Protein AF-0000000078800520 (afdb_homodimer)

InterPro domains:
  IPR001789 Signal transduction response regulator, receiver domain [PF00072] (11-116)
  IPR001789 Signal transduction response regulator, receiver domain [PS50110] (10-130)
  IPR001789 Signal transduction response regulator, receiver domain [SM00448] (9-129)
  IPR011006 CheY-like superfamily [SSF52172] (7-115)
  IPR039420 Transcriptional regulatory protein WalR-like [PTHR43214] (6-187)
  IPR045976 Domain of unknown function DUF5932 [PF19355] (135-245)
  IPR058245 NreC/VraR/RcsB-like, phosphoacceptor receiver domain [cd17535] (11-129)

Solvent-accessible surface area (backbone atoms only — not comparable to full-atom values): 26696 Å² total; per-residue (Å²): 131,82,63,76,72,69,73,68,44,37,30,31,40,38,42,50,49,64,69,60,37,52,54,49,52,49,45,38,66,72,60,27,74,46,50,41,77,78,46,75,16,54,42,73,66,52,38,56,56,48,48,71,77,50,78,52,49,28,35,41,34,28,36,69,32,87,91,31,74,53,55,29,35,50,52,41,31,50,41,40,72,76,37,69,83,49,39,36,36,37,47,27,76,67,82,85,41,62,65,58,53,47,48,31,48,73,27,56,39,28,23,46,34,46,68,55,101,48,74,90,46,47,66,60,54,47,40,45,74,72,65,43,61,75,43,58,40,62,70,55,43,53,54,41,50,52,48,29,47,50,53,51,52,52,52,50,48,14,55,46,38,33,59,77,57,67,56,48,74,66,54,48,51,51,45,53,37,39,35,70,33,48,48,64,68,58,53,36,67,38,89,91,42,90,44,52,56,68,53,48,53,50,50,50,52,51,47,41,60,65,74,33,52,84,90,57,42,73,79,62,40,72,33,21,51,38,42,48,34,44,62,43,33,60,42,53,72,90,69,77,73,76,79,85,130,133,81,64,74,71,70,70,67,42,38,29,32,41,38,40,51,48,64,69,59,40,52,52,50,52,49,44,38,66,73,60,27,74,45,49,41,76,80,45,75,17,55,44,72,67,52,38,57,56,48,48,71,76,49,78,50,53,29,37,41,34,27,36,71,32,85,89,31,73,55,55,28,35,50,52,42,31,50,41,40,73,77,38,68,82,48,40,34,36,35,48,24,77,67,83,85,43,63,67,57,52,46,48,31,49,73,26,54,39,29,23,46,35,44,69,52,99,54,76,91,44,48,68,59,54,46,40,46,74,73,65,44,60,75,44,61,41,60,71,54,44,52,55,42,49,50,48,29,47,50,54,50,51,52,52,51,48,14,55,47,38,36,60,76,56,67,58,49,73,66,52,48,51,51,46,52,38,38,35,70,34,49,49,63,68,58,53,36,67,39,88,89,44,92,42,53,58,68,53,49,52,52,48,52,53,50,48,42,60,64,77,35,53,86,89,58,44,71,80,62,38,72,32,21,51,36,41,48,34,43,62,41,34,58,43,52,73,92,68,76,72,77,79,85,130

Radius of gyration: 28.18 Å; Cα contacts (8 Å, |Δi|>4): 739; chains: 2; bounding box: 62×80×55 Å

Nearest PDB structures (foldseek):
  6zii-assembly1_B  TM=8.628E-01  e=3.022E-08  Salmonella enterica subsp. enterica serovar Typhimurium
  6eo2-assembly1_A  TM=6.085E-01  e=8.397E-10  Salmonella enterica subsp. enterica serovar Typhimurium
  5vxn-assembly2_C  TM=5.920E-01  e=1.911E-09  Escherichia coli K-12
  6zix-assembly1_B  TM=6.084E-01  e=3.605E-08  Salmonella enterica subsp. enterica serovar Typhimurium
  5wq0-assembly5_E  TM=8.213E-01  e=2.334E-06  Paenisporosarcina sp. TG-14

Structure (mmCIF, N/CA/C/O backbone):
data_AF-0000000078800520-model_v1
#
loop_
_entity.id
_entity.type
_entity.pdbx_description
1 polymer 'Response regulatory domain-containing protein'
#
loop_
_atom_site.group_PDB
_atom_site.id
_atom_site.type_symbol
_atom_site.label_atom_id
_atom_site.label_alt_id
_atom_site.label_comp_id
_atom_site.label_asym_id
_atom_site.label_entity_id
_atom_site.label_seq_id
_atom_site.pdbx_PDB_ins_code
_atom_site.Cartn_x
_atom_site.Cartn_y
_atom_site.Cartn_z
_atom_site.occupancy
_atom_site.B_iso_or_equiv
_atom_site.auth_seq_id
_atom_site.auth_comp_id
_atom_site.auth_asym_id
_atom_site.auth_atom_id
_atom_site.pdbx_PDB_model_num
ATOM 1 N N . MET A 1 1 ? 5.25 39.781 12.305 1 24.16 1 MET A N 1
ATOM 2 C CA . MET A 1 1 ? 4.207 39.281 13.188 1 24.16 1 MET A CA 1
ATOM 3 C C . MET A 1 1 ? 3.037 38.719 12.383 1 24.16 1 MET A C 1
ATOM 5 O O . MET A 1 1 ? 1.942 39.281 12.398 1 24.16 1 MET A O 1
ATOM 9 N N . HIS A 1 2 ? 3.223 38.312 11.133 1 30.64 2 HIS A N 1
ATOM 10 C CA . HIS A 1 2 ? 2.209 37.938 10.156 1 30.64 2 HIS A CA 1
ATOM 11 C C . HIS A 1 2 ? 1.295 36.844 10.719 1 30.64 2 HIS A C 1
ATOM 13 O O . HIS A 1 2 ? 1.733 35.719 10.953 1 30.64 2 HIS A O 1
ATOM 19 N N . ILE A 1 3 ? 0.507 37.156 11.641 1 34.97 3 ILE A N 1
ATOM 20 C CA . ILE A 1 3 ? -0.648 36.406 12.094 1 34.97 3 ILE A CA 1
ATOM 21 C C . ILE A 1 3 ? -1.216 35.594 10.93 1 34.97 3 ILE A C 1
ATOM 23 O O . ILE A 1 3 ? -1.44 36.125 9.844 1 34.97 3 ILE A O 1
ATOM 27 N N . MET A 1 4 ? -0.824 34.406 10.688 1 41.31 4 MET A N 1
ATOM 28 C CA . MET A 1 4 ? -1.535 33.625 9.695 1 41.31 4 MET A CA 1
ATOM 29 C C . MET A 1 4 ? -3.006 34.031 9.633 1 41.31 4 MET A C 1
ATOM 31 O O . MET A 1 4 ? -3.73 33.906 10.617 1 41.31 4 MET A O 1
ATOM 35 N N . GLU A 1 5 ? -3.309 35.219 9.188 1 44.38 5 GLU A N 1
ATOM 36 C CA . GLU A 1 5 ? -4.676 35.656 8.938 1 44.38 5 GLU A CA 1
ATOM 37 C C . GLU A 1 5 ? -5.598 34.469 8.641 1 44.38 5 GLU A C 1
ATOM 39 O O . GLU A 1 5 ? -5.348 33.688 7.703 1 44.38 5 GLU A O 1
ATOM 44 N N . ASN A 1 6 ? -5.93 33.719 9.68 1 57.44 6 ASN A N 1
ATOM 45 C CA . ASN A 1 6 ? -6.898 32.625 9.68 1 57.44 6 ASN A CA 1
ATOM 46 C C . ASN A 1 6 ? -8.031 32.906 8.688 1 57.44 6 ASN A C 1
ATOM 48 O O . ASN A 1 6 ? -8.906 33.719 8.945 1 57.44 6 ASN A O 1
ATOM 52 N N . ASN A 1 7 ? -7.738 32.719 7.418 1 79.06 7 ASN A N 1
ATOM 53 C CA . ASN A 1 7 ? -8.773 32.938 6.414 1 79.06 7 ASN A CA 1
ATOM 54 C C . ASN A 1 7 ? -10.023 32.094 6.707 1 79.06 7 ASN A C 1
ATOM 56 O O . ASN A 1 7 ? -9.938 30.891 6.891 1 79.06 7 ASN A O 1
ATOM 60 N N . ARG A 1 8 ? -11.133 32.875 7.098 1 93.5 8 ARG A N 1
ATOM 61 C CA . ARG A 1 8 ? -12.43 32.25 7.352 1 93.5 8 ARG A CA 1
ATOM 62 C C . ARG A 1 8 ? -12.914 31.484 6.121 1 93.5 8 ARG A C 1
ATOM 64 O O . ARG A 1 8 ? -12.68 31.906 4.988 1 93.5 8 ARG A O 1
ATOM 71 N N . PHE A 1 9 ? -13.453 30.344 6.297 1 97.12 9 PHE A N 1
ATOM 72 C CA . PHE A 1 9 ? -13.977 29.547 5.191 1 97.12 9 PHE A CA 1
ATOM 73 C C . PHE A 1 9 ? -15.305 28.891 5.57 1 97.12 9 PHE A C 1
ATOM 75 O O . PHE A 1 9 ? -15.617 28.766 6.754 1 97.12 9 PHE A O 1
ATOM 82 N N . LYS A 1 10 ? -16.109 28.641 4.582 1 98.31 10 LYS A N 1
ATOM 83 C CA . LYS A 1 10 ? -17.453 28.094 4.754 1 98.31 10 LYS A CA 1
ATOM 84 C C . LYS A 1 10 ? -17.484 26.578 4.555 1 98.31 10 LYS A C 1
ATOM 86 O O . LYS A 1 10 ? -16.812 26.062 3.66 1 98.31 10 LYS A O 1
ATOM 91 N N . VAL A 1 11 ? -18.297 25.891 5.41 1 98.69 11 VAL A N 1
ATOM 92 C CA . VAL A 1 11 ? -18.344 24.422 5.379 1 98.69 11 VAL A CA 1
ATOM 93 C C . VAL A 1 11 ? -19.797 23.953 5.387 1 98.69 11 VAL A C 1
ATOM 95 O O . VAL A 1 11 ? -20.625 24.5 6.102 1 98.69 11 VAL A O 1
ATOM 98 N N . ILE A 1 12 ? -20.078 22.969 4.59 1 98.81 12 ILE A N 1
ATOM 99 C CA . ILE A 1 12 ? -21.312 22.188 4.73 1 98.81 12 ILE A CA 1
ATOM 100 C C . ILE A 1 12 ? -20.984 20.781 5.238 1 98.81 12 ILE A C 1
ATOM 102 O O . ILE A 1 12 ? -20.016 20.156 4.777 1 98.81 12 ILE A O 1
ATOM 106 N N . ILE A 1 13 ? -21.75 20.312 6.223 1 98.75 13 ILE A N 1
ATOM 107 C CA . ILE A 1 13 ? -21.578 18.984 6.797 1 98.75 13 ILE A CA 1
ATOM 108 C C . ILE A 1 13 ? -22.688 18.062 6.324 1 98.75 13 ILE A C 1
ATOM 110 O O . ILE A 1 13 ? -23.875 18.391 6.438 1 98.75 13 ILE A O 1
ATOM 114 N N . VAL A 1 14 ? -22.328 16.906 5.777 1 98.69 14 VAL A N 1
ATOM 115 C CA . VAL A 1 14 ? -23.281 15.898 5.348 1 98.69 14 VAL A CA 1
ATOM 116 C C . VAL A 1 14 ? -23.109 14.641 6.203 1 98.69 14 VAL A C 1
ATOM 118 O O . VAL A 1 14 ? -22.109 13.945 6.109 1 98.69 14 VAL A O 1
ATOM 121 N N . GLU A 1 15 ? -24.094 14.359 7.043 1 97.81 15 GLU A N 1
ATOM 122 C CA . GLU A 1 15 ? -24.094 13.305 8.055 1 97.81 15 GLU A CA 1
ATOM 123 C C . GLU A 1 15 ? -25.516 12.898 8.438 1 97.81 15 GLU A C 1
ATOM 125 O O . GLU A 1 15 ? -26.312 13.727 8.867 1 97.81 15 GLU A O 1
ATOM 130 N N . ASP A 1 16 ? -25.812 11.594 8.305 1 97.44 16 ASP A N 1
ATOM 131 C CA . ASP A 1 16 ? -27.219 11.219 8.453 1 97.44 16 ASP A CA 1
ATOM 132 C C . ASP A 1 16 ? -27.5 10.711 9.867 1 97.44 16 ASP A C 1
ATOM 134 O O . ASP A 1 16 ? -28.656 10.43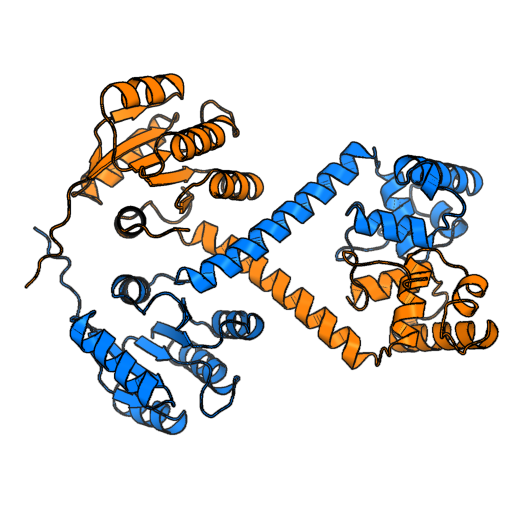8 10.211 1 97.44 16 ASP A O 1
ATOM 138 N N . VAL A 1 17 ? -26.516 10.5 10.656 1 95.81 17 VAL A N 1
ATOM 139 C CA . VAL A 1 17 ? -26.703 10.109 12.047 1 95.81 17 VAL A CA 1
ATOM 140 C C . VAL A 1 17 ? -26.703 11.352 12.938 1 95.81 17 VAL A C 1
ATOM 142 O O . VAL A 1 17 ? -25.672 12.008 13.086 1 95.81 17 VAL A O 1
ATOM 145 N N . LYS A 1 18 ? -27.75 11.602 13.57 1 95.56 18 LYS A N 1
ATOM 146 C CA . LYS A 1 18 ? -27.984 12.844 14.305 1 95.56 18 LYS A CA 1
ATOM 147 C C . LYS A 1 18 ? -26.906 13.062 15.367 1 95.56 18 LYS A C 1
ATOM 149 O O . LYS A 1 18 ? -26.391 14.164 15.516 1 95.56 18 LYS A O 1
ATOM 154 N N . LEU A 1 19 ? -26.672 12.047 16.047 1 95.75 19 LEU A N 1
ATOM 155 C CA . LEU A 1 19 ? -25.688 12.164 17.125 1 95.75 19 LEU A CA 1
ATOM 156 C C . LEU A 1 19 ? -24.312 12.492 16.547 1 95.75 19 LEU A C 1
ATOM 158 O O . LEU A 1 19 ? -23.578 13.32 17.109 1 95.75 19 LEU A O 1
ATOM 162 N N . GLU A 1 20 ? -23.906 11.883 15.523 1 95.06 20 GLU A N 1
ATOM 163 C CA . GLU A 1 20 ? -22.625 12.164 14.883 1 95.06 20 GLU A CA 1
ATOM 164 C C . GLU A 1 20 ? -22.609 13.57 14.297 1 95.06 20 GLU A C 1
ATOM 166 O O . GLU A 1 20 ? -21.578 14.258 14.359 1 95.06 20 GLU A O 1
ATOM 171 N N . LEU A 1 21 ? -23.719 13.984 13.727 1 97.31 21 LEU A N 1
ATOM 172 C CA . LEU A 1 21 ? -23.828 15.328 13.172 1 97.31 21 LEU A CA 1
ATOM 173 C C . LEU A 1 21 ? -23.625 16.375 14.258 1 97.31 21 LEU A C 1
ATOM 175 O O . LEU A 1 21 ? -22.828 17.312 14.086 1 97.31 21 LEU A O 1
ATOM 179 N N . LYS A 1 22 ? -24.297 16.203 15.344 1 96.06 22 LYS A N 1
ATOM 180 C CA . LYS A 1 22 ? -24.172 17.125 16.453 1 96.06 22 LYS A CA 1
ATOM 181 C C . LYS A 1 22 ? -22.734 17.172 16.984 1 96.06 22 LYS A C 1
ATOM 183 O O . LYS A 1 22 ? -22.203 18.25 17.25 1 96.06 22 LYS A O 1
ATOM 188 N N . GLY A 1 23 ? -22.172 15.992 17.141 1 95.69 23 GLY A N 1
ATOM 189 C CA . GLY A 1 23 ? -20.781 15.93 17.562 1 95.69 23 GLY A CA 1
ATOM 190 C C . GLY A 1 23 ? -19.844 16.656 16.625 1 95.69 23 GLY A C 1
ATOM 191 O O . GLY A 1 23 ? -18.922 17.344 17.062 1 95.69 23 GLY A O 1
ATOM 192 N N . THR A 1 24 ? -20.094 16.547 15.344 1 96.81 24 THR A N 1
ATOM 193 C CA . THR A 1 24 ? -19.25 17.188 14.336 1 96.81 24 THR A CA 1
ATOM 194 C C . THR A 1 24 ? -19.422 18.703 14.367 1 96.81 24 THR A C 1
ATOM 196 O O . THR A 1 24 ? -18.438 19.438 14.289 1 96.81 24 THR A O 1
ATOM 199 N N . GLU A 1 25 ? -20.641 19.125 14.508 1 97.19 25 GLU A N 1
ATOM 200 C CA . GLU A 1 25 ? -20.891 20.547 14.656 1 97.19 25 GLU A CA 1
ATOM 201 C C . GLU A 1 25 ? -20.141 21.125 15.859 1 97.19 25 GLU A C 1
ATOM 203 O O . GLU A 1 25 ? -19.594 22.219 15.789 1 97.19 25 GLU A O 1
ATOM 208 N N . GLU A 1 26 ? -20.141 20.375 16.906 1 95.56 26 GLU A N 1
ATOM 209 C CA . GLU A 1 26 ? -19.453 20.812 18.125 1 95.56 26 GLU A CA 1
ATOM 210 C C . GLU A 1 26 ? -17.953 20.922 17.906 1 95.56 26 GLU A C 1
ATOM 212 O O . GLU A 1 26 ? -17.312 21.844 18.438 1 95.56 26 GLU A O 1
ATOM 217 N N . ILE A 1 27 ? -17.391 20 17.172 1 95.12 27 ILE A N 1
ATOM 218 C CA . ILE A 1 27 ? -15.969 20.062 16.859 1 95.12 27 ILE A CA 1
ATOM 219 C C . ILE A 1 27 ? -15.656 21.359 16.109 1 95.12 27 ILE A C 1
ATOM 221 O O . ILE A 1 27 ? -14.711 22.062 16.453 1 95.12 27 ILE A O 1
ATOM 225 N N . PHE A 1 28 ? -16.453 21.719 15.141 1 96.62 28 PHE A N 1
ATOM 226 C CA . PHE A 1 28 ? -16.219 22.938 14.359 1 96.62 28 PHE A CA 1
ATOM 227 C C . PHE A 1 28 ? -16.406 24.172 15.227 1 96.62 28 PHE A C 1
ATOM 229 O O . PHE A 1 28 ? -15.641 25.141 15.117 1 96.62 28 PHE A O 1
ATOM 236 N N . ARG A 1 29 ? -17.359 24.141 16.078 1 95.12 29 ARG A N 1
ATOM 237 C CA . ARG A 1 29 ? -17.656 25.297 16.922 1 95.12 29 ARG A CA 1
ATOM 238 C C . ARG A 1 29 ? -16.531 25.562 17.906 1 95.12 29 ARG A C 1
ATOM 240 O O . ARG A 1 29 ? -16.125 26.719 18.094 1 95.12 29 ARG A O 1
ATOM 247 N N . HIS A 1 30 ? -15.906 24.531 18.359 1 93.56 30 HIS A N 1
ATOM 248 C CA . HIS A 1 30 ? -14.984 24.719 19.484 1 93.56 30 HIS A CA 1
ATOM 249 C C . HIS A 1 30 ? -13.531 24.609 19.016 1 93.56 30 HIS A C 1
ATOM 251 O O . HIS A 1 30 ? -12.648 25.234 19.594 1 93.56 30 HIS A O 1
ATOM 257 N N . GLU A 1 31 ? -13.273 23.828 17.969 1 91.19 31 GLU A N 1
ATOM 258 C CA . GLU A 1 31 ? -11.891 23.484 17.672 1 91.19 31 GLU A CA 1
ATOM 259 C C . GLU A 1 31 ? -11.438 24.141 16.359 1 91.19 31 GLU A C 1
ATOM 261 O O . GLU A 1 31 ? -10.234 24.203 16.078 1 91.19 31 GLU A O 1
ATOM 266 N N . ILE A 1 32 ? -12.359 24.625 15.586 1 93.5 32 ILE A N 1
ATOM 267 C CA . ILE A 1 32 ? -12.008 25.188 14.281 1 93.5 32 ILE A CA 1
ATOM 268 C C . ILE A 1 32 ? -12.703 26.531 14.086 1 93.5 32 ILE A C 1
ATOM 270 O O . ILE A 1 32 ? -13.555 26.672 13.203 1 93.5 32 ILE A O 1
ATOM 274 N N . PRO A 1 33 ? -12.297 27.5 14.758 1 91.56 33 PRO A N 1
ATOM 275 C CA . PRO A 1 33 ? -13.047 28.75 14.867 1 91.56 33 PRO A CA 1
ATOM 276 C C . PRO A 1 33 ? -13.102 29.531 13.547 1 91.56 33 PRO A C 1
ATOM 278 O O . PRO A 1 33 ? -13.984 30.359 13.352 1 91.56 33 PRO A O 1
ATOM 281 N N . ASN A 1 34 ? -12.156 29.266 12.688 1 94.69 34 ASN A N 1
ATOM 282 C CA . ASN A 1 34 ? -12.164 30 11.43 1 94.69 34 ASN A CA 1
ATOM 283 C C . ASN A 1 34 ? -13.094 29.359 10.406 1 94.69 34 ASN A C 1
ATOM 285 O O . ASN A 1 34 ? -13.242 29.875 9.289 1 94.69 34 ASN A O 1
ATOM 289 N N . ALA A 1 35 ? -13.719 28.312 10.773 1 96.75 35 ALA A N 1
ATOM 290 C CA . ALA A 1 35 ? -14.68 27.656 9.891 1 96.75 35 ALA A CA 1
ATOM 291 C C . ALA A 1 35 ? -16.109 28.062 10.234 1 96.75 35 ALA A C 1
ATOM 293 O O . ALA A 1 35 ? -16.484 28.094 11.406 1 96.75 35 ALA A O 1
ATOM 294 N N . GLU A 1 36 ? -16.859 28.422 9.289 1 97.69 36 GLU A N 1
ATOM 295 C CA . GLU A 1 36 ? -18.281 28.688 9.438 1 97.69 36 GLU A CA 1
ATOM 296 C C . GLU A 1 36 ? -19.125 27.594 8.82 1 97.69 36 GLU A C 1
ATOM 298 O O . GLU A 1 36 ? -19.141 27.406 7.598 1 97.69 36 GLU A O 1
ATOM 303 N N . VAL A 1 37 ? -19.875 26.922 9.625 1 98.38 37 VAL A N 1
ATOM 304 C CA . VAL A 1 37 ? -20.812 25.922 9.125 1 98.38 37 VAL A CA 1
ATOM 305 C C . VAL A 1 37 ? -22.078 26.625 8.609 1 98.38 37 VAL A C 1
ATOM 307 O O . VAL A 1 37 ? -22.891 27.109 9.398 1 98.38 37 VAL A O 1
ATOM 310 N N . ILE A 1 38 ? -22.219 26.578 7.324 1 98.25 38 ILE A N 1
ATOM 311 C CA . ILE A 1 38 ? -23.297 27.359 6.738 1 98.25 38 ILE A CA 1
ATOM 312 C C . ILE A 1 38 ? -24.516 26.469 6.508 1 98.25 38 ILE A C 1
ATOM 314 O O . ILE A 1 38 ? -25.578 26.953 6.102 1 98.25 38 ILE A O 1
ATOM 318 N N . GLY A 1 39 ? -24.344 25.156 6.699 1 98.31 39 GLY A N 1
ATOM 319 C CA . GLY A 1 39 ? -25.453 24.219 6.566 1 98.31 39 GLY A CA 1
ATOM 320 C C . GLY A 1 39 ? -25.062 22.797 6.895 1 98.31 39 GLY A C 1
ATOM 321 O O . GLY A 1 39 ? -23.875 22.438 6.855 1 98.31 39 GLY A O 1
ATOM 322 N N . THR A 1 40 ? -26.109 22.047 7.246 1 98.62 40 THR A N 1
ATOM 323 C CA . THR A 1 40 ? -25.984 20.609 7.465 1 98.62 40 THR A CA 1
ATOM 324 C C . THR A 1 40 ? -27.047 19.828 6.688 1 98.62 40 THR A C 1
ATOM 326 O O . THR A 1 40 ? -28.141 20.344 6.449 1 98.62 40 THR A O 1
ATOM 329 N N . ALA A 1 41 ? -26.672 18.688 6.207 1 98.5 41 ALA A N 1
ATOM 330 C CA . ALA A 1 41 ? -27.594 17.828 5.473 1 98.5 41 ALA A CA 1
ATOM 331 C C . ALA A 1 41 ? -27.531 16.391 5.992 1 98.5 41 ALA A C 1
ATOM 333 O O . ALA A 1 41 ? -26.453 15.859 6.254 1 98.5 41 ALA A O 1
ATOM 334 N N . MET A 1 42 ? -28.703 15.789 6.105 1 97.81 42 MET A N 1
ATOM 335 C CA . MET A 1 42 ? -28.781 14.414 6.594 1 97.81 42 MET A CA 1
ATOM 336 C C . MET A 1 42 ? -29.109 13.445 5.453 1 97.81 42 MET A C 1
ATOM 338 O O . MET A 1 42 ? -29.125 12.234 5.652 1 97.81 42 MET A O 1
ATOM 342 N N . THR A 1 43 ? -29.375 14.062 4.305 1 96.88 43 THR A N 1
ATOM 343 C CA . THR A 1 43 ? -29.625 13.266 3.109 1 96.88 43 THR A CA 1
ATOM 344 C C . THR A 1 43 ? -28.969 13.898 1.887 1 96.88 43 THR A C 1
ATOM 346 O O . THR A 1 43 ? -28.641 15.086 1.899 1 96.88 43 THR A O 1
ATOM 349 N N . GLU A 1 44 ? -28.781 13.039 0.9 1 97.5 44 GLU A N 1
ATOM 350 C CA . GLU A 1 44 ? -28.234 13.523 -0.364 1 97.5 44 GLU A CA 1
ATOM 351 C C . GLU A 1 44 ? -29.078 14.664 -0.922 1 97.5 44 GLU A C 1
ATOM 353 O O . GLU A 1 44 ? -28.531 15.688 -1.355 1 97.5 44 GLU A O 1
ATOM 358 N N . ASN A 1 45 ? -30.375 14.469 -0.915 1 97.25 45 ASN A N 1
ATOM 359 C CA . ASN A 1 45 ? -31.281 15.484 -1.443 1 97.25 45 ASN A CA 1
ATOM 360 C C . ASN A 1 45 ? -31.141 16.797 -0.685 1 97.25 45 ASN A C 1
ATOM 362 O O . ASN A 1 45 ? -31.062 17.875 -1.295 1 97.25 45 ASN A O 1
ATOM 366 N N . GLU A 1 46 ? -31.172 16.734 0.596 1 98 46 GLU A N 1
ATOM 367 C CA . GLU A 1 46 ? -30.984 17.922 1.421 1 98 46 GLU A CA 1
ATOM 368 C C . GLU A 1 46 ? -29.672 18.625 1.071 1 98 46 GLU A C 1
ATOM 370 O O . GLU A 1 46 ? -29.625 19.859 1.005 1 98 46 GLU A O 1
ATOM 375 N N . PHE A 1 47 ? -28.641 17.859 0.853 1 98.5 47 PHE A N 1
ATOM 376 C CA . PHE A 1 47 ? -27.328 18.422 0.537 1 98.5 47 PHE A CA 1
ATOM 377 C C . PHE A 1 47 ? -27.375 19.203 -0.765 1 98.5 47 PHE A C 1
ATOM 379 O O . PHE A 1 47 ? -26.922 20.359 -0.818 1 98.5 47 PHE A O 1
ATOM 386 N N . TRP A 1 48 ? -27.938 18.609 -1.793 1 98.25 48 TRP A N 1
ATOM 387 C CA . TRP A 1 48 ? -27.953 19.281 -3.094 1 98.25 48 TRP A CA 1
ATOM 388 C C . TRP A 1 48 ? -28.812 20.531 -3.057 1 98.25 48 TRP A C 1
ATOM 390 O O . TRP A 1 48 ? -28.5 21.531 -3.719 1 98.25 48 TRP A O 1
ATOM 400 N N . GLU A 1 49 ? -29.875 20.5 -2.324 1 98.19 49 GLU A N 1
ATOM 401 C CA . GLU A 1 49 ? -30.688 21.703 -2.162 1 98.19 49 GLU A CA 1
ATOM 402 C C . GLU A 1 49 ? -29.922 22.812 -1.453 1 98.19 49 GLU A C 1
ATOM 404 O O . GLU A 1 49 ? -30.016 23.984 -1.827 1 98.19 49 GLU A O 1
ATOM 409 N N . LEU A 1 50 ? -29.203 22.438 -0.443 1 97.88 50 LEU A N 1
ATOM 410 C CA . LEU A 1 50 ? -28.375 23.391 0.288 1 97.88 50 LEU A CA 1
ATOM 411 C C . LEU A 1 50 ? -27.328 24.016 -0.628 1 97.88 50 LEU A C 1
ATOM 413 O O . LEU A 1 50 ? -27.047 25.219 -0.526 1 97.88 50 LEU A O 1
ATOM 417 N N . LEU A 1 51 ? -26.703 23.219 -1.479 1 97.81 51 LEU A N 1
ATOM 418 C CA . LEU A 1 51 ? -25.625 23.656 -2.367 1 97.81 51 LEU A CA 1
ATOM 419 C C . LEU A 1 51 ? -26.141 24.719 -3.348 1 97.81 51 LEU A C 1
ATOM 421 O O . LEU A 1 51 ? -25.391 25.60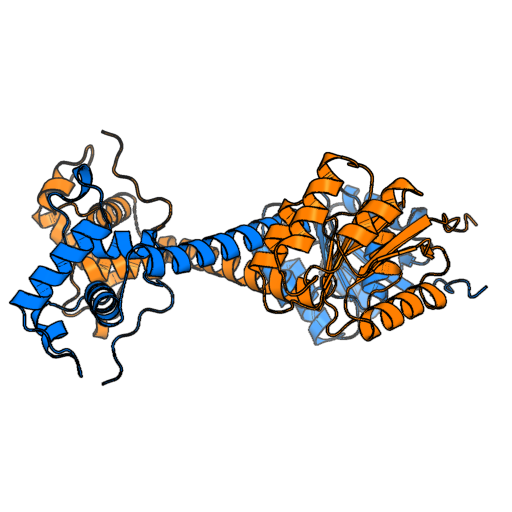9 -3.752 1 97.81 51 LEU A O 1
ATOM 425 N N . LYS A 1 52 ? -27.422 24.625 -3.662 1 96.88 52 LYS A N 1
ATOM 426 C CA . LYS A 1 52 ? -28.031 25.594 -4.57 1 96.88 52 LYS A CA 1
ATOM 427 C C . LYS A 1 52 ? -28.125 26.969 -3.924 1 96.88 52 LYS A C 1
ATOM 429 O O . LYS A 1 52 ? -28.109 27.984 -4.613 1 96.88 52 LYS A O 1
ATOM 434 N N . VAL A 1 53 ? -28.297 27 -2.688 1 96.75 53 VAL A N 1
ATOM 435 C CA . VAL A 1 53 ? -28.5 28.234 -1.942 1 96.75 53 VAL A CA 1
ATOM 436 C C . VAL A 1 53 ? -27.156 28.938 -1.752 1 96.75 53 VAL A C 1
ATOM 438 O O . VAL A 1 53 ? -27.031 30.141 -1.986 1 96.75 53 VAL A O 1
ATOM 441 N N . GLN A 1 54 ? -26.156 28.172 -1.33 1 96.56 54 GLN A N 1
ATOM 442 C CA . GLN A 1 54 ? -24.844 28.734 -1.074 1 96.56 54 GLN A CA 1
ATOM 443 C C . GLN A 1 54 ? -23.75 27.672 -1.261 1 96.56 54 GLN A C 1
ATOM 445 O O . GLN A 1 54 ? -23.891 26.547 -0.797 1 96.56 54 GLN A O 1
ATOM 450 N N . LEU A 1 55 ? -22.688 28.188 -1.912 1 98.06 55 LEU A N 1
ATOM 451 C CA . LEU A 1 55 ? -21.562 27.281 -2.129 1 98.06 55 LEU A CA 1
ATOM 452 C C . LEU A 1 55 ? -20.578 27.344 -0.965 1 98.06 55 LEU A C 1
ATOM 454 O O . LEU A 1 55 ? -20.172 28.438 -0.556 1 98.06 55 LEU A O 1
ATOM 458 N N . PRO A 1 56 ? -20.203 26.234 -0.428 1 98.5 56 PRO A N 1
ATOM 459 C CA . PRO A 1 56 ? -19.141 26.203 0.578 1 98.5 56 PRO A CA 1
ATOM 460 C C . PRO A 1 56 ? -17.75 26.172 -0.041 1 98.5 56 PRO A C 1
ATOM 462 O O . PRO A 1 56 ? -17.609 26.031 -1.261 1 98.5 56 PRO A O 1
ATOM 465 N N . ASP A 1 57 ? -16.797 26.391 0.82 1 98.31 57 ASP A N 1
ATOM 466 C CA . ASP A 1 57 ? -15.406 26.156 0.432 1 98.31 57 ASP A CA 1
ATOM 467 C C . ASP A 1 57 ? -15.031 24.688 0.585 1 98.31 57 ASP A C 1
ATOM 469 O O . ASP A 1 57 ? -14.156 24.188 -0.124 1 98.31 57 ASP A O 1
ATOM 473 N N . MET A 1 58 ? -15.711 24.031 1.512 1 98.56 58 MET A N 1
ATOM 474 C CA . MET A 1 58 ? -15.438 22.625 1.8 1 98.56 58 MET A CA 1
ATOM 475 C C . MET A 1 58 ? -16.719 21.891 2.174 1 98.56 58 MET A C 1
ATOM 477 O O . MET A 1 58 ? -17.594 22.438 2.846 1 98.56 58 MET A O 1
ATOM 481 N N . VAL A 1 59 ? -16.766 20.703 1.781 1 98.81 59 VAL A N 1
ATOM 482 C CA . VAL A 1 59 ? -17.812 19.781 2.215 1 98.81 59 VAL A CA 1
ATOM 483 C C . VAL A 1 59 ? -17.203 18.672 3.08 1 98.81 59 VAL A C 1
ATOM 485 O O . VAL A 1 59 ? -16.203 18.062 2.695 1 98.81 59 VAL A O 1
ATOM 488 N N . LEU A 1 60 ? -17.672 18.562 4.234 1 98.81 60 LEU A N 1
ATOM 489 C CA . LEU A 1 60 ? -17.375 17.406 5.066 1 98.81 60 LEU A CA 1
ATOM 490 C C . LEU A 1 60 ? -18.406 16.312 4.875 1 98.81 60 LEU A C 1
ATOM 492 O O . LEU A 1 60 ? -19.578 16.484 5.238 1 98.81 60 LEU A O 1
ATOM 496 N N . LEU A 1 61 ? -17.984 15.234 4.352 1 98.62 61 LEU A N 1
ATOM 497 C CA . LEU A 1 61 ? -18.922 14.266 3.793 1 98.62 61 LEU A CA 1
ATOM 498 C C . LEU A 1 61 ? -18.734 12.898 4.441 1 98.62 61 LEU A C 1
ATOM 500 O O . LEU A 1 61 ? -17.625 12.367 4.465 1 98.62 61 LEU A O 1
ATOM 504 N N . ASP A 1 62 ? -19.734 12.375 4.98 1 97.44 62 ASP A N 1
ATOM 505 C CA . ASP A 1 62 ? -19.734 10.977 5.418 1 97.44 62 ASP A CA 1
ATOM 506 C C . ASP A 1 62 ? -19.953 10.031 4.238 1 97.44 62 ASP A C 1
ATOM 508 O O . ASP A 1 62 ? -20.734 10.344 3.324 1 97.44 62 ASP A O 1
ATOM 512 N N . LEU A 1 63 ? -19.375 8.883 4.27 1 96.38 63 LEU A N 1
ATOM 513 C CA . LEU A 1 63 ? -19.531 7.906 3.191 1 96.38 63 LEU A CA 1
ATOM 514 C C . LEU A 1 63 ? -20.719 6.984 3.459 1 96.38 63 LEU A C 1
ATOM 516 O O . LEU A 1 63 ? -21.312 6.445 2.523 1 96.38 63 LEU A O 1
ATOM 520 N N . GLY A 1 64 ? -20.922 6.742 4.734 1 93.06 64 GLY A N 1
ATOM 521 C CA . GLY A 1 64 ? -22.094 5.953 5.094 1 93.06 64 GLY A CA 1
ATOM 522 C C . GLY A 1 64 ? -23.359 6.785 5.203 1 93.06 64 GLY A C 1
ATOM 523 O O . GLY A 1 64 ? -23.734 7.215 6.297 1 93.06 64 GLY A O 1
ATOM 524 N N . LEU A 1 65 ? -23.984 7.043 4.148 1 93.5 65 LEU A N 1
ATOM 525 C CA . LEU A 1 65 ? -25.188 7.875 4.125 1 93.5 65 LEU A CA 1
ATOM 526 C C . LEU A 1 65 ? -26.406 7.051 3.736 1 93.5 65 LEU A C 1
ATOM 528 O O . LEU A 1 65 ? -26.375 6.293 2.766 1 93.5 65 LEU A O 1
ATOM 532 N N . GLY A 1 66 ? -27.453 7.207 4.496 1 91.25 66 GLY A N 1
ATOM 533 C CA . GLY A 1 66 ? -28.703 6.547 4.172 1 91.25 66 GLY A CA 1
ATOM 534 C C . GLY A 1 66 ? -28.578 5.039 4.066 1 91.25 66 GLY A C 1
ATOM 535 O O . GLY A 1 66 ? -29.25 4.41 3.242 1 91.25 66 GLY A O 1
ATOM 536 N N . GLY A 1 67 ? -27.656 4.469 4.754 1 88.38 67 GLY A N 1
ATOM 537 C CA . GLY A 1 67 ? -27.453 3.029 4.734 1 88.38 67 GLY A CA 1
ATOM 538 C C . GLY A 1 67 ? -26.734 2.543 3.488 1 88.38 67 GLY A C 1
ATOM 539 O O . GLY A 1 67 ? -26.625 1.337 3.26 1 88.38 67 GLY A O 1
ATOM 540 N N . SER A 1 68 ? -26.25 3.463 2.664 1 90.38 68 SER A N 1
ATOM 541 C CA . SER A 1 68 ? -25.578 3.123 1.42 1 90.38 68 SER A CA 1
ATOM 542 C C . SER A 1 68 ? -24.109 3.543 1.462 1 90.38 68 SER A C 1
ATOM 544 O O . SER A 1 68 ? -23.766 4.582 2.033 1 90.38 68 SER A O 1
ATOM 546 N N . THR A 1 69 ? -23.219 2.711 0.791 1 86.56 69 THR A N 1
ATOM 547 C CA . THR A 1 69 ? -21.812 3.078 0.676 1 86.56 69 THR A CA 1
ATOM 548 C C . THR A 1 69 ? -21.531 3.688 -0.693 1 86.56 69 THR A C 1
ATOM 550 O O . THR A 1 69 ? -20.391 4.031 -0.997 1 86.56 69 THR A O 1
ATOM 553 N N . THR A 1 70 ? -22.516 3.822 -1.412 1 92.62 70 THR A N 1
ATOM 554 C CA . THR A 1 70 ? -22.297 4.348 -2.756 1 92.62 70 THR A CA 1
ATOM 555 C C . THR A 1 70 ? -22.672 5.824 -2.824 1 92.62 70 THR A C 1
ATOM 557 O O . THR A 1 70 ? -22.062 6.594 -3.566 1 92.62 70 THR A O 1
ATOM 560 N N . ILE A 1 71 ? -23.656 6.223 -2.068 1 95.81 71 ILE A N 1
ATOM 561 C CA . ILE A 1 71 ? -24.188 7.57 -2.127 1 95.81 71 ILE A CA 1
ATOM 562 C C . ILE A 1 71 ? -23.094 8.586 -1.843 1 95.81 71 ILE A C 1
ATOM 564 O O . ILE A 1 71 ? -22.922 9.555 -2.59 1 95.81 71 ILE A O 1
ATOM 568 N N . GLY A 1 72 ? -22.344 8.438 -0.797 1 97.19 72 GLY A N 1
ATOM 569 C CA . GLY A 1 72 ? -21.25 9.344 -0.458 1 97.19 72 GLY A CA 1
ATOM 570 C C . GLY A 1 72 ? -20.219 9.477 -1.561 1 97.19 72 GLY A C 1
ATOM 571 O O . GLY A 1 72 ? -19.766 10.578 -1.86 1 97.19 72 GLY A O 1
ATOM 572 N N . VAL A 1 73 ? -19.828 8.398 -2.135 1 98.06 73 VAL A N 1
ATOM 573 C CA . VAL A 1 73 ? -18.844 8.383 -3.209 1 98.06 73 VAL A CA 1
ATOM 574 C C . VAL A 1 73 ? -19.391 9.117 -4.426 1 98.06 73 VAL A C 1
ATOM 576 O O . VAL A 1 73 ? -18.672 9.891 -5.066 1 98.06 73 VAL A O 1
ATOM 579 N N . GLU A 1 74 ? -20.641 8.906 -4.723 1 97.81 74 GLU A N 1
ATOM 580 C CA . GLU A 1 74 ? -21.281 9.57 -5.852 1 97.81 74 GLU A CA 1
ATOM 581 C C . GLU A 1 74 ? -21.359 11.078 -5.641 1 97.81 74 GLU A C 1
ATOM 583 O O . GLU A 1 74 ? -21.141 11.852 -6.578 1 97.81 74 GLU A O 1
ATOM 588 N N . ILE A 1 75 ? -21.719 11.492 -4.449 1 98.31 75 ILE A N 1
ATOM 589 C CA . ILE A 1 75 ? -21.703 12.914 -4.125 1 98.31 75 ILE A CA 1
ATOM 590 C C . ILE A 1 75 ? -20.312 13.492 -4.375 1 98.31 75 ILE A C 1
ATOM 592 O O . ILE A 1 75 ? -20.172 14.531 -5.027 1 98.31 75 ILE A O 1
ATOM 596 N N . CYS A 1 76 ? -19.328 12.828 -3.875 1 98.44 76 CYS A N 1
ATOM 597 C CA . CYS A 1 76 ? -17.953 13.273 -4.039 1 98.44 76 CYS A CA 1
ATOM 598 C C . CYS A 1 76 ? -17.594 13.414 -5.516 1 98.44 76 CYS A C 1
ATOM 600 O O . CYS A 1 76 ? -17.047 14.438 -5.934 1 98.44 76 CYS A O 1
ATOM 602 N N . SER A 1 77 ? -17.922 12.398 -6.266 1 98.44 77 SER A N 1
ATOM 603 C CA . SER A 1 77 ? -17.641 12.398 -7.695 1 98.44 77 SER A CA 1
ATOM 604 C C . SER A 1 77 ? -18.328 13.562 -8.398 1 98.44 77 SER A C 1
ATOM 606 O O . SER A 1 77 ? -17.719 14.242 -9.227 1 98.44 77 SER A O 1
ATOM 608 N N . SER A 1 78 ? -19.562 13.75 -8.094 1 98.44 78 SER A N 1
ATOM 609 C CA . SER A 1 78 ? -20.328 14.844 -8.688 1 98.44 78 SER A CA 1
ATOM 610 C C . SER A 1 78 ? -19.734 16.203 -8.328 1 98.44 78 SER A C 1
ATOM 612 O O . SER A 1 78 ? -19.625 17.078 -9.188 1 98.44 78 SER A O 1
ATOM 614 N N . LEU A 1 79 ? -19.344 16.359 -7.133 1 98.56 79 LEU A N 1
ATOM 615 C CA . LEU A 1 79 ? -18.75 17.609 -6.695 1 98.56 79 LEU A CA 1
ATOM 616 C C . LEU A 1 79 ? -17.438 17.875 -7.449 1 98.56 79 LEU A C 1
ATOM 618 O O . LEU A 1 79 ? -17.188 19 -7.879 1 98.56 79 LEU A O 1
ATOM 622 N N . ARG A 1 80 ? -16.625 16.859 -7.566 1 98.19 80 ARG A N 1
ATOM 623 C CA . ARG A 1 80 ? -15.359 17.016 -8.266 1 98.19 80 ARG A CA 1
ATOM 624 C C . ARG A 1 80 ? -15.578 17.438 -9.719 1 98.19 80 ARG A C 1
ATOM 626 O O . ARG A 1 80 ? -14.852 18.281 -10.234 1 98.19 80 ARG A O 1
ATOM 633 N N . LYS A 1 81 ? -16.562 16.891 -10.305 1 97.75 81 LYS A N 1
ATOM 634 C CA . LYS A 1 81 ? -16.859 17.156 -11.703 1 97.75 81 LYS A CA 1
ATOM 635 C C . LYS A 1 81 ? -17.422 18.562 -11.891 1 97.75 81 LYS A C 1
ATOM 637 O O . LYS A 1 81 ? -17 19.281 -12.797 1 97.75 81 LYS A O 1
ATOM 642 N N . ASN A 1 82 ? -18.266 19 -11.039 1 97.81 82 ASN A N 1
ATOM 643 C CA . ASN A 1 82 ? -19.047 20.219 -11.258 1 97.81 82 ASN A CA 1
ATOM 644 C C . ASN A 1 82 ? -18.453 21.406 -10.492 1 97.81 82 ASN A C 1
ATOM 646 O O . ASN A 1 82 ? -18.719 22.562 -10.836 1 97.81 82 ASN A O 1
ATOM 650 N N . TYR A 1 83 ? -17.734 21.125 -9.445 1 97.81 83 TYR A N 1
ATOM 651 C CA . TYR A 1 83 ? -17.109 22.141 -8.602 1 97.81 83 TYR A CA 1
ATOM 652 C C . TYR A 1 83 ? -15.672 21.781 -8.266 1 97.81 83 TYR A C 1
ATOM 654 O O . TYR A 1 83 ? -15.336 21.562 -7.102 1 97.81 83 TYR A O 1
ATOM 662 N N . PRO A 1 84 ? -14.805 21.812 -9.289 1 96.62 84 PRO A N 1
ATOM 663 C CA . PRO A 1 84 ? -13.453 21.266 -9.148 1 96.62 84 PRO A CA 1
ATOM 664 C C . PRO A 1 84 ? -12.641 21.984 -8.062 1 96.62 84 PRO A C 1
ATOM 666 O O . PRO A 1 84 ? -11.688 21.406 -7.523 1 96.62 84 PRO A O 1
ATOM 669 N N . ASP A 1 85 ? -13.023 23.188 -7.672 1 96.12 85 ASP A N 1
ATOM 670 C CA . ASP A 1 85 ? -12.242 23.938 -6.691 1 96.12 85 ASP A CA 1
ATOM 671 C C . ASP A 1 85 ? -12.742 23.672 -5.273 1 96.12 85 ASP A C 1
ATOM 673 O O . ASP A 1 85 ? -12.07 24.016 -4.297 1 96.12 85 ASP A O 1
ATOM 677 N N . MET A 1 86 ? -13.906 23.141 -5.117 1 97.75 86 MET A N 1
ATOM 678 C CA . MET A 1 86 ? -14.477 22.828 -3.811 1 97.75 86 MET A CA 1
ATOM 679 C C . MET A 1 86 ? -13.734 21.688 -3.139 1 97.75 86 MET A C 1
ATOM 681 O O . MET A 1 86 ? -13.445 20.672 -3.773 1 97.75 86 MET A O 1
ATOM 685 N N . LYS A 1 87 ? -13.383 21.875 -1.904 1 98.62 87 LYS A N 1
ATOM 686 C CA . LYS A 1 87 ? -12.703 20.812 -1.163 1 98.62 87 LYS A CA 1
ATOM 687 C C . LYS A 1 87 ? -13.695 19.797 -0.612 1 98.62 87 LYS A C 1
ATOM 689 O O . LYS A 1 87 ? -14.781 20.172 -0.151 1 98.62 87 LYS A O 1
ATOM 694 N N . VAL A 1 88 ? -13.352 18.594 -0.737 1 98.81 88 VAL A N 1
ATOM 695 C CA . VAL A 1 88 ? -14.172 17.531 -0.168 1 98.81 88 VAL A CA 1
ATOM 696 C C . VAL A 1 88 ? -13.344 16.703 0.806 1 98.81 88 VAL A C 1
ATOM 698 O O . VAL A 1 88 ? -12.367 16.062 0.409 1 98.81 88 VAL A O 1
ATOM 701 N N . LEU A 1 89 ? -13.664 16.719 2.029 1 98.75 89 LEU A N 1
ATOM 702 C CA . LEU A 1 89 ? -13.047 15.898 3.074 1 98.75 89 LEU A CA 1
ATOM 703 C C . LEU A 1 89 ? -14.023 14.844 3.582 1 98.75 89 LEU A C 1
ATOM 705 O O . LEU A 1 89 ? -15.117 15.172 4.043 1 98.75 89 LEU A O 1
ATOM 709 N N . ILE A 1 90 ? -13.594 13.609 3.436 1 98.62 90 ILE A N 1
ATOM 710 C CA . ILE A 1 90 ? -14.414 12.5 3.906 1 98.62 90 ILE A CA 1
ATOM 711 C C . ILE A 1 90 ? -14.25 12.336 5.414 1 98.62 90 ILE A C 1
ATOM 713 O O . ILE A 1 90 ? -13.133 12.406 5.93 1 98.62 90 ILE A O 1
ATOM 717 N N . PHE A 1 91 ? -15.281 12.273 6.16 1 97.94 91 PHE A N 1
ATOM 718 C CA . PHE A 1 91 ? -15.312 11.969 7.586 1 97.94 91 PHE A CA 1
ATOM 719 C C . PHE A 1 91 ? -16.25 10.797 7.867 1 97.94 91 PHE A C 1
ATOM 721 O O . PHE A 1 91 ? -17.469 10.953 7.852 1 97.94 91 PHE A O 1
ATOM 728 N N . THR A 1 92 ? -15.719 9.578 8.109 1 96.81 92 THR A N 1
ATOM 729 C CA . THR A 1 92 ? -16.562 8.391 8.008 1 96.81 92 THR A CA 1
ATOM 730 C C . THR A 1 92 ? -16.219 7.391 9.109 1 96.81 92 THR A C 1
ATOM 732 O O . THR A 1 92 ? -15.094 7.367 9.609 1 96.81 92 THR A O 1
ATOM 735 N N . GLY A 1 93 ? -17.141 6.613 9.453 1 94.56 93 GLY A N 1
ATOM 736 C CA . GLY A 1 93 ? -16.969 5.527 10.398 1 94.56 93 GLY A CA 1
ATOM 737 C C . GLY A 1 93 ? -16.672 4.195 9.742 1 94.56 93 GLY A C 1
ATOM 738 O O . GLY A 1 93 ? -16.609 3.164 10.414 1 94.56 93 GLY A O 1
ATOM 739 N N . GLU A 1 94 ? -16.453 4.121 8.484 1 93 94 GLU A N 1
ATOM 740 C CA . GLU A 1 94 ? -16.203 2.9 7.723 1 93 94 GLU A CA 1
ATOM 741 C C . GLU A 1 94 ? -14.742 2.451 7.855 1 93 94 GLU A C 1
ATOM 743 O O . GLU A 1 94 ? -14 2.441 6.875 1 93 94 GLU A O 1
ATOM 748 N N . VAL A 1 95 ? -14.367 1.938 8.969 1 91.38 95 VAL A N 1
ATOM 749 C CA . VAL A 1 95 ? -12.977 1.72 9.336 1 91.38 95 VAL A CA 1
ATOM 750 C C . VAL A 1 95 ? -12.461 0.443 8.672 1 91.38 95 VAL A C 1
ATOM 752 O O . VAL A 1 95 ? -11.258 0.285 8.469 1 91.38 95 VAL A O 1
ATOM 755 N N . LEU A 1 96 ? -13.312 -0.465 8.281 1 89.25 96 LEU A N 1
ATOM 756 C CA . LEU A 1 96 ? -12.875 -1.762 7.773 1 89.25 96 LEU A CA 1
ATOM 757 C C . LEU A 1 96 ? -13.125 -1.871 6.27 1 89.25 96 LEU A C 1
ATOM 759 O O . LEU A 1 96 ? -12.906 -2.93 5.676 1 89.25 96 LEU A O 1
ATOM 763 N N . ASN A 1 97 ? -13.562 -0.792 5.66 1 93.56 97 ASN A N 1
ATOM 764 C CA . ASN A 1 97 ? -13.93 -0.843 4.246 1 93.56 97 ASN A CA 1
ATOM 765 C C . ASN A 1 97 ? -12.906 -0.121 3.377 1 93.56 97 ASN A C 1
ATOM 767 O O . ASN A 1 97 ? -13.164 0.982 2.893 1 93.56 97 ASN A O 1
ATOM 771 N N . GLU A 1 98 ? -11.797 -0.742 3.107 1 95.44 98 GLU A N 1
ATOM 772 C CA . GLU A 1 98 ? -10.68 -0.149 2.373 1 95.44 98 GLU A CA 1
ATOM 773 C C . GLU A 1 98 ? -11.062 0.138 0.925 1 95.44 98 GLU A C 1
ATOM 775 O O . GLU A 1 98 ? -10.609 1.125 0.342 1 95.44 98 GLU A O 1
ATOM 780 N N . LYS A 1 99 ? -11.875 -0.777 0.313 1 94 99 LYS A N 1
ATOM 781 C CA . LYS A 1 99 ? -12.367 -0.526 -1.039 1 94 99 LYS A CA 1
ATOM 782 C C . LYS A 1 99 ? -13.109 0.808 -1.117 1 94 99 LYS A C 1
ATOM 784 O O . LYS A 1 99 ? -12.961 1.545 -2.094 1 94 99 LYS A O 1
ATOM 789 N N . LEU A 1 100 ? -13.891 1.047 -0.105 1 96.38 100 LEU A N 1
ATOM 790 C CA . LEU A 1 100 ? -14.641 2.295 -0.05 1 96.38 100 LEU A CA 1
ATOM 791 C C . LEU A 1 100 ? -13.695 3.494 0.025 1 96.38 100 LEU A C 1
ATOM 793 O O . LEU A 1 100 ? -13.961 4.535 -0.583 1 96.38 100 LEU A O 1
ATOM 797 N N . TRP A 1 101 ? -12.578 3.426 0.776 1 97.81 101 TRP A N 1
ATOM 798 C CA . TRP A 1 101 ? -11.578 4.484 0.83 1 97.81 101 TRP A CA 1
ATOM 799 C C . TRP A 1 101 ? -11.008 4.762 -0.556 1 97.81 101 TRP A C 1
ATOM 801 O O . TRP A 1 101 ? -10.906 5.918 -0.975 1 97.81 101 TRP A O 1
ATOM 811 N N . VAL A 1 102 ? -10.656 3.715 -1.242 1 97.69 102 VAL A N 1
ATOM 812 C CA . VAL A 1 102 ? -10.094 3.832 -2.582 1 97.69 102 VAL A CA 1
ATOM 813 C C . VAL A 1 102 ? -11.094 4.512 -3.512 1 97.69 102 VAL A C 1
ATOM 815 O O . VAL A 1 102 ? -10.734 5.395 -4.289 1 97.69 102 VAL A O 1
ATOM 818 N N . ASP A 1 103 ? -12.367 4.008 -3.43 1 97.56 103 ASP A N 1
ATOM 819 C CA . ASP A 1 103 ? -13.414 4.598 -4.262 1 97.56 103 ASP A CA 1
ATOM 820 C C . ASP A 1 103 ? -13.539 6.098 -4 1 97.56 103 ASP A C 1
ATOM 822 O O . ASP A 1 103 ? -13.703 6.883 -4.938 1 97.56 103 ASP A O 1
ATOM 826 N N . ALA A 1 104 ? -13.5 6.531 -2.771 1 98.31 104 ALA A N 1
ATOM 827 C CA . ALA A 1 104 ? -13.609 7.941 -2.406 1 98.31 104 ALA A CA 1
ATOM 828 C C . ALA A 1 104 ? -12.43 8.742 -2.967 1 98.31 104 ALA A C 1
ATOM 830 O O . ALA A 1 104 ? -12.617 9.844 -3.486 1 98.31 104 ALA A O 1
ATOM 831 N N . LEU A 1 105 ? -11.227 8.227 -2.818 1 98.31 105 LEU A N 1
ATOM 832 C CA . LEU A 1 105 ? -10.039 8.883 -3.35 1 98.31 105 LEU A CA 1
ATOM 833 C C . LEU A 1 105 ? -10.125 9.016 -4.867 1 98.31 105 LEU A C 1
ATOM 835 O O . LEU A 1 105 ? -9.812 10.078 -5.422 1 98.31 105 LEU A O 1
ATOM 839 N N . ASN A 1 106 ? -10.57 7.941 -5.527 1 97.69 106 ASN A N 1
ATOM 840 C CA . ASN A 1 106 ? -10.734 7.965 -6.977 1 97.69 106 ASN A CA 1
ATOM 841 C C . ASN A 1 106 ? -11.805 8.961 -7.406 1 97.69 106 ASN A C 1
ATOM 843 O O . ASN A 1 106 ? -11.734 9.523 -8.5 1 97.69 106 ASN A O 1
ATOM 847 N N . ALA A 1 107 ? -12.797 9.133 -6.551 1 98 107 ALA A N 1
ATOM 848 C CA . ALA A 1 107 ? -13.875 10.078 -6.832 1 98 107 ALA A CA 1
ATOM 849 C C . ALA A 1 107 ? -13.398 11.516 -6.676 1 98 107 ALA A C 1
ATOM 851 O O . ALA A 1 107 ? -14.102 12.453 -7.055 1 98 107 ALA A O 1
ATOM 852 N N . GLY A 1 108 ? -12.211 11.711 -6.031 1 97.75 108 GLY A N 1
ATOM 853 C CA . GLY A 1 108 ? -11.609 13.039 -6.008 1 97.75 108 GLY A CA 1
ATOM 854 C C . GLY A 1 108 ? -11.57 13.648 -4.621 1 97.75 108 GLY A C 1
ATOM 855 O O . GLY A 1 108 ? -11.367 14.852 -4.473 1 97.75 108 GLY A O 1
ATOM 856 N N . ALA A 1 109 ? -11.828 12.852 -3.59 1 98.56 109 ALA A N 1
ATOM 857 C CA . ALA A 1 109 ? -11.727 13.359 -2.225 1 98.56 109 ALA A CA 1
ATOM 858 C C . ALA A 1 109 ? -10.336 13.914 -1.95 1 98.56 109 ALA A C 1
ATOM 860 O O . ALA A 1 109 ? -9.336 13.344 -2.391 1 98.56 109 ALA A O 1
ATOM 861 N N . ASP A 1 110 ? -10.258 14.961 -1.182 1 98.12 110 ASP A N 1
ATOM 862 C CA . ASP A 1 110 ? -8.984 15.57 -0.82 1 98.12 110 ASP A CA 1
ATOM 863 C C . ASP A 1 110 ? -8.336 14.844 0.359 1 98.12 110 ASP A C 1
ATOM 865 O O . ASP A 1 110 ? -7.129 14.953 0.576 1 98.12 110 ASP A O 1
ATOM 869 N N . GLY A 1 111 ? -9.109 14.18 1.125 1 98 111 GLY A N 1
ATOM 870 C CA . GLY A 1 111 ? -8.656 13.422 2.281 1 98 111 GLY A CA 1
ATOM 871 C C . GLY A 1 111 ? -9.742 12.539 2.881 1 98 111 GLY A C 1
ATOM 872 O O . GLY A 1 111 ? -10.906 12.633 2.488 1 98 111 GLY A O 1
ATOM 873 N N . ILE A 1 112 ? -9.344 11.719 3.74 1 98.19 112 ILE A N 1
ATOM 874 C CA . ILE A 1 112 ? -10.234 10.844 4.488 1 98.19 112 ILE A CA 1
ATOM 875 C C . ILE A 1 112 ? -9.82 10.812 5.957 1 98.19 112 ILE A C 1
ATOM 877 O O . ILE A 1 112 ? -8.664 10.531 6.281 1 98.19 112 ILE A O 1
ATOM 881 N N . ILE A 1 113 ? -10.75 11.125 6.797 1 97.56 113 ILE A N 1
ATOM 882 C CA . ILE A 1 113 ? -10.594 11.039 8.242 1 97.56 113 ILE A CA 1
ATOM 883 C C . ILE A 1 113 ? -11.531 9.977 8.805 1 97.56 113 ILE A C 1
ATOM 885 O O . ILE A 1 113 ? -12.734 10.008 8.555 1 97.56 113 ILE A O 1
ATOM 889 N N . LEU A 1 114 ? -11.016 9.031 9.539 1 96.94 114 LEU A N 1
ATOM 890 C CA . LEU A 1 114 ? -11.852 8.023 10.18 1 96.94 114 LEU A CA 1
ATOM 891 C C . LEU A 1 114 ? -12.375 8.523 11.516 1 96.94 114 LEU A C 1
ATOM 893 O O . LEU A 1 114 ? -11.648 9.18 12.273 1 96.94 114 LEU A O 1
ATOM 897 N N . LYS A 1 115 ? -13.617 8.305 11.805 1 95 115 LYS A N 1
ATOM 898 C CA . LYS A 1 115 ? -14.25 8.711 13.055 1 95 115 LYS A CA 1
ATOM 899 C C . LYS A 1 115 ? -13.758 7.863 14.227 1 95 115 LYS A C 1
ATOM 901 O O . LYS A 1 115 ? -14.133 8.102 15.375 1 95 115 LYS A O 1
ATOM 906 N N . THR A 1 116 ? -12.797 7.066 14.062 1 88.56 116 THR A N 1
ATOM 907 C CA . THR A 1 116 ? -12.281 6.23 15.141 1 88.56 116 THR A CA 1
ATOM 908 C C . THR A 1 116 ? -10.914 6.734 15.602 1 88.56 116 THR A C 1
ATOM 910 O O . THR A 1 116 ? -10.125 7.227 14.797 1 88.56 116 THR A O 1
ATOM 913 N N . GLY A 1 117 ? -10.633 6.594 16.984 1 78 117 GLY A N 1
ATOM 914 C CA . GLY A 1 117 ? -9.312 6.883 17.516 1 78 117 GLY A CA 1
ATOM 915 C C . GLY A 1 117 ? -9.07 8.359 17.75 1 78 117 GLY A C 1
ATOM 916 O O . GLY A 1 117 ? -8.891 8.797 18.891 1 78 117 GLY A O 1
ATOM 917 N N . GLU A 1 118 ? -8.898 9.125 16.609 1 74.88 118 GLU A N 1
ATOM 918 C CA . GLU A 1 118 ? -8.641 10.555 16.688 1 74.88 118 GLU A CA 1
ATOM 919 C C . GLU A 1 118 ? -9.789 11.359 16.094 1 74.88 118 GLU A C 1
ATOM 921 O O . GLU A 1 118 ? -10.414 10.938 15.125 1 74.88 118 GLU A O 1
ATOM 926 N N . LEU A 1 119 ? -10.133 12.383 16.766 1 80.25 119 LEU A N 1
ATOM 927 C CA . LEU A 1 119 ? -11.164 13.289 16.266 1 80.25 119 LEU A CA 1
ATOM 928 C C . LEU A 1 119 ? -10.648 14.102 15.078 1 80.25 119 LEU A C 1
ATOM 930 O O . LEU A 1 119 ? -9.438 14.211 14.875 1 80.25 119 LEU A O 1
ATOM 934 N N . LEU A 1 120 ? -11.531 14.547 14.266 1 92.69 120 LEU A N 1
ATOM 935 C CA . LEU A 1 120 ? -11.219 15.586 13.281 1 92.69 120 LEU A CA 1
ATOM 936 C C . LEU A 1 120 ? -10.547 16.781 13.953 1 92.69 120 LEU A C 1
ATOM 938 O O . LEU A 1 120 ? -11.008 17.25 14.992 1 92.69 120 LEU A O 1
ATOM 942 N N . THR A 1 121 ? -9.414 17.234 13.422 1 91.25 121 THR A N 1
ATOM 943 C CA . THR A 1 121 ? -8.672 18.312 14.055 1 91.25 121 THR A CA 1
ATOM 944 C C . THR A 1 121 ? -8.617 19.547 13.141 1 91.25 121 THR A C 1
ATOM 946 O O . THR A 1 121 ? -8.844 19.438 11.93 1 91.25 121 THR A O 1
ATOM 949 N N . ALA A 1 122 ? -8.328 20.656 13.773 1 91.19 122 ALA A N 1
ATOM 950 C CA . ALA A 1 122 ? -8.125 21.891 13.023 1 91.19 122 ALA A CA 1
ATOM 951 C C . ALA A 1 122 ? -6.996 21.734 12.008 1 91.19 122 ALA A C 1
ATOM 953 O O . ALA A 1 122 ? -7.062 22.281 10.906 1 91.19 122 ALA A O 1
ATOM 954 N N . THR A 1 123 ? -6.004 20.922 12.391 1 87.69 123 THR A N 1
ATOM 955 C CA . THR A 1 123 ? -4.848 20.703 11.523 1 87.69 123 THR A CA 1
ATOM 956 C C . THR A 1 123 ? -5.254 19.938 10.266 1 87.69 123 THR A C 1
ATOM 958 O O . THR A 1 123 ? -4.816 20.281 9.164 1 87.69 123 THR A O 1
ATOM 961 N N . ASP A 1 124 ? -6.137 18.969 10.414 1 92.12 124 ASP A N 1
ATOM 962 C CA . ASP A 1 124 ? -6.633 18.219 9.266 1 92.12 124 ASP A CA 1
ATOM 963 C C . ASP A 1 124 ? -7.395 19.125 8.305 1 92.12 124 ASP A C 1
ATOM 965 O O . ASP A 1 124 ? -7.137 19.125 7.094 1 92.12 124 ASP A O 1
ATOM 969 N N . VAL A 1 125 ? -8.281 19.891 8.844 1 94.81 125 VAL A N 1
ATOM 970 C CA . VAL A 1 125 ? -9.148 20.75 8.047 1 94.81 125 VAL A CA 1
ATOM 971 C C . VAL A 1 125 ? -8.32 21.844 7.363 1 94.81 125 VAL A C 1
ATOM 973 O O . VAL A 1 125 ? -8.5 22.109 6.172 1 94.81 125 VAL A O 1
ATOM 976 N N . GLN A 1 126 ? -7.402 22.391 8.055 1 91.62 126 GLN A N 1
ATOM 977 C CA . GLN A 1 126 ? -6.566 23.438 7.48 1 91.62 126 GLN A CA 1
ATOM 978 C C . GLN A 1 126 ? -5.695 22.906 6.352 1 91.62 126 GLN A C 1
ATOM 980 O O . GLN A 1 126 ? -5.449 23.594 5.363 1 91.62 126 GLN A O 1
ATOM 985 N N . ALA A 1 127 ? -5.184 21.734 6.57 1 91.56 127 ALA A N 1
ATOM 986 C CA . ALA A 1 127 ? -4.387 21.125 5.508 1 91.56 127 ALA A CA 1
ATOM 987 C C . ALA A 1 127 ? -5.176 21.047 4.207 1 91.56 127 ALA A C 1
ATOM 989 O O . ALA A 1 127 ? -4.668 21.406 3.141 1 91.56 127 ALA A O 1
ATOM 990 N N . VAL A 1 128 ? -6.418 20.625 4.293 1 95.5 128 VAL A N 1
ATOM 991 C CA . VAL A 1 128 ? -7.281 20.531 3.121 1 95.5 128 VAL A CA 1
ATOM 992 C C . VAL A 1 128 ? -7.52 21.922 2.541 1 95.5 128 VAL A C 1
ATOM 994 O O . VAL A 1 128 ? -7.422 22.125 1.328 1 95.5 128 VAL A O 1
ATOM 997 N N . MET A 1 129 ? -7.762 22.875 3.365 1 95 129 MET A N 1
ATOM 998 C CA . MET A 1 129 ? -8.055 24.234 2.924 1 95 129 MET A CA 1
ATOM 999 C C . MET A 1 129 ? -6.832 24.859 2.258 1 95 129 MET A C 1
ATOM 1001 O O . MET A 1 129 ? -6.969 25.672 1.339 1 95 129 MET A O 1
ATOM 1005 N N . ASP A 1 130 ? -5.676 24.391 2.723 1 90.5 130 ASP A N 1
ATOM 1006 C CA . ASP A 1 130 ? -4.434 24.906 2.146 1 90.5 130 ASP A CA 1
ATOM 1007 C C . ASP A 1 130 ? -4.137 24.234 0.807 1 90.5 130 ASP A C 1
ATOM 1009 O O . ASP A 1 130 ? -3.133 24.547 0.163 1 90.5 130 ASP A O 1
ATOM 1013 N N . GLY A 1 131 ? -5.016 23.297 0.456 1 92.44 131 GLY A N 1
ATOM 1014 C CA . GLY A 1 131 ? -4.883 22.688 -0.854 1 92.44 131 GLY A CA 1
ATOM 1015 C C . GLY A 1 131 ? -4.152 21.359 -0.817 1 92.44 131 GLY A C 1
ATOM 1016 O O . GLY A 1 131 ? -3.871 20.766 -1.862 1 92.44 131 GLY A O 1
ATOM 1017 N N . LYS A 1 132 ? -3.816 20.891 0.391 1 91.12 132 LYS A N 1
ATOM 1018 C CA . LYS A 1 132 ? -3.15 19.594 0.487 1 91.12 132 LYS A CA 1
ATOM 1019 C C . LYS A 1 132 ? -4.082 18.469 0.061 1 91.12 132 LYS A C 1
ATOM 1021 O O . LYS A 1 132 ? -5.281 18.5 0.34 1 91.12 132 LYS A O 1
ATOM 1026 N N . LYS A 1 133 ? -3.482 17.516 -0.612 1 94.31 133 LYS A N 1
ATOM 1027 C CA . LYS A 1 133 ? -4.199 16.312 -1.004 1 94.31 133 LYS A CA 1
ATOM 1028 C C . LYS A 1 133 ? -3.791 15.125 -0.132 1 94.31 133 LYS A C 1
ATOM 1030 O O . LYS A 1 133 ? -2.766 15.172 0.549 1 94.31 133 LYS A O 1
ATOM 1035 N N . LEU A 1 134 ? -4.652 14.148 -0.101 1 97.19 134 LEU A N 1
ATOM 1036 C CA . LEU A 1 134 ? -4.379 12.93 0.65 1 97.19 134 LEU A CA 1
ATOM 1037 C C . LEU A 1 134 ? -4.164 13.242 2.129 1 97.19 134 LEU A C 1
ATOM 1039 O O . LEU A 1 134 ? -3.164 12.828 2.717 1 97.19 134 LEU A O 1
ATOM 1043 N N . VAL A 1 135 ? -5.082 13.938 2.67 1 96 135 VAL A N 1
ATOM 1044 C CA . VAL A 1 135 ? -5.074 14.25 4.094 1 96 135 VAL A CA 1
ATOM 1045 C C . VAL A 1 135 ? -5.727 13.109 4.879 1 96 135 VAL A C 1
ATOM 1047 O O . VAL A 1 135 ? -6.902 12.805 4.676 1 96 135 VAL A O 1
ATOM 1050 N N . PHE A 1 136 ? -4.926 12.477 5.727 1 96.75 136 PHE A N 1
ATOM 1051 C CA . PHE A 1 136 ? -5.383 11.32 6.492 1 96.75 136 PHE A CA 1
ATOM 1052 C C . PHE A 1 136 ? -5.078 11.5 7.973 1 96.75 136 PHE A C 1
ATOM 1054 O O . PHE A 1 136 ? -4.09 12.133 8.336 1 96.75 136 PHE A O 1
ATOM 1061 N N . ASN A 1 137 ? -5.977 11.031 8.758 1 94.75 137 ASN A N 1
ATOM 1062 C CA . ASN A 1 137 ? -5.57 10.898 10.156 1 94.75 137 ASN A CA 1
ATOM 1063 C C . ASN A 1 137 ? -4.832 9.586 10.406 1 94.75 137 ASN A C 1
ATOM 1065 O O . ASN A 1 137 ? -4.68 8.773 9.492 1 94.75 137 ASN A O 1
ATOM 1069 N N . TYR A 1 138 ? -4.375 9.383 11.633 1 93.56 138 TYR A N 1
ATOM 1070 C CA . TYR A 1 138 ? -3.447 8.297 11.938 1 93.56 138 TYR A CA 1
ATOM 1071 C C . TYR A 1 138 ? -4.105 6.941 11.727 1 93.56 138 TYR A C 1
ATOM 1073 O O . TYR A 1 138 ? -3.521 6.047 11.109 1 93.56 138 TYR A O 1
ATOM 1081 N N . PRO A 1 139 ? -5.34 6.676 12.133 1 94.56 139 PRO A N 1
ATOM 1082 C CA . PRO A 1 139 ? -5.926 5.34 12 1 94.56 139 PRO A CA 1
ATOM 1083 C C . PRO A 1 139 ? -5.961 4.844 10.562 1 94.56 139 PRO A C 1
ATOM 1085 O O . PRO A 1 139 ? -5.699 3.666 10.297 1 94.56 139 PRO A O 1
ATOM 1088 N N . ILE A 1 140 ? -6.281 5.691 9.633 1 96 140 ILE A N 1
ATOM 1089 C CA . ILE A 1 140 ? -6.328 5.262 8.242 1 96 140 ILE A CA 1
ATOM 1090 C C . ILE A 1 140 ? -4.906 5.164 7.688 1 96 140 ILE A C 1
ATOM 1092 O O . ILE A 1 140 ? -4.586 4.23 6.949 1 96 140 ILE A O 1
ATOM 1096 N N . LEU A 1 141 ? -4.07 6.16 8.016 1 95.81 141 LEU A N 1
ATOM 1097 C CA . LEU A 1 141 ? -2.693 6.16 7.535 1 95.81 141 LEU A CA 1
ATOM 1098 C C . LEU A 1 141 ? -1.962 4.898 7.98 1 95.81 141 LEU A C 1
ATOM 1100 O O . LEU A 1 141 ? -1.159 4.344 7.227 1 95.81 141 LEU A O 1
ATOM 1104 N N . GLU A 1 142 ? -2.197 4.508 9.172 1 95.38 142 GLU A N 1
ATOM 1105 C CA . GLU A 1 142 ? -1.565 3.301 9.695 1 95.38 142 GLU A CA 1
ATOM 1106 C C . GLU A 1 142 ? -1.89 2.088 8.828 1 95.38 142 GLU A C 1
ATOM 1108 O O . GLU A 1 142 ? -1.013 1.268 8.547 1 95.38 142 GLU A O 1
ATOM 1113 N N . LYS A 1 143 ? -3.119 1.97 8.43 1 94.75 143 LYS A N 1
ATOM 1114 C CA . LYS A 1 143 ? -3.543 0.852 7.59 1 94.75 143 LYS A CA 1
ATOM 1115 C C . LYS A 1 143 ? -2.936 0.951 6.195 1 94.75 143 LYS A C 1
ATOM 1117 O O . LYS A 1 143 ? -2.471 -0.048 5.641 1 94.75 143 LYS A O 1
ATOM 1122 N N . ILE A 1 144 ? -2.936 2.15 5.641 1 96.5 144 ILE A N 1
ATOM 1123 C CA . ILE A 1 144 ? -2.379 2.391 4.312 1 96.5 144 ILE A CA 1
ATOM 1124 C C . ILE A 1 144 ? -0.888 2.057 4.312 1 96.5 144 ILE A C 1
ATOM 1126 O O . ILE A 1 144 ? -0.406 1.343 3.43 1 96.5 144 ILE A O 1
ATOM 1130 N N . VAL A 1 145 ? -0.179 2.529 5.312 1 96.69 145 VAL A N 1
ATOM 1131 C CA . VAL A 1 145 ? 1.263 2.332 5.41 1 96.69 145 VAL A CA 1
ATOM 1132 C C . VAL A 1 145 ? 1.567 0.858 5.66 1 96.69 145 VAL A C 1
ATOM 1134 O O . VAL A 1 145 ? 2.561 0.328 5.156 1 96.69 145 VAL A O 1
ATOM 1137 N N . ALA A 1 146 ? 0.709 0.163 6.469 1 94.69 146 ALA A N 1
ATOM 1138 C CA . ALA A 1 146 ? 0.898 -1.264 6.711 1 94.69 146 ALA A CA 1
ATOM 1139 C C . ALA A 1 146 ? 0.865 -2.055 5.406 1 94.69 146 ALA A C 1
ATOM 1141 O O . ALA A 1 146 ? 1.713 -2.92 5.176 1 94.69 146 ALA A O 1
ATOM 1142 N N . ARG A 1 147 ? -0.093 -1.753 4.566 1 90.88 147 ARG A N 1
ATOM 1143 C CA . ARG A 1 147 ? -0.184 -2.422 3.273 1 90.88 147 ARG A CA 1
ATOM 1144 C C . ARG A 1 147 ? 1.018 -2.084 2.396 1 90.88 147 ARG A C 1
ATOM 1146 O O . ARG A 1 147 ? 1.52 -2.939 1.667 1 90.88 147 ARG A O 1
ATOM 1153 N N . PHE A 1 148 ? 1.396 -0.87 2.439 1 93.56 148 PHE A N 1
ATOM 1154 C CA . PHE A 1 148 ? 2.576 -0.421 1.709 1 93.56 148 PHE A CA 1
ATOM 1155 C C . PHE A 1 148 ? 3.805 -1.226 2.117 1 93.56 148 PHE A C 1
ATOM 1157 O O . PHE A 1 148 ? 4.512 -1.765 1.263 1 93.56 148 PHE A O 1
ATOM 1164 N N . LYS A 1 149 ? 4.082 -1.295 3.416 1 93.31 149 LYS A N 1
ATOM 1165 C CA . LYS A 1 149 ? 5.223 -2.049 3.928 1 93.31 149 LYS A CA 1
ATOM 1166 C C . LYS A 1 149 ? 5.18 -3.5 3.455 1 93.31 149 LYS A C 1
ATOM 1168 O O . LYS A 1 149 ? 6.203 -4.062 3.062 1 93.31 149 LYS A O 1
ATOM 1173 N N . GLN A 1 150 ? 3.982 -4.07 3.498 1 87.81 150 GLN A N 1
ATOM 1174 C CA . GLN A 1 150 ? 3.814 -5.457 3.07 1 87.81 150 GLN A CA 1
ATOM 1175 C C . GLN A 1 150 ? 4.168 -5.621 1.595 1 87.81 150 GLN A C 1
ATOM 1177 O O . GLN A 1 150 ? 4.84 -6.582 1.217 1 87.81 150 GLN A O 1
ATOM 1182 N N . SER A 1 151 ? 3.697 -4.703 0.788 1 85.19 151 SER A N 1
ATOM 1183 C CA . SER A 1 151 ? 3.957 -4.77 -0.646 1 85.19 151 SER A CA 1
ATOM 1184 C C . SER A 1 151 ? 5.445 -4.633 -0.946 1 85.19 151 SER A C 1
ATOM 1186 O O . SER A 1 151 ? 5.977 -5.336 -1.809 1 85.19 151 SER A O 1
ATOM 1188 N N . VAL A 1 152 ? 6.145 -3.756 -0.268 1 88.62 152 VAL A N 1
ATOM 1189 C CA . VAL A 1 152 ? 7.578 -3.553 -0.451 1 88.62 152 VAL A CA 1
ATOM 1190 C C . VAL A 1 152 ? 8.344 -4.797 -0 1 88.62 152 VAL A C 1
ATOM 1192 O O . VAL A 1 152 ? 9.266 -5.246 -0.68 1 88.62 152 VAL A O 1
ATOM 1195 N N . ALA A 1 153 ? 7.984 -5.312 1.127 1 86 153 ALA A N 1
ATOM 1196 C CA . ALA A 1 153 ? 8.617 -6.523 1.642 1 86 153 ALA A CA 1
ATOM 1197 C C . ALA A 1 153 ? 8.477 -7.68 0.655 1 86 153 ALA A C 1
ATOM 1199 O O . ALA A 1 153 ? 9.414 -8.453 0.456 1 86 153 ALA A O 1
ATOM 1200 N N . GLN A 1 154 ? 7.297 -7.84 0.093 1 77.19 154 GLN A N 1
ATOM 1201 C CA . GLN A 1 154 ? 7.051 -8.891 -0.887 1 77.19 154 GLN A CA 1
ATOM 1202 C C . GLN A 1 154 ? 7.953 -8.734 -2.105 1 77.19 154 GLN A C 1
ATOM 1204 O O . GLN A 1 154 ? 8.5 -9.719 -2.611 1 77.19 154 GLN A O 1
ATOM 1209 N N . GLU A 1 155 ? 8.086 -7.562 -2.547 1 80.12 155 GLU A N 1
ATOM 1210 C CA . GLU A 1 155 ? 8.953 -7.285 -3.689 1 80.12 155 GLU A CA 1
ATOM 1211 C C . GLU A 1 155 ? 10.406 -7.609 -3.367 1 80.12 155 GLU A C 1
ATOM 1213 O O . GLU A 1 155 ? 11.125 -8.156 -4.203 1 80.12 155 GLU A O 1
ATOM 1218 N N . GLN A 1 156 ? 10.875 -7.234 -2.178 1 82.81 156 GLN A N 1
ATOM 1219 C CA . GLN A 1 156 ? 12.234 -7.531 -1.744 1 82.81 156 GLN A CA 1
ATOM 1220 C C . GLN A 1 156 ? 12.469 -9.039 -1.672 1 82.81 156 GLN A C 1
ATOM 1222 O O . GLN A 1 156 ? 13.523 -9.531 -2.096 1 82.81 156 GLN A O 1
ATOM 1227 N N . ARG A 1 157 ? 11.562 -9.766 -1.128 1 78.69 157 ARG A N 1
ATOM 1228 C CA . ARG A 1 157 ? 11.664 -11.219 -1.05 1 78.69 157 ARG A CA 1
ATOM 1229 C C . ARG A 1 157 ? 11.797 -11.836 -2.438 1 78.69 157 ARG A C 1
ATOM 1231 O O . ARG A 1 157 ? 12.578 -12.773 -2.635 1 78.69 157 ARG A O 1
ATOM 1238 N N . ARG A 1 158 ? 11.062 -11.312 -3.342 1 74.56 158 ARG A N 1
ATOM 1239 C CA . ARG A 1 158 ? 11.133 -11.781 -4.723 1 74.56 158 ARG A CA 1
ATOM 1240 C C . ARG A 1 158 ? 12.531 -11.57 -5.301 1 74.56 158 ARG A C 1
ATOM 1242 O O . ARG A 1 158 ? 13.109 -12.484 -5.883 1 74.56 158 ARG A O 1
ATOM 1249 N N . GLN A 1 159 ? 13.062 -10.414 -5.164 1 77.75 159 GLN A N 1
ATOM 1250 C CA . GLN A 1 159 ? 14.383 -10.094 -5.68 1 77.75 159 GLN A CA 1
ATOM 1251 C C . GLN A 1 159 ? 15.453 -10.969 -5.027 1 77.75 159 GLN A C 1
ATOM 1253 O O . GLN A 1 159 ? 16.344 -11.484 -5.711 1 77.75 159 GLN A O 1
ATOM 1258 N N . GLU A 1 160 ? 15.305 -11.117 -3.762 1 80.69 160 GLU A N 1
ATOM 1259 C CA . GLU A 1 160 ? 16.25 -11.953 -3.027 1 80.69 160 GLU A CA 1
ATOM 1260 C C . GLU A 1 160 ? 16.172 -13.406 -3.488 1 80.69 160 GLU A C 1
ATOM 1262 O O . GLU A 1 160 ? 17.188 -14.078 -3.611 1 80.69 160 GLU A O 1
ATOM 1267 N N . ALA A 1 161 ? 14.914 -13.844 -3.646 1 76 161 ALA A N 1
ATOM 1268 C CA . ALA A 1 161 ? 14.719 -15.219 -4.102 1 76 161 ALA A CA 1
ATOM 1269 C C . ALA A 1 161 ? 15.383 -15.445 -5.453 1 76 161 ALA A C 1
ATOM 1271 O O . ALA A 1 161 ? 16.047 -16.453 -5.66 1 76 161 ALA A O 1
ATOM 1272 N N . VAL A 1 162 ? 15.305 -14.547 -6.332 1 78.25 162 VAL A N 1
ATOM 1273 C CA . VAL A 1 162 ? 15.883 -14.656 -7.668 1 78.25 162 VAL A CA 1
ATOM 1274 C C . VAL A 1 162 ? 17.406 -14.727 -7.574 1 78.25 162 VAL A C 1
ATOM 1276 O O . VAL A 1 162 ? 18.031 -15.547 -8.242 1 78.25 162 VAL A O 1
ATOM 1279 N N . ILE A 1 163 ? 18 -14.008 -6.641 1 75.44 163 ILE A N 1
ATOM 1280 C CA . ILE A 1 163 ? 19.438 -13.945 -6.469 1 75.44 163 ILE A CA 1
ATOM 1281 C C . ILE A 1 163 ? 19.922 -15.164 -5.684 1 75.44 163 ILE A C 1
ATOM 1283 O O . ILE A 1 163 ? 20.828 -15.875 -6.117 1 75.44 163 ILE A O 1
ATOM 1287 N N . ASN A 1 164 ? 19.281 -15.453 -4.59 1 82.44 164 ASN A N 1
ATOM 1288 C CA . ASN A 1 164 ? 19.703 -16.5 -3.668 1 82.44 164 ASN A CA 1
ATOM 1289 C C . ASN A 1 164 ? 19.625 -17.891 -4.316 1 82.44 164 ASN A C 1
ATOM 1291 O O . ASN A 1 164 ? 20.438 -18.766 -4.031 1 82.44 164 ASN A O 1
ATOM 1295 N N . TYR A 1 165 ? 18.656 -18.031 -5.223 1 86.88 165 TYR A N 1
ATOM 1296 C CA . TYR A 1 165 ? 18.469 -19.359 -5.805 1 86.88 165 TYR A CA 1
ATOM 1297 C C . TYR A 1 165 ? 19.141 -19.438 -7.176 1 86.88 165 TYR A C 1
ATOM 1299 O O . TYR A 1 165 ? 18.922 -20.406 -7.914 1 86.88 165 TYR A O 1
ATOM 1307 N N . ASP A 1 166 ? 19.938 -18.375 -7.504 1 89.69 166 ASP A N 1
ATOM 1308 C CA . ASP A 1 166 ? 20.719 -18.375 -8.742 1 89.69 166 ASP A CA 1
ATOM 1309 C C . ASP A 1 166 ? 19.844 -18.734 -9.938 1 89.69 166 ASP A C 1
ATOM 1311 O O . ASP A 1 166 ? 20.156 -19.656 -10.688 1 89.69 166 ASP A O 1
ATOM 1315 N N . ILE A 1 167 ? 18.781 -18.047 -10.086 1 91.19 167 ILE A N 1
ATOM 1316 C CA . ILE A 1 167 ? 17.875 -18.234 -11.219 1 91.19 167 ILE A CA 1
ATOM 1317 C C . ILE A 1 167 ? 18.375 -17.406 -12.406 1 91.19 167 ILE A C 1
ATOM 1319 O O . ILE A 1 167 ? 18.359 -16.172 -12.367 1 91.19 167 ILE A O 1
ATOM 1323 N N . ASP A 1 168 ? 18.875 -18 -13.422 1 90.69 168 ASP A N 1
ATOM 1324 C CA . ASP A 1 168 ? 19.328 -17.266 -14.609 1 90.69 168 ASP A CA 1
ATOM 1325 C C . ASP A 1 168 ? 18.188 -17.094 -15.609 1 90.69 168 ASP A C 1
ATOM 1327 O O . ASP A 1 168 ? 17.031 -17.453 -15.32 1 90.69 168 ASP A O 1
ATOM 1331 N N . GLU A 1 169 ? 18.547 -16.562 -16.734 1 91.19 169 GLU A N 1
ATOM 1332 C CA . GLU A 1 169 ? 17.531 -16.219 -17.719 1 91.19 169 GLU A CA 1
ATOM 1333 C C . GLU A 1 169 ? 16.828 -17.469 -18.25 1 91.19 169 GLU A C 1
ATOM 1335 O O . GLU A 1 169 ? 15.625 -17.469 -18.5 1 91.19 169 GLU A O 1
ATOM 1340 N N . TYR A 1 170 ? 17.531 -18.562 -18.438 1 94.06 170 TYR A N 1
ATOM 1341 C CA . TYR A 1 170 ? 16.953 -19.797 -18.969 1 94.06 170 TYR A CA 1
ATOM 1342 C C . TYR A 1 170 ? 16.094 -20.484 -17.922 1 94.06 170 TYR A C 1
ATOM 1344 O O . TYR A 1 170 ? 15.055 -21.062 -18.25 1 94.06 170 TYR A O 1
ATOM 1352 N N . ASP A 1 171 ? 16.516 -20.438 -16.641 1 94.94 171 ASP A N 1
ATOM 1353 C CA . ASP A 1 171 ? 15.688 -20.953 -15.562 1 94.94 171 ASP A CA 1
ATOM 1354 C C . ASP A 1 171 ? 14.336 -20.234 -15.508 1 94.94 171 ASP A C 1
ATOM 1356 O O . ASP A 1 171 ? 13.289 -20.875 -15.391 1 94.94 171 ASP A O 1
ATOM 1360 N N . GLU A 1 172 ? 14.438 -18.922 -15.555 1 93.88 172 GLU A N 1
ATOM 1361 C CA . GLU A 1 172 ? 13.219 -18.125 -15.523 1 93.88 172 GLU A CA 1
ATOM 1362 C C . GLU A 1 172 ? 12.305 -18.469 -16.703 1 93.88 172 GLU A C 1
ATOM 1364 O O . GLU A 1 172 ? 11.094 -18.609 -16.531 1 93.88 172 GLU A O 1
ATOM 1369 N N . ARG A 1 173 ? 12.867 -18.516 -17.844 1 94.69 173 ARG A N 1
ATOM 1370 C CA . ARG A 1 173 ? 12.094 -18.844 -19.047 1 94.69 173 ARG A CA 1
ATOM 1371 C C . ARG A 1 173 ? 11.43 -20.203 -18.906 1 94.69 173 ARG A C 1
ATOM 1373 O O . ARG A 1 173 ? 10.266 -20.375 -19.266 1 94.69 173 ARG A O 1
ATOM 1380 N N . LEU A 1 174 ? 12.203 -21.203 -18.453 1 97.06 174 LEU A N 1
ATOM 1381 C CA . LEU A 1 174 ? 11.664 -22.531 -18.219 1 97.06 174 LEU A CA 1
ATOM 1382 C C . LEU A 1 174 ? 10.469 -22.484 -17.281 1 97.06 174 LEU A C 1
ATOM 1384 O O . LEU A 1 174 ? 9.383 -22.969 -17.609 1 97.06 174 LEU A O 1
ATOM 1388 N N . LEU A 1 175 ? 10.641 -21.844 -16.094 1 96.69 175 LEU A N 1
ATOM 1389 C CA . LEU A 1 175 ? 9.586 -21.766 -15.078 1 96.69 175 LEU A CA 1
ATOM 1390 C C . LEU A 1 175 ? 8.367 -21.031 -15.633 1 96.69 175 LEU A C 1
ATOM 1392 O O . LEU A 1 175 ? 7.234 -21.484 -15.453 1 96.69 175 LEU A O 1
ATOM 1396 N N . ARG A 1 176 ? 8.617 -19.922 -16.281 1 96.69 176 ARG A N 1
ATOM 1397 C CA . ARG A 1 176 ? 7.547 -19.094 -16.828 1 96.69 176 ARG A CA 1
ATOM 1398 C C . ARG A 1 176 ? 6.727 -19.875 -17.859 1 96.69 176 ARG A C 1
ATOM 1400 O O . ARG A 1 176 ? 5.496 -19.844 -17.828 1 96.69 176 ARG A O 1
ATOM 1407 N N . HIS A 1 177 ? 7.367 -20.547 -18.719 1 96.81 177 HIS A N 1
ATOM 1408 C CA . HIS A 1 177 ? 6.652 -21.25 -19.766 1 96.81 177 HIS A CA 1
ATOM 1409 C C . HIS A 1 177 ? 5.996 -22.516 -19.234 1 96.81 177 HIS A C 1
ATOM 1411 O O . HIS A 1 177 ? 4.949 -22.938 -19.734 1 96.81 177 HIS A O 1
ATOM 1417 N N . LEU A 1 178 ? 6.578 -23.203 -18.219 1 96.81 178 LEU A N 1
ATOM 1418 C CA . LEU A 1 178 ? 5.832 -24.234 -17.516 1 96.81 178 LEU A CA 1
ATOM 1419 C C . LEU A 1 178 ? 4.527 -23.688 -16.953 1 96.81 178 LEU A C 1
ATOM 1421 O O . LEU A 1 178 ? 3.473 -24.312 -17.094 1 96.81 178 LEU A O 1
ATOM 1425 N N . ALA A 1 179 ? 4.629 -22.531 -16.281 1 96.81 179 ALA A N 1
ATOM 1426 C CA . ALA A 1 179 ? 3.459 -21.875 -15.711 1 96.81 179 ALA A CA 1
ATOM 1427 C C . ALA A 1 179 ? 2.404 -21.609 -16.781 1 96.81 179 ALA A C 1
ATOM 1429 O O . ALA A 1 179 ? 1.203 -21.672 -16.516 1 96.81 179 ALA A O 1
ATOM 1430 N N . LEU A 1 180 ? 2.861 -21.281 -17.953 1 96 180 LEU A N 1
ATOM 1431 C CA . LEU A 1 180 ? 1.979 -20.953 -19.062 1 96 180 LEU A CA 1
ATOM 1432 C C . LEU A 1 180 ? 1.461 -22.219 -19.734 1 96 180 LEU A C 1
ATOM 1434 O O . LEU A 1 180 ? 0.711 -22.141 -20.719 1 96 180 LEU A O 1
ATOM 1438 N N . GLY A 1 181 ? 1.884 -23.406 -19.266 1 95.44 181 GLY A N 1
ATOM 1439 C CA . GLY A 1 181 ? 1.317 -24.656 -19.719 1 95.44 181 GLY A CA 1
ATOM 1440 C C . GLY A 1 181 ? 2.119 -25.312 -20.828 1 95.44 181 GLY A C 1
ATOM 1441 O O . GLY A 1 181 ? 1.663 -26.281 -21.453 1 95.44 181 GLY A O 1
ATOM 1442 N N . TYR A 1 182 ? 3.287 -24.812 -21.141 1 95.69 182 TYR A N 1
ATOM 1443 C CA . TYR A 1 182 ? 4.113 -25.391 -22.188 1 95.69 182 TYR A CA 1
ATOM 1444 C C . TYR A 1 182 ? 4.637 -26.766 -21.766 1 95.69 182 TYR A C 1
ATOM 1446 O O . TYR A 1 182 ? 5.008 -26.969 -20.609 1 95.69 182 TYR A O 1
ATOM 1454 N N . THR A 1 183 ? 4.656 -27.672 -22.766 1 94.75 183 THR A N 1
ATOM 1455 C CA . THR A 1 183 ? 5.34 -28.953 -22.562 1 94.75 183 THR A CA 1
ATOM 1456 C C . THR A 1 183 ? 6.852 -28.781 -22.719 1 94.75 183 THR A C 1
ATOM 1458 O O . THR A 1 183 ? 7.32 -27.766 -23.219 1 94.75 183 THR A O 1
ATOM 1461 N N . LYS A 1 184 ? 7.578 -29.766 -22.234 1 95.44 184 LYS A N 1
ATOM 1462 C CA . LYS A 1 184 ? 9.031 -29.703 -22.359 1 95.44 184 LYS A CA 1
ATOM 1463 C C . LYS A 1 184 ? 9.453 -29.594 -23.812 1 95.44 184 LYS A C 1
ATOM 1465 O O . LYS A 1 184 ? 10.391 -28.859 -24.141 1 95.44 184 LYS A O 1
ATOM 1470 N N . GLU A 1 185 ? 8.734 -30.297 -24.656 1 95.56 185 GLU A N 1
ATOM 1471 C CA . GLU A 1 185 ? 9.016 -30.219 -26.078 1 95.56 185 GLU A CA 1
ATOM 1472 C C . GLU A 1 185 ? 8.797 -28.812 -26.609 1 95.56 185 GLU A C 1
ATOM 1474 O O . GLU A 1 185 ? 9.609 -28.297 -27.391 1 95.56 185 GLU A O 1
ATOM 1479 N N . MET A 1 186 ? 7.773 -28.172 -26.281 1 96.06 186 MET A N 1
ATOM 1480 C CA . MET A 1 186 ? 7.473 -26.812 -26.703 1 96.06 186 MET A CA 1
ATOM 1481 C C . MET A 1 186 ? 8.555 -25.844 -26.234 1 96.06 186 MET A C 1
ATOM 1483 O O . MET A 1 186 ? 8.93 -24.922 -26.953 1 96.06 186 MET A O 1
ATOM 1487 N N . ILE A 1 187 ? 9.055 -26.016 -25.016 1 96.88 187 ILE A N 1
ATOM 1488 C CA . ILE A 1 187 ? 10.047 -25.125 -24.422 1 96.88 187 ILE A CA 1
ATOM 1489 C C . ILE A 1 187 ? 11.367 -25.25 -25.172 1 96.88 187 ILE A C 1
ATOM 1491 O O . ILE A 1 187 ? 12.055 -24.234 -25.391 1 96.88 187 ILE A O 1
ATOM 1495 N N . THR A 1 188 ? 11.695 -26.438 -25.641 1 96.25 188 THR A N 1
ATOM 1496 C CA . THR A 1 188 ? 12.93 -26.641 -26.391 1 96.25 188 THR A CA 1
ATOM 1497 C C . THR A 1 188 ? 12.875 -25.891 -27.719 1 96.25 188 THR A C 1
ATOM 1499 O O . THR A 1 188 ? 13.906 -25.609 -28.328 1 96.25 188 THR A O 1
ATOM 1502 N N . ASN A 1 189 ? 11.672 -25.578 -28.188 1 95.38 189 ASN A N 1
ATOM 1503 C CA . ASN A 1 189 ? 11.508 -24.953 -29.5 1 95.38 189 ASN A CA 1
ATOM 1504 C C . ASN A 1 189 ? 11.422 -23.438 -29.391 1 95.38 189 ASN A C 1
ATOM 1506 O O . ASN A 1 189 ? 11.266 -22.75 -30.391 1 95.38 189 ASN A O 1
ATOM 1510 N N . LEU A 1 190 ? 11.484 -22.922 -28.203 1 95.19 190 LEU A N 1
ATOM 1511 C CA . LEU A 1 190 ? 11.492 -21.469 -28.016 1 95.19 190 LEU A CA 1
ATOM 1512 C C . LEU A 1 190 ? 12.719 -20.844 -28.672 1 95.19 190 LEU A C 1
ATOM 1514 O O . LEU A 1 190 ? 13.805 -21.422 -28.641 1 95.19 190 LEU A O 1
ATOM 1518 N N . LYS A 1 191 ? 12.453 -19.688 -29.172 1 94.5 191 LYS A N 1
ATOM 1519 C CA . LYS A 1 191 ? 13.562 -18.984 -29.812 1 94.5 191 LYS A CA 1
ATOM 1520 C C . LYS A 1 191 ? 14.703 -18.75 -28.828 1 94.5 191 LYS A C 1
ATOM 1522 O O . LYS A 1 191 ? 14.484 -18.266 -27.703 1 94.5 191 LYS A O 1
ATOM 1527 N N . GLY A 1 192 ? 15.922 -19.172 -29.188 1 92.81 192 GLY A N 1
ATOM 1528 C CA . GLY A 1 192 ? 17.109 -18.891 -28.391 1 92.81 192 GLY A CA 1
ATOM 1529 C C . GLY A 1 192 ? 17.312 -19.891 -27.266 1 92.81 192 GLY A C 1
ATOM 1530 O O . GLY A 1 192 ? 18.203 -19.719 -26.438 1 92.81 192 GLY A O 1
ATOM 1531 N N . MET A 1 193 ? 16.484 -20.844 -27.141 1 94.31 193 MET A N 1
ATOM 1532 C CA . MET A 1 193 ? 16.672 -21.891 -26.141 1 94.31 193 MET A CA 1
ATOM 1533 C C . MET A 1 193 ? 17.672 -22.938 -26.609 1 94.31 193 MET A C 1
ATOM 1535 O O . MET A 1 193 ? 17.406 -23.656 -27.578 1 94.31 193 MET A O 1
ATOM 1539 N N . PRO A 1 194 ? 18.766 -23.109 -25.984 1 95.38 194 PRO A N 1
ATOM 1540 C CA . PRO A 1 194 ? 19.828 -23.984 -26.5 1 95.38 194 PRO A CA 1
ATOM 1541 C C . PRO A 1 194 ? 19.734 -25.391 -25.938 1 95.38 194 PRO A C 1
ATOM 1543 O O . PRO A 1 194 ? 20.688 -26.172 -26.078 1 95.38 194 PRO A O 1
ATOM 1546 N N . PHE A 1 195 ? 18.672 -25.75 -25.297 1 96.06 195 PHE A N 1
ATOM 1547 C CA . PHE A 1 195 ? 18.594 -27.016 -24.578 1 96.06 195 PHE A CA 1
ATOM 1548 C C . PHE A 1 195 ? 17.656 -27.984 -25.297 1 96.06 195 PHE A C 1
ATOM 1550 O O . PHE A 1 195 ? 16.625 -27.562 -25.828 1 96.06 195 PHE A O 1
ATOM 1557 N N . GLY A 1 196 ? 18 -29.266 -25.328 1 95.62 196 GLY A N 1
ATOM 1558 C CA . GLY A 1 196 ? 17.078 -30.312 -25.703 1 95.62 196 GLY A CA 1
ATOM 1559 C C . GLY A 1 196 ? 16.188 -30.766 -24.562 1 95.62 196 GLY A C 1
ATOM 1560 O O . GLY A 1 196 ? 16.281 -30.25 -23.453 1 95.62 196 GLY A O 1
ATOM 1561 N N . VAL A 1 197 ? 15.32 -31.75 -24.812 1 95.88 197 VAL A N 1
ATOM 1562 C CA . VAL A 1 197 ? 14.328 -32.188 -23.844 1 95.88 197 VAL A CA 1
ATOM 1563 C C . VAL A 1 197 ? 15.023 -32.781 -22.609 1 95.88 197 VAL A C 1
ATOM 1565 O O . VAL A 1 197 ? 14.648 -32.438 -21.484 1 95.88 197 VAL A O 1
ATOM 1568 N N . LYS A 1 198 ? 16.016 -33.531 -22.828 1 96.25 198 LYS A N 1
ATOM 1569 C CA . LYS A 1 198 ? 16.734 -34.156 -21.703 1 96.25 198 LYS A CA 1
ATOM 1570 C C . LYS A 1 198 ? 17.406 -33.062 -20.844 1 96.25 198 LYS A C 1
ATOM 1572 O O . LYS A 1 198 ? 17.422 -33.188 -19.609 1 96.25 198 LYS A O 1
ATOM 1577 N N . SER A 1 199 ? 18 -32.094 -21.469 1 96 199 SER A N 1
ATOM 1578 C CA . SER A 1 199 ? 18.641 -31 -20.766 1 96 199 SER A CA 1
ATOM 1579 C C . SER A 1 199 ? 17.625 -30.203 -19.953 1 96 199 SER A C 1
ATOM 1581 O O . SER A 1 199 ? 17.922 -29.734 -18.859 1 96 199 SER A O 1
ATOM 1583 N N . ILE A 1 200 ? 16.469 -30 -20.5 1 96.81 200 ILE A N 1
ATOM 1584 C CA . ILE A 1 200 ? 15.398 -29.297 -19.812 1 96.81 200 ILE A CA 1
ATOM 1585 C C . ILE A 1 200 ? 14.992 -30.078 -18.562 1 96.81 200 ILE A C 1
ATOM 1587 O O . ILE A 1 200 ? 14.758 -29.5 -17.5 1 96.81 200 ILE A O 1
ATOM 1591 N N . GLU A 1 201 ? 14.852 -31.391 -18.719 1 96.38 201 GLU A N 1
ATOM 1592 C CA . GLU A 1 201 ? 14.516 -32.219 -17.578 1 96.38 201 GLU A CA 1
ATOM 1593 C C . GLU A 1 201 ? 15.57 -32.125 -16.469 1 96.38 201 GLU A C 1
ATOM 1595 O O . GLU A 1 201 ? 15.234 -32.062 -15.289 1 96.38 201 GLU A O 1
ATOM 1600 N N . LYS A 1 202 ? 16.766 -32.188 -16.875 1 96.25 202 LYS A N 1
ATOM 1601 C CA . LYS A 1 202 ? 17.844 -32.031 -15.922 1 96.25 202 LYS A CA 1
ATOM 1602 C C . LYS A 1 202 ? 17.781 -30.672 -15.211 1 96.25 202 LYS A C 1
ATOM 1604 O O . LYS A 1 202 ? 17.953 -30.609 -13.992 1 96.25 202 LYS A O 1
ATOM 1609 N N . ARG A 1 203 ? 17.562 -29.656 -15.938 1 96 203 ARG A N 1
ATOM 1610 C CA . ARG A 1 203 ? 17.469 -28.312 -15.367 1 96 203 ARG A CA 1
ATOM 1611 C C . ARG A 1 203 ? 16.297 -28.203 -14.406 1 96 203 ARG A C 1
ATOM 1613 O O . ARG A 1 203 ? 16.391 -27.547 -13.367 1 96 203 ARG A O 1
ATOM 1620 N N . GLN A 1 204 ? 15.188 -28.75 -14.781 1 96.38 204 GLN A N 1
ATOM 1621 C CA . GLN A 1 204 ? 14.039 -28.797 -13.883 1 96.38 204 GLN A CA 1
ATOM 1622 C C . GLN A 1 204 ? 14.398 -29.469 -12.562 1 96.38 204 GLN A C 1
ATOM 1624 O O . GLN A 1 204 ? 14.031 -28.969 -11.492 1 96.38 204 GLN A O 1
ATOM 1629 N N . ASN A 1 205 ? 15.07 -30.578 -12.695 1 95.56 205 ASN A N 1
ATOM 1630 C CA . ASN A 1 205 ? 15.484 -31.297 -11.5 1 95.56 205 ASN A CA 1
ATOM 1631 C C . ASN A 1 205 ? 16.453 -30.469 -10.656 1 95.56 205 ASN A C 1
ATOM 1633 O O . ASN A 1 205 ? 16.391 -30.5 -9.422 1 95.56 205 ASN A O 1
ATOM 1637 N N . GLU A 1 206 ? 17.328 -29.766 -11.281 1 95.69 206 GLU A N 1
ATOM 1638 C CA . GLU A 1 206 ? 18.25 -28.875 -10.57 1 95.69 206 GLU A CA 1
ATOM 1639 C C . GLU A 1 206 ? 17.484 -27.766 -9.844 1 95.69 206 GLU A C 1
ATOM 1641 O O . GLU A 1 206 ? 17.828 -27.406 -8.719 1 95.69 206 GLU A O 1
ATOM 1646 N N . LEU A 1 207 ? 16.5 -27.219 -10.469 1 96.06 207 LEU A N 1
ATOM 1647 C CA . LEU A 1 207 ? 15.672 -26.188 -9.852 1 96.06 207 LEU A CA 1
ATOM 1648 C C . LEU A 1 207 ? 14.953 -26.734 -8.625 1 96.06 207 LEU A C 1
ATOM 1650 O O . LEU A 1 207 ? 14.859 -26.062 -7.602 1 96.06 207 LEU A O 1
ATOM 1654 N N . ILE A 1 208 ? 14.445 -27.969 -8.766 1 96.31 208 ILE A N 1
ATOM 1655 C CA . ILE A 1 208 ? 13.781 -28.609 -7.633 1 96.31 208 ILE A CA 1
ATOM 1656 C C . ILE A 1 208 ? 14.758 -28.734 -6.461 1 96.31 208 ILE A C 1
ATOM 1658 O O . ILE A 1 208 ? 14.422 -28.391 -5.324 1 96.31 208 ILE A O 1
ATOM 1662 N N . ASN A 1 209 ? 15.961 -29.062 -6.77 1 94.38 209 ASN A N 1
ATOM 1663 C CA . ASN A 1 209 ? 16.984 -29.188 -5.73 1 94.38 209 ASN A CA 1
ATOM 1664 C C . ASN A 1 209 ? 17.281 -27.844 -5.074 1 94.38 209 ASN A C 1
ATOM 1666 O O . ASN A 1 209 ? 17.609 -27.797 -3.885 1 94.38 209 ASN A O 1
ATOM 1670 N N . ARG A 1 210 ? 17.203 -26.766 -5.82 1 93.19 210 ARG A N 1
ATOM 1671 C CA . ARG A 1 210 ? 17.531 -25.438 -5.301 1 93.19 210 ARG A CA 1
ATOM 1672 C C . ARG A 1 210 ? 16.359 -24.844 -4.539 1 93.19 210 ARG A C 1
ATOM 1674 O O . ARG A 1 210 ? 16.547 -24.109 -3.562 1 93.19 210 ARG A O 1
ATOM 1681 N N . LEU A 1 211 ? 15.148 -25.266 -4.945 1 94 211 LEU A N 1
ATOM 1682 C CA . LEU A 1 211 ? 14 -24.531 -4.441 1 94 211 LEU A CA 1
ATOM 1683 C C . LEU A 1 211 ? 13.312 -25.297 -3.314 1 94 211 LEU A C 1
ATOM 1685 O O . LEU A 1 211 ? 12.484 -24.734 -2.592 1 94 211 LEU A O 1
ATOM 1689 N N . PHE A 1 212 ? 13.633 -26.531 -3.184 1 93.31 212 PHE A N 1
ATOM 1690 C CA . PHE A 1 212 ? 13.008 -27.359 -2.158 1 93.31 212 PHE A CA 1
ATOM 1691 C C . PHE A 1 212 ? 14.062 -27.953 -1.228 1 93.31 212 PHE A C 1
ATOM 1693 O O . PHE A 1 212 ? 15.203 -28.188 -1.634 1 93.31 212 PHE A O 1
ATOM 1700 N N . THR A 1 213 ? 13.625 -28.172 -0.01 1 91.88 213 THR A N 1
ATOM 1701 C CA . THR A 1 213 ? 14.5 -28.875 0.93 1 91.88 213 THR A CA 1
ATOM 1702 C C . THR A 1 213 ? 14.594 -30.359 0.591 1 91.88 213 THR A C 1
ATOM 1704 O O . THR A 1 213 ? 13.797 -30.875 -0.195 1 91.88 213 THR A O 1
ATOM 1707 N N . LEU A 1 214 ? 15.555 -31.016 1.171 1 90.62 214 LEU A N 1
ATOM 1708 C CA . LEU A 1 214 ? 15.766 -32.438 0.926 1 90.62 214 LEU A CA 1
ATOM 1709 C C . LEU A 1 214 ? 14.508 -33.25 1.256 1 90.62 214 LEU A C 1
ATOM 1711 O O . LEU A 1 214 ? 14.156 -34.156 0.529 1 90.62 214 LEU A O 1
ATOM 1715 N N . ASP A 1 215 ? 13.758 -32.875 2.26 1 89.44 215 ASP A N 1
ATOM 1716 C CA . ASP A 1 215 ? 12.57 -33.594 2.711 1 89.44 215 ASP A CA 1
ATOM 1717 C C . ASP A 1 215 ? 11.375 -33.312 1.812 1 89.44 215 ASP A C 1
ATOM 1719 O O . ASP A 1 215 ? 10.406 -34.062 1.785 1 89.44 215 ASP A O 1
ATOM 1723 N N . GLU A 1 216 ? 11.492 -32.219 1.031 1 90.12 216 GLU A N 1
ATOM 1724 C CA . GLU A 1 216 ? 10.336 -31.781 0.257 1 90.12 216 GLU A CA 1
ATOM 1725 C C . GLU A 1 216 ? 10.492 -32.125 -1.218 1 90.12 216 GLU A C 1
ATOM 1727 O O . GLU A 1 216 ? 9.531 -32.031 -1.987 1 90.12 216 GLU A O 1
ATOM 1732 N N . ARG A 1 217 ? 11.68 -32.5 -1.65 1 89.38 217 ARG A N 1
ATOM 1733 C CA . ARG A 1 217 ? 11.992 -32.531 -3.076 1 89.38 217 ARG A CA 1
ATOM 1734 C C . ARG A 1 217 ? 11.414 -33.781 -3.727 1 89.38 217 ARG A C 1
ATOM 1736 O O . ARG A 1 217 ? 11.242 -33.844 -4.945 1 89.38 217 ARG A O 1
ATOM 1743 N N . SER A 1 218 ? 11.102 -34.781 -2.881 1 88.31 218 SER A N 1
ATOM 1744 C CA . SER A 1 218 ? 10.602 -36.031 -3.445 1 88.31 218 SER A CA 1
ATOM 1745 C C . SER A 1 218 ? 9.211 -35.844 -4.035 1 88.31 218 SER A C 1
ATOM 1747 O O . SER A 1 218 ? 8.305 -35.344 -3.367 1 88.31 218 SER A O 1
ATOM 1749 N N . GLY A 1 219 ? 9.062 -36.25 -5.336 1 88.31 219 GLY A N 1
ATOM 1750 C CA . GLY A 1 219 ? 7.758 -36.281 -5.977 1 88.31 219 GLY A CA 1
ATOM 1751 C C . GLY A 1 219 ? 7.289 -34.906 -6.434 1 88.31 219 GLY A C 1
ATOM 1752 O O . GLY A 1 219 ? 6.102 -34.719 -6.707 1 88.31 219 GLY A O 1
ATOM 1753 N N . VAL A 1 220 ? 8.211 -33.938 -6.492 1 95.19 220 VAL A N 1
ATOM 1754 C CA . VAL A 1 220 ? 7.852 -32.625 -6.941 1 95.19 220 VAL A CA 1
ATOM 1755 C C . VAL A 1 220 ? 7.609 -32.625 -8.445 1 95.19 220 VAL A C 1
ATOM 1757 O O . VAL A 1 220 ? 8.516 -32.938 -9.227 1 95.19 220 VAL A O 1
ATOM 1760 N N . ASN A 1 221 ? 6.371 -32.375 -8.789 1 95.5 221 ASN A N 1
ATOM 1761 C CA . ASN A 1 221 ? 6.055 -32.281 -10.211 1 95.5 221 ASN A CA 1
ATOM 1762 C C . ASN A 1 221 ? 6.133 -30.844 -10.703 1 95.5 221 ASN A C 1
ATOM 1764 O O . ASN A 1 221 ? 6.488 -29.938 -9.938 1 95.5 221 ASN A O 1
ATOM 1768 N N . ALA A 1 222 ? 5.844 -30.609 -12.039 1 95.31 222 ALA A N 1
ATOM 1769 C CA . ALA A 1 222 ? 5.973 -29.297 -12.656 1 95.31 222 ALA A CA 1
ATOM 1770 C C . ALA A 1 222 ? 5.055 -28.281 -11.977 1 95.31 222 ALA A C 1
ATOM 1772 O O . ALA A 1 222 ? 5.453 -27.141 -11.75 1 95.31 222 ALA A O 1
ATOM 1773 N N . CYS A 1 223 ? 3.883 -28.703 -11.625 1 96 223 CYS A N 1
ATOM 1774 C CA . CYS A 1 223 ? 2.908 -27.812 -11.008 1 96 223 CYS A CA 1
ATOM 1775 C C . CYS A 1 223 ? 3.402 -27.328 -9.648 1 96 223 CYS A C 1
ATOM 1777 O O . CYS A 1 223 ? 3.336 -26.125 -9.359 1 96 223 CYS A O 1
ATOM 1779 N N . ARG A 1 224 ? 3.873 -28.219 -8.867 1 96.5 224 ARG A N 1
ATOM 1780 C CA . ARG A 1 224 ? 4.41 -27.859 -7.555 1 96.5 224 ARG A CA 1
ATOM 1781 C C . ARG A 1 224 ? 5.637 -26.969 -7.691 1 96.5 224 ARG A C 1
ATOM 1783 O O . ARG A 1 224 ? 5.805 -26.016 -6.922 1 96.5 224 ARG A O 1
ATOM 1790 N N . LEU A 1 225 ? 6.512 -27.312 -8.656 1 96.62 225 LEU A N 1
ATOM 1791 C CA . LEU A 1 225 ? 7.699 -26.5 -8.898 1 96.62 225 LEU A CA 1
ATOM 1792 C C . LEU A 1 225 ? 7.312 -25.062 -9.258 1 96.62 225 LEU A C 1
ATOM 1794 O O . LEU A 1 225 ? 7.844 -24.109 -8.68 1 96.62 225 LEU A O 1
ATOM 1798 N N . VAL A 1 226 ? 6.359 -24.891 -10.164 1 96.44 226 VAL A N 1
ATOM 1799 C CA . VAL A 1 226 ? 5.898 -23.578 -10.594 1 96.44 226 VAL A CA 1
ATOM 1800 C C . VAL A 1 226 ? 5.246 -22.844 -9.422 1 96.44 226 VAL A C 1
ATOM 1802 O O . VAL A 1 226 ? 5.496 -21.656 -9.203 1 96.44 226 VAL A O 1
ATOM 1805 N N . THR A 1 227 ? 4.418 -23.516 -8.656 1 96 227 THR A N 1
ATOM 1806 C CA . THR A 1 227 ? 3.781 -22.922 -7.484 1 96 227 THR A CA 1
ATOM 1807 C C . THR A 1 227 ? 4.828 -22.406 -6.504 1 96 227 THR A C 1
ATOM 1809 O O . THR A 1 227 ? 4.699 -21.297 -5.98 1 96 227 THR A O 1
ATOM 1812 N N . ARG A 1 228 ? 5.852 -23.203 -6.277 1 93.69 228 ARG A N 1
ATOM 1813 C CA . ARG A 1 228 ? 6.945 -22.797 -5.402 1 93.69 228 ARG A CA 1
ATOM 1814 C C . ARG A 1 228 ? 7.625 -21.531 -5.934 1 93.69 228 ARG A C 1
ATOM 1816 O O . ARG A 1 228 ? 7.977 -20.641 -5.16 1 93.69 228 ARG A O 1
ATOM 1823 N N . ALA A 1 229 ? 7.832 -21.5 -7.242 1 94.5 229 ALA A N 1
ATOM 1824 C CA . ALA A 1 229 ? 8.445 -20.328 -7.855 1 94.5 229 ALA A CA 1
ATOM 1825 C C . ALA A 1 229 ? 7.609 -19.078 -7.602 1 94.5 229 ALA A C 1
ATOM 1827 O O . ALA A 1 229 ? 8.156 -18 -7.391 1 94.5 229 ALA A O 1
ATOM 1828 N N . PHE A 1 230 ? 6.266 -19.234 -7.582 1 92.12 230 PHE A N 1
ATOM 1829 C CA . PHE A 1 230 ? 5.379 -18.125 -7.246 1 92.12 230 PHE A CA 1
ATOM 1830 C C . PHE A 1 230 ? 5.5 -17.766 -5.77 1 92.12 230 PHE A C 1
ATOM 1832 O O . PHE A 1 230 ? 5.594 -16.594 -5.418 1 92.12 230 PHE A O 1
ATOM 1839 N N . GLU A 1 231 ? 5.488 -18.797 -4.93 1 88.12 231 GLU A N 1
ATOM 1840 C CA . GLU A 1 231 ? 5.59 -18.578 -3.49 1 88.12 231 GLU A CA 1
ATOM 1841 C C . GLU A 1 231 ? 6.852 -17.797 -3.137 1 88.12 231 GLU A C 1
ATOM 1843 O O . GLU A 1 231 ? 6.836 -16.969 -2.229 1 88.12 231 GLU A O 1
ATOM 1848 N N . LEU A 1 232 ? 7.906 -18.109 -3.885 1 87.56 232 LEU A N 1
ATOM 1849 C CA . LEU A 1 232 ? 9.203 -17.5 -3.611 1 87.56 232 LEU A CA 1
ATOM 1850 C C . LEU A 1 232 ? 9.359 -16.188 -4.367 1 87.56 232 LEU A C 1
ATOM 1852 O O . LEU A 1 232 ? 10.406 -15.539 -4.301 1 87.56 232 LEU A O 1
ATOM 1856 N N . ARG A 1 233 ? 8.32 -15.898 -5.203 1 85.69 233 ARG A N 1
ATOM 1857 C CA . ARG A 1 233 ? 8.258 -14.648 -5.957 1 85.69 233 ARG A CA 1
ATOM 1858 C C . ARG A 1 233 ? 9.328 -14.609 -7.039 1 85.69 233 ARG A C 1
ATOM 1860 O O . ARG A 1 233 ? 9.82 -13.531 -7.398 1 85.69 233 ARG A O 1
ATOM 1867 N N . ILE A 1 234 ? 9.789 -15.734 -7.34 1 88.94 234 ILE A N 1
ATOM 1868 C CA . ILE A 1 234 ? 10.688 -15.859 -8.484 1 88.94 234 ILE A CA 1
ATOM 1869 C C . ILE A 1 234 ? 9.953 -15.492 -9.766 1 88.94 234 ILE A C 1
ATOM 1871 O O . ILE A 1 234 ? 10.5 -14.812 -10.633 1 88.94 234 ILE A O 1
ATOM 1875 N N . LEU A 1 235 ? 8.719 -15.977 -9.781 1 90.38 235 LEU A N 1
ATOM 1876 C CA . LEU A 1 235 ? 7.824 -15.617 -10.875 1 90.38 235 LEU A CA 1
ATOM 1877 C C . LEU A 1 235 ? 6.797 -14.586 -10.422 1 90.38 235 LEU A C 1
ATOM 1879 O O . LEU A 1 235 ? 6.324 -14.633 -9.281 1 90.38 235 LEU A O 1
ATOM 1883 N N . ASP A 1 236 ? 6.5 -13.711 -11.32 1 85.12 236 ASP A N 1
ATOM 1884 C CA . ASP A 1 236 ? 5.484 -12.695 -11.055 1 85.12 236 ASP A CA 1
ATOM 1885 C C . ASP A 1 236 ? 4.148 -13.078 -11.688 1 85.12 236 ASP A C 1
ATOM 1887 O O . ASP A 1 236 ? 3.998 -13.039 -12.906 1 85.12 236 ASP A O 1
ATOM 1891 N N . ILE A 1 237 ? 3.25 -13.344 -10.844 1 84.94 237 ILE A N 1
ATOM 1892 C CA . ILE A 1 237 ? 1.94 -13.812 -11.281 1 84.94 237 ILE A CA 1
ATOM 1893 C C . ILE A 1 237 ? 1.278 -12.742 -12.156 1 84.94 237 ILE A C 1
ATOM 1895 O O . ILE A 1 237 ? 0.494 -13.07 -13.047 1 84.94 237 ILE A O 1
ATOM 1899 N N . ASP A 1 238 ? 1.593 -11.555 -11.945 1 78.5 238 ASP A N 1
ATOM 1900 C CA . ASP A 1 238 ? 0.941 -10.445 -12.633 1 78.5 238 ASP A CA 1
ATOM 1901 C C . ASP A 1 238 ? 1.646 -10.133 -13.953 1 78.5 238 ASP A C 1
ATOM 1903 O O . ASP A 1 238 ? 1.168 -9.312 -14.734 1 78.5 238 ASP A O 1
ATOM 1907 N N . ASN A 1 239 ? 2.76 -10.742 -14.195 1 79.56 239 ASN A N 1
ATOM 1908 C CA . ASN A 1 239 ? 3.543 -10.5 -15.406 1 79.56 239 ASN A CA 1
ATOM 1909 C C . ASN A 1 239 ? 3.992 -11.812 -16.047 1 79.56 239 ASN A C 1
ATOM 1911 O O . ASN A 1 239 ? 5.191 -12.039 -16.234 1 79.56 239 ASN A O 1
ATOM 1915 N N . LEU A 1 240 ? 3.066 -12.586 -16.406 1 88.88 240 LEU A N 1
ATOM 1916 C CA . LEU A 1 240 ? 3.346 -13.859 -17.062 1 88.88 240 LEU A CA 1
ATOM 1917 C C . LEU A 1 240 ? 3.018 -13.797 -18.547 1 88.88 240 LEU A C 1
ATOM 1919 O O . LEU A 1 240 ? 1.845 -13.789 -18.938 1 88.88 240 LEU A O 1
ATOM 1923 N N . GLU A 1 241 ? 4.012 -13.656 -19.391 1 90.88 241 GLU A N 1
ATOM 1924 C CA . GLU A 1 241 ? 3.863 -13.633 -20.844 1 90.88 241 GLU A CA 1
ATOM 1925 C C . GLU A 1 241 ? 4.863 -14.57 -21.516 1 90.88 241 GLU A C 1
ATOM 1927 O O . GLU A 1 241 ? 5.996 -14.711 -21.047 1 90.88 241 GLU A O 1
ATOM 1932 N N . PRO A 1 242 ? 4.367 -15.234 -22.594 1 91.69 242 PRO A N 1
ATOM 1933 C CA . PRO A 1 242 ? 5.324 -16.062 -23.328 1 91.69 242 PRO A CA 1
ATOM 1934 C C . PRO A 1 242 ? 6.406 -15.234 -24.031 1 91.69 242 PRO A C 1
ATOM 1936 O O . PRO A 1 242 ? 6.285 -14.016 -24.125 1 91.69 242 PRO A O 1
ATOM 1939 N N . ASP A 1 243 ? 7.508 -15.883 -24.438 1 90 243 ASP A N 1
ATOM 1940 C CA . ASP A 1 243 ? 8.539 -15.211 -25.219 1 90 243 ASP A CA 1
ATOM 1941 C C . ASP A 1 243 ? 7.945 -14.602 -26.5 1 90 243 ASP A C 1
ATOM 1943 O O . ASP A 1 243 ? 7.004 -15.148 -27.062 1 90 243 ASP A O 1
ATOM 1947 N N . GLU A 1 244 ? 8.406 -13.32 -26.719 1 76.31 244 GLU A N 1
ATOM 1948 C CA . GLU A 1 244 ? 8 -12.734 -27.984 1 76.31 244 GLU A CA 1
ATOM 1949 C C . GLU A 1 244 ? 8.414 -13.617 -29.156 1 76.31 244 GLU A C 1
ATOM 1951 O O . GLU A 1 244 ? 9.5 -14.203 -29.156 1 76.31 244 GLU A O 1
ATOM 1956 N N . GLU A 1 245 ? 7.484 -14.117 -30.094 1 61.03 245 GLU A N 1
ATOM 1957 C CA . GLU A 1 245 ? 7.777 -14.867 -31.312 1 61.03 245 GLU A CA 1
ATOM 1958 C C . GLU A 1 245 ? 8.711 -14.086 -32.25 1 61.03 245 GLU A C 1
ATOM 1960 O O . GLU A 1 245 ? 8.664 -12.852 -32.281 1 61.03 245 GLU A O 1
ATOM 1965 N N . MET B 1 1 ? -8.688 34.094 22.641 1 23.97 1 MET B N 1
ATOM 1966 C CA . MET B 1 1 ? -7.699 34.562 21.688 1 23.97 1 MET B CA 1
ATOM 1967 C C . MET B 1 1 ? -6.418 33.719 21.766 1 23.97 1 MET B C 1
ATOM 1969 O O . MET B 1 1 ? -5.41 34.188 22.297 1 23.97 1 MET B O 1
ATOM 1973 N N . HIS B 1 2 ? -6.445 32.5 22.266 1 30.95 2 HIS B N 1
ATOM 1974 C CA . HIS B 1 2 ? -5.316 31.656 22.641 1 30.95 2 HIS B CA 1
ATOM 1975 C C . HIS B 1 2 ? -4.355 31.469 21.469 1 30.95 2 HIS B C 1
ATOM 1977 O O . HIS B 1 2 ? -4.707 30.859 20.469 1 30.95 2 HIS B O 1
ATOM 1983 N N . ILE B 1 3 ? -3.674 32.469 21.125 1 35.62 3 ILE B N 1
ATOM 1984 C CA . ILE B 1 3 ? -2.498 32.438 20.266 1 35.62 3 ILE B CA 1
ATOM 1985 C C . ILE B 1 3 ? -1.79 31.078 20.406 1 35.62 3 ILE B C 1
ATOM 1987 O O . ILE B 1 3 ? -1.513 30.625 21.531 1 35.62 3 ILE B O 1
ATOM 1991 N N . MET B 1 4 ? -2.078 30.109 19.656 1 41.66 4 MET B N 1
ATOM 1992 C CA . MET B 1 4 ? -1.246 28.922 19.703 1 41.66 4 MET B CA 1
ATOM 1993 C C . MET B 1 4 ? 0.189 29.266 20.078 1 41.66 4 MET B C 1
ATOM 1995 O O . MET B 1 4 ? 0.86 30.016 19.359 1 41.66 4 MET B O 1
ATOM 1999 N N . GLU B 1 5 ? 0.43 29.703 21.297 1 44.62 5 GLU B N 1
ATOM 2000 C CA . GLU B 1 5 ? 1.769 29.938 21.828 1 44.62 5 GLU B CA 1
ATOM 2001 C C . GLU B 1 5 ? 2.801 29.062 21.141 1 44.62 5 GLU B C 1
ATOM 2003 O O . GLU B 1 5 ? 2.664 27.828 21.109 1 44.62 5 GLU B O 1
ATOM 2008 N N . ASN B 1 6 ? 3.156 29.438 19.906 1 57.44 6 ASN B N 1
ATOM 2009 C CA . ASN B 1 6 ? 4.219 28.844 19.109 1 57.44 6 ASN B CA 1
ATOM 2010 C C . ASN B 1 6 ? 5.359 28.328 19.984 1 57.44 6 ASN B C 1
ATOM 2012 O O . ASN B 1 6 ? 6.168 29.109 20.469 1 57.44 6 ASN B O 1
ATOM 2016 N N . ASN B 1 7 ? 5.113 27.203 20.641 1 79.19 7 ASN B N 1
ATOM 2017 C CA . ASN B 1 7 ? 6.164 26.656 21.5 1 79.19 7 ASN B CA 1
ATOM 2018 C C . ASN B 1 7 ? 7.465 26.453 20.719 1 79.19 7 ASN B C 1
ATOM 2020 O O . ASN B 1 7 ? 7.469 25.812 19.672 1 79.19 7 ASN B O 1
ATOM 2024 N N . ARG B 1 8 ? 8.492 27.328 21.109 1 93.62 8 ARG B N 1
ATOM 2025 C CA . ARG B 1 8 ? 9.82 27.219 20.516 1 93.62 8 ARG B CA 1
ATOM 2026 C C . ARG B 1 8 ? 10.414 25.844 20.734 1 93.62 8 ARG B C 1
ATOM 2028 O O . ARG B 1 8 ? 10.18 25.219 21.781 1 93.62 8 ARG B O 1
ATOM 2035 N N . PHE B 1 9 ? 11.016 25.281 19.766 1 97.12 9 PHE B N 1
ATOM 2036 C CA . PHE B 1 9 ? 11.648 23.969 19.906 1 97.12 9 PHE B CA 1
ATOM 2037 C C . PHE B 1 9 ? 13 23.938 19.203 1 97.12 9 PHE B C 1
ATOM 2039 O O . PHE B 1 9 ? 13.289 24.797 18.359 1 97.12 9 PHE B O 1
ATOM 2046 N N . LYS B 1 10 ? 13.867 23.094 19.672 1 98.31 10 LYS B N 1
ATOM 2047 C CA . LYS B 1 10 ? 15.25 22.984 19.203 1 98.31 10 LYS B CA 1
ATOM 2048 C C . LYS B 1 10 ? 15.398 21.859 18.172 1 98.31 10 LYS B C 1
ATOM 2050 O O . LYS B 1 10 ? 14.805 20.797 18.328 1 98.31 10 LYS B O 1
ATOM 2055 N N . VAL B 1 11 ? 16.234 22.141 17.125 1 98.69 11 VAL B N 1
ATOM 2056 C CA . VAL B 1 11 ? 16.406 21.188 16.031 1 98.69 11 VAL B CA 1
ATOM 2057 C C . VAL B 1 11 ? 17.891 21 15.719 1 98.69 11 VAL B C 1
ATOM 2059 O O . VAL B 1 11 ? 18.641 21.969 15.711 1 98.69 11 VAL B O 1
ATOM 2062 N N . ILE B 1 12 ? 18.281 19.797 15.484 1 98.81 12 ILE B N 1
ATOM 2063 C CA . ILE B 1 12 ? 19.562 19.5 14.844 1 98.81 12 ILE B CA 1
ATOM 2064 C C . ILE B 1 12 ? 19.328 18.969 13.438 1 98.81 12 ILE B C 1
ATOM 2066 O O . ILE B 1 12 ? 18.438 18.141 13.219 1 98.81 12 ILE B O 1
ATOM 2070 N N . ILE B 1 13 ? 20.109 19.469 12.477 1 98.75 13 ILE B N 1
ATOM 2071 C CA . ILE B 1 13 ? 20.016 19.031 11.086 1 98.75 13 ILE B CA 1
ATOM 2072 C C . ILE B 1 13 ? 21.234 18.172 10.727 1 98.75 13 ILE B C 1
ATOM 2074 O O . ILE B 1 13 ? 22.375 18.578 10.961 1 98.75 13 ILE B O 1
ATOM 2078 N N . VAL B 1 14 ? 20.969 17 10.188 1 98.69 14 VAL B N 1
ATOM 2079 C CA . VAL B 1 14 ? 22.016 16.094 9.719 1 98.69 14 VAL B CA 1
ATOM 2080 C C . VAL B 1 14 ? 21.922 15.938 8.203 1 98.69 14 VAL B C 1
ATOM 2082 O O . VAL B 1 14 ? 20.984 15.336 7.695 1 98.69 14 VAL B O 1
ATOM 2085 N N . GLU B 1 15 ? 22.891 16.469 7.488 1 97.81 15 GLU B N 1
ATOM 2086 C CA . GLU B 1 15 ? 22.938 16.578 6.031 1 97.81 15 GLU B CA 1
ATOM 2087 C C . GLU B 1 15 ? 24.375 16.719 5.531 1 97.81 15 GLU B C 1
ATOM 2089 O O . GLU B 1 15 ? 25.078 17.641 5.922 1 97.81 15 GLU B O 1
ATOM 2094 N N . ASP B 1 16 ? 24.797 15.828 4.629 1 97.44 16 ASP B N 1
ATOM 2095 C CA . ASP B 1 16 ? 26.219 15.812 4.301 1 97.44 16 ASP B CA 1
ATOM 2096 C C . ASP B 1 16 ? 26.5 16.594 3.016 1 97.44 16 ASP B C 1
ATOM 2098 O O . ASP B 1 16 ? 27.656 16.766 2.633 1 97.44 16 ASP B O 1
ATOM 2102 N N . VAL B 1 17 ? 25.5 16.969 2.307 1 95.94 17 VAL B N 1
ATOM 2103 C CA . VAL B 1 17 ? 25.672 17.797 1.118 1 95.94 17 VAL B CA 1
ATOM 2104 C C . VAL B 1 17 ? 25.531 19.266 1.492 1 95.94 17 VAL B C 1
ATOM 2106 O O . VAL B 1 17 ? 24.438 19.719 1.851 1 95.94 17 VAL B O 1
ATOM 2109 N N . LYS B 1 18 ? 26.531 20 1.317 1 95.62 18 LYS B N 1
ATOM 2110 C CA . LYS B 1 18 ? 26.641 21.375 1.803 1 95.62 18 LYS B CA 1
ATOM 2111 C C . LYS B 1 18 ? 25.5 22.234 1.244 1 95.62 18 LYS B C 1
ATOM 2113 O O . LYS B 1 18 ? 24.891 23.016 1.977 1 95.62 18 LYS B O 1
ATOM 2118 N N . LEU B 1 19 ? 25.328 22.094 0.022 1 95.81 19 LEU B N 1
ATOM 2119 C CA . LEU B 1 19 ? 24.297 22.906 -0.616 1 95.81 19 LEU B CA 1
ATOM 2120 C C . LEU B 1 19 ? 22.922 22.562 -0.049 1 95.81 19 LEU B C 1
ATOM 2122 O O . LEU B 1 19 ? 22.109 23.469 0.19 1 95.81 19 LEU B O 1
ATOM 2126 N N . GLU B 1 20 ? 22.625 21.359 0.119 1 95.12 20 GLU B N 1
ATOM 2127 C CA . GLU B 1 20 ? 21.344 20.938 0.696 1 95.12 20 GLU B CA 1
ATOM 2128 C C . GLU B 1 20 ? 21.219 21.391 2.148 1 95.12 20 GLU B C 1
ATOM 2130 O O . GLU B 1 20 ? 20.141 21.797 2.592 1 95.12 20 GLU B O 1
ATOM 2135 N N . LEU B 1 21 ? 22.312 21.312 2.885 1 97.31 21 LEU B N 1
ATOM 2136 C CA . LEU B 1 21 ? 22.344 21.75 4.273 1 97.31 21 LEU B CA 1
ATOM 2137 C C . LEU B 1 21 ? 22 23.234 4.367 1 97.31 21 LEU B C 1
ATOM 2139 O O . LEU B 1 21 ? 21.141 23.641 5.16 1 97.31 21 LEU B O 1
ATOM 2143 N N . LYS B 1 22 ? 22.641 24 3.555 1 96.06 22 LYS B N 1
ATOM 2144 C CA . LYS B 1 22 ? 22.406 25.438 3.543 1 96.06 22 LYS B CA 1
ATOM 2145 C C . LYS B 1 22 ? 20.953 25.75 3.186 1 96.06 22 LYS B C 1
ATOM 2147 O O . LYS B 1 22 ? 20.328 26.609 3.816 1 96.06 22 LYS B O 1
ATOM 2152 N N . GLY B 1 23 ? 20.484 25.078 2.164 1 95.69 23 GLY B N 1
ATOM 2153 C CA . GLY B 1 23 ? 19.094 25.25 1.787 1 95.69 23 GLY B CA 1
ATOM 2154 C C . GLY B 1 23 ? 18.125 24.922 2.906 1 95.69 23 GLY B C 1
ATOM 2155 O O . GLY B 1 23 ? 17.141 25.625 3.111 1 95.69 23 GLY B O 1
ATOM 2156 N N . THR B 1 24 ? 18.422 23.891 3.648 1 96.88 24 THR B N 1
ATOM 2157 C CA . THR B 1 24 ? 17.578 23.453 4.75 1 96.88 24 THR B CA 1
ATOM 2158 C C . THR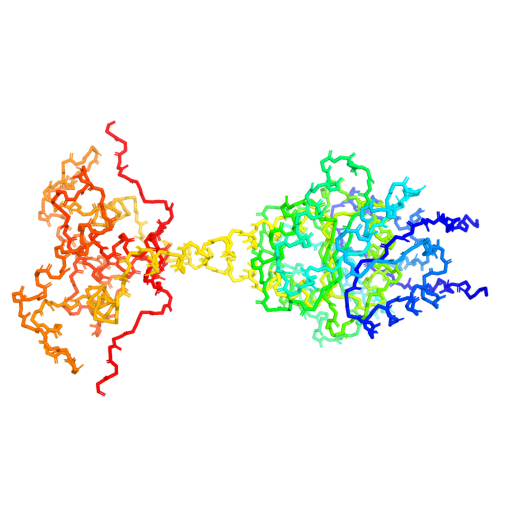 B 1 24 ? 17.609 24.469 5.895 1 96.88 24 THR B C 1
ATOM 2160 O O . THR B 1 24 ? 16.578 24.812 6.473 1 96.88 24 THR B O 1
ATOM 2163 N N . GLU B 1 25 ? 18.781 24.938 6.18 1 97.19 25 GLU B N 1
ATOM 2164 C CA . GLU B 1 25 ? 18.906 25.984 7.191 1 97.19 25 GLU B CA 1
ATOM 2165 C C . GLU B 1 25 ? 18.078 27.203 6.824 1 97.19 25 GLU B C 1
ATOM 2167 O O . GLU B 1 25 ? 17.438 27.812 7.691 1 97.19 25 GLU B O 1
ATOM 2172 N N . GLU B 1 26 ? 18.094 27.547 5.582 1 95.56 26 GLU B N 1
ATOM 2173 C CA . GLU B 1 26 ? 17.344 28.703 5.102 1 95.56 26 GLU B CA 1
ATOM 2174 C C . GLU B 1 26 ? 15.836 28.484 5.266 1 95.56 26 GLU B C 1
ATOM 2176 O O . GLU B 1 26 ? 15.102 29.422 5.594 1 95.56 26 GLU B O 1
ATOM 2181 N N . ILE B 1 27 ? 15.383 27.281 5.02 1 95.19 27 ILE B N 1
ATOM 2182 C CA . ILE B 1 27 ? 13.977 26.953 5.215 1 95.19 27 ILE B CA 1
ATOM 2183 C C . ILE B 1 27 ? 13.586 27.203 6.672 1 95.19 27 ILE B C 1
ATOM 2185 O O . ILE B 1 27 ? 12.57 27.844 6.949 1 95.19 27 ILE B O 1
ATOM 2189 N N . PHE B 1 28 ? 14.391 26.766 7.605 1 96.62 28 PHE B N 1
ATOM 2190 C CA . PHE B 1 28 ? 14.086 26.922 9.023 1 96.62 28 PHE B CA 1
ATOM 2191 C C . PHE B 1 28 ? 14.133 28.391 9.414 1 96.62 28 PHE B C 1
ATOM 2193 O O . PHE B 1 28 ? 13.297 28.859 10.195 1 96.62 28 PHE B O 1
ATOM 2200 N N . ARG B 1 29 ? 15.055 29.109 8.875 1 95.06 29 ARG B N 1
ATOM 2201 C CA . ARG B 1 29 ? 15.234 30.516 9.219 1 95.06 29 ARG B CA 1
ATOM 2202 C C . ARG B 1 29 ? 14.047 31.344 8.75 1 95.06 29 ARG B C 1
ATOM 2204 O O . ARG B 1 29 ? 13.539 32.188 9.492 1 95.06 29 ARG B O 1
ATOM 2211 N N . HIS B 1 30 ? 13.492 30.969 7.641 1 93.56 30 HIS B N 1
ATOM 2212 C CA . HIS B 1 30 ? 12.523 31.859 7.02 1 93.56 30 HIS B CA 1
ATOM 2213 C C . HIS B 1 30 ? 11.102 31.328 7.18 1 93.56 30 HIS B C 1
ATOM 2215 O O . HIS B 1 30 ? 10.148 32.094 7.246 1 93.56 30 HIS B O 1
ATOM 2221 N N . GLU B 1 31 ? 10.945 30.016 7.262 1 91.25 31 GLU B N 1
ATOM 2222 C CA . GLU B 1 31 ? 9.602 29.453 7.141 1 91.25 31 GLU B CA 1
ATOM 2223 C C . GLU B 1 31 ? 9.141 28.828 8.453 1 91.25 31 GLU B C 1
ATOM 2225 O O . GLU B 1 31 ? 7.953 28.562 8.641 1 91.25 31 GLU B O 1
ATOM 2230 N N . ILE B 1 32 ? 10.055 28.625 9.383 1 93.56 32 ILE B N 1
ATOM 2231 C CA . ILE B 1 32 ? 9.711 27.953 10.625 1 93.56 32 ILE B CA 1
ATOM 2232 C C . ILE B 1 32 ? 10.305 28.719 11.805 1 93.56 32 ILE B C 1
ATOM 2234 O O . ILE B 1 32 ? 11.172 28.203 12.516 1 93.56 32 ILE B O 1
ATOM 2238 N N . PRO B 1 33 ? 9.781 29.828 12.102 1 91.62 33 PRO B N 1
ATOM 2239 C CA . PRO B 1 33 ? 10.43 30.766 13.023 1 91.62 33 PRO B CA 1
ATOM 2240 C C . PRO B 1 33 ? 10.461 30.25 14.461 1 91.62 33 PRO B C 1
ATOM 2242 O O . PRO B 1 33 ? 11.281 30.703 15.258 1 91.62 33 PRO B O 1
ATOM 2245 N N . ASN B 1 34 ? 9.586 29.359 14.773 1 94.81 34 ASN B N 1
ATOM 2246 C CA . ASN B 1 34 ? 9.57 28.875 16.156 1 94.81 34 ASN B CA 1
ATOM 2247 C C . ASN B 1 34 ? 10.586 27.75 16.359 1 94.81 34 ASN B C 1
ATOM 2249 O O . ASN B 1 34 ? 10.727 27.234 17.469 1 94.81 34 ASN B O 1
ATOM 2253 N N . ALA B 1 35 ? 11.281 27.422 15.344 1 96.81 35 ALA B N 1
ATOM 2254 C CA . ALA B 1 35 ? 12.328 26.391 15.438 1 96.81 35 ALA B CA 1
ATOM 2255 C C . ALA B 1 35 ? 13.703 27.031 15.578 1 96.81 35 ALA B C 1
ATOM 2257 O O . ALA B 1 35 ? 14.047 27.969 14.852 1 96.81 35 ALA B O 1
ATOM 2258 N N . GLU B 1 36 ? 14.461 26.609 16.5 1 97.69 36 GLU B N 1
ATOM 2259 C CA . GLU B 1 36 ? 15.852 27.016 16.672 1 97.69 36 GLU B CA 1
ATOM 2260 C C . GLU B 1 36 ? 16.812 25.906 16.25 1 97.69 36 GLU B C 1
ATOM 2262 O O . GLU B 1 36 ? 16.875 24.859 16.906 1 97.69 36 GLU B O 1
ATOM 2267 N N . VAL B 1 37 ? 17.578 26.156 15.258 1 98.38 37 VAL B N 1
ATOM 2268 C CA . VAL B 1 37 ? 18.609 25.203 14.859 1 98.38 37 VAL B CA 1
ATOM 2269 C C . VAL B 1 37 ? 19.828 25.359 15.766 1 98.38 37 VAL B C 1
ATOM 2271 O O . VAL B 1 37 ? 20.562 26.328 15.656 1 98.38 37 VAL B O 1
ATOM 2274 N N . ILE B 1 38 ? 20.031 24.375 16.562 1 98.25 38 ILE B N 1
ATOM 2275 C CA . ILE B 1 38 ? 21.062 24.516 17.578 1 98.25 38 ILE B CA 1
ATOM 2276 C C . ILE B 1 38 ? 22.359 23.859 17.094 1 98.25 38 ILE B C 1
ATOM 2278 O O . ILE B 1 38 ? 23.391 23.938 17.766 1 98.25 38 ILE B O 1
ATOM 2282 N N . GLY B 1 39 ? 22.297 23.156 15.969 1 98.31 39 GLY B N 1
ATOM 2283 C CA . GLY B 1 39 ? 23.469 22.547 15.383 1 98.31 39 GLY B CA 1
ATOM 2284 C C . GLY B 1 39 ? 23.188 21.844 14.062 1 98.31 39 GLY B C 1
ATOM 2285 O O . GLY B 1 39 ? 22.047 21.5 13.773 1 98.31 39 GLY B O 1
ATOM 2286 N N . THR B 1 40 ? 24.281 21.703 13.305 1 98.62 40 THR B N 1
ATOM 2287 C CA . THR B 1 40 ? 24.25 20.953 12.062 1 98.62 40 THR B CA 1
ATOM 2288 C C . THR B 1 40 ? 25.406 19.938 12.016 1 98.62 40 THR B C 1
ATOM 2290 O O . THR B 1 40 ? 26.453 20.172 12.609 1 98.62 40 THR B O 1
ATOM 2293 N N . ALA B 1 41 ? 25.141 18.812 11.43 1 98.44 41 ALA B N 1
ATOM 2294 C CA . ALA B 1 41 ? 26.156 17.781 11.281 1 98.44 41 ALA B CA 1
ATOM 2295 C C . ALA B 1 41 ? 26.203 17.25 9.852 1 98.44 41 ALA B C 1
ATOM 2297 O O . ALA B 1 41 ? 25.156 17.031 9.234 1 9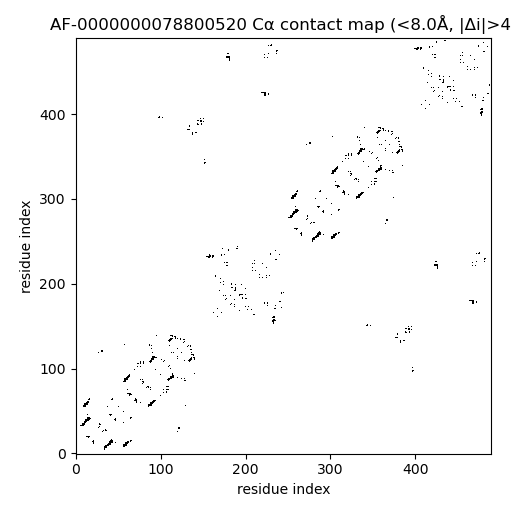8.44 41 ALA B O 1
ATOM 2298 N N . MET B 1 42 ? 27.422 17.031 9.359 1 97.75 42 MET B N 1
ATOM 2299 C CA . MET B 1 42 ? 27.594 16.531 8 1 97.75 42 MET B CA 1
ATOM 2300 C C . MET B 1 42 ? 28.031 15.062 8.016 1 97.75 42 MET B C 1
ATOM 2302 O O . MET B 1 42 ? 28.141 14.438 6.961 1 97.75 42 MET B O 1
ATOM 2306 N N . THR B 1 43 ? 28.297 14.609 9.234 1 96.81 43 THR B N 1
ATOM 2307 C CA . THR B 1 43 ? 28.656 13.203 9.406 1 96.81 43 THR B CA 1
ATOM 2308 C C . THR B 1 43 ? 27.984 12.625 10.656 1 96.81 43 THR B C 1
ATOM 2310 O O . THR B 1 43 ? 27.562 13.367 11.539 1 96.81 43 THR B O 1
ATOM 2313 N N . GLU B 1 44 ? 27.906 11.305 10.633 1 97.44 44 GLU B N 1
ATOM 2314 C CA . GLU B 1 44 ? 27.375 10.609 11.797 1 97.44 44 GLU B CA 1
ATOM 2315 C C . GLU B 1 44 ? 28.125 10.984 13.07 1 97.44 44 GLU B C 1
ATOM 2317 O O . GLU B 1 44 ? 27.531 11.258 14.102 1 97.44 44 GLU B O 1
ATOM 2322 N N . ASN B 1 45 ? 29.453 10.969 12.953 1 97.19 45 ASN B N 1
ATOM 2323 C CA . ASN B 1 45 ? 30.281 11.289 14.109 1 97.19 45 ASN B CA 1
ATOM 2324 C C . ASN B 1 45 ? 30 12.703 14.617 1 97.19 45 ASN B C 1
ATOM 2326 O O . ASN B 1 45 ? 29.844 12.914 15.828 1 97.19 45 ASN B O 1
ATOM 2330 N N . GLU B 1 46 ? 29.984 13.633 13.734 1 97.94 46 GLU B N 1
ATOM 2331 C CA . GLU B 1 46 ? 29.672 15.016 14.102 1 97.94 46 GLU B CA 1
ATOM 2332 C C . GLU B 1 46 ? 28.328 15.094 14.82 1 97.94 46 GLU B C 1
ATOM 2334 O O . GLU B 1 46 ? 28.188 15.828 15.797 1 97.94 46 GLU B O 1
ATOM 2339 N N . PHE B 1 47 ? 27.375 14.359 14.336 1 98.5 47 PHE B N 1
ATOM 2340 C CA . PHE B 1 47 ? 26.031 14.375 14.914 1 98.5 47 PHE B CA 1
ATOM 2341 C C . PHE B 1 47 ? 26.062 13.891 16.359 1 98.5 47 PHE B C 1
ATOM 2343 O O . PHE B 1 47 ? 25.516 14.547 17.25 1 98.5 47 PHE B O 1
ATOM 2350 N N . TRP B 1 48 ? 26.703 12.758 16.594 1 98.19 48 TRP B N 1
ATOM 2351 C CA . TRP B 1 48 ? 26.719 12.188 17.938 1 98.19 48 TRP B CA 1
ATOM 2352 C C . TRP B 1 48 ? 27.469 13.094 18.906 1 98.19 48 TRP B C 1
ATOM 2354 O O . TRP B 1 48 ? 27.109 13.203 20.078 1 98.19 48 TRP B O 1
ATOM 2364 N N . GLU B 1 49 ? 28.5 13.727 18.453 1 98.19 49 GLU B N 1
ATOM 2365 C CA . GLU B 1 49 ? 29.203 14.688 19.297 1 98.19 49 GLU B CA 1
ATOM 2366 C C . GLU B 1 49 ? 28.328 15.875 19.656 1 98.19 49 GLU B C 1
ATOM 2368 O O . GLU B 1 49 ? 28.344 16.344 20.797 1 98.19 49 GLU B O 1
ATOM 2373 N N . LEU B 1 50 ? 27.594 16.359 18.688 1 97.88 50 LEU B N 1
ATOM 2374 C CA . LEU B 1 50 ? 26.672 17.453 18.922 1 97.88 50 LEU B CA 1
ATOM 2375 C C . LEU B 1 50 ? 25.609 17.062 19.953 1 97.88 50 LEU B C 1
ATOM 2377 O O . LEU B 1 50 ? 25.219 17.891 20.781 1 97.88 50 LEU B O 1
ATOM 2381 N N . LEU B 1 51 ? 25.078 15.852 19.859 1 97.81 51 LEU B N 1
ATOM 2382 C CA . LEU B 1 51 ? 24.016 15.367 20.719 1 97.81 51 LEU B CA 1
ATOM 2383 C C . LEU B 1 51 ? 24.469 15.336 22.172 1 97.81 51 LEU B C 1
ATOM 2385 O O . LEU B 1 51 ? 23.672 15.539 23.094 1 97.81 51 LEU B O 1
ATOM 2389 N N . LYS B 1 52 ? 25.766 15.141 22.359 1 96.88 52 LYS B N 1
ATOM 2390 C CA . LYS B 1 52 ? 26.328 15.109 23.719 1 96.88 52 LYS B CA 1
ATOM 2391 C C . LYS B 1 52 ? 26.297 16.5 24.359 1 96.88 52 LYS B C 1
ATOM 2393 O O . LYS B 1 52 ? 26.203 16.625 25.578 1 96.88 52 LYS B O 1
ATOM 2398 N N . VAL B 1 53 ? 26.406 17.469 23.594 1 96.69 53 VAL B N 1
ATOM 2399 C CA . VAL B 1 53 ? 26.469 18.859 24.062 1 96.69 53 VAL B CA 1
ATOM 2400 C C . VAL B 1 53 ? 25.062 19.344 24.422 1 96.69 53 VAL B C 1
ATOM 2402 O O . VAL B 1 53 ? 24.859 19.922 25.484 1 96.69 53 VAL B O 1
ATOM 2405 N N . GLN B 1 54 ? 24.141 19.078 23.516 1 96.56 54 GLN B N 1
ATOM 2406 C CA . GLN B 1 54 ? 22.766 19.531 23.719 1 96.56 54 GLN B CA 1
ATOM 2407 C C . GLN B 1 54 ? 21.766 18.625 23 1 96.56 54 GLN B C 1
ATOM 2409 O O . GLN B 1 54 ? 21.984 18.25 21.844 1 96.56 54 GLN B O 1
ATOM 2414 N N . LEU B 1 55 ? 20.688 18.375 23.766 1 98 55 LEU B N 1
ATOM 2415 C CA . LEU B 1 55 ? 19.656 17.547 23.172 1 98 55 LEU B CA 1
ATOM 2416 C C . LEU B 1 55 ? 18.625 18.391 22.438 1 98 55 LEU B C 1
ATOM 2418 O O . LEU B 1 55 ? 18.109 19.375 22.984 1 98 55 LEU B O 1
ATOM 2422 N N . PRO B 1 56 ? 18.328 18.062 21.219 1 98.5 56 PRO B N 1
ATOM 2423 C CA . PRO B 1 56 ? 17.234 18.719 20.5 1 98.5 56 PRO B CA 1
ATOM 2424 C C . PRO B 1 56 ? 15.875 18.109 20.812 1 98.5 56 PRO B C 1
ATOM 2426 O O . PRO B 1 56 ? 15.797 17.078 21.5 1 98.5 56 PRO B O 1
ATOM 2429 N N . ASP B 1 57 ? 14.867 18.844 20.406 1 98.25 57 ASP B N 1
ATOM 2430 C CA . ASP B 1 57 ? 13.523 18.281 20.422 1 98.25 57 ASP B CA 1
ATOM 2431 C C . ASP B 1 57 ? 13.266 17.422 19.188 1 98.25 57 ASP B C 1
ATOM 2433 O O . ASP B 1 57 ? 12.461 16.484 19.219 1 98.25 57 ASP B O 1
ATOM 2437 N N . MET B 1 58 ? 13.961 17.781 18.125 1 98.56 58 MET B N 1
ATOM 2438 C CA . MET B 1 58 ? 13.789 17.062 16.859 1 98.56 58 MET B CA 1
ATOM 2439 C C . MET B 1 58 ? 15.109 16.984 16.094 1 98.56 58 MET B C 1
ATOM 2441 O O . MET B 1 58 ? 15.906 17.922 16.109 1 98.56 58 MET B O 1
ATOM 2445 N N . VAL B 1 59 ? 15.281 15.93 15.445 1 98.81 59 VAL B N 1
ATOM 2446 C CA . VAL B 1 59 ? 16.375 15.75 14.492 1 98.81 59 VAL B CA 1
ATOM 2447 C C . VAL B 1 59 ? 15.82 15.656 13.078 1 98.81 59 VAL B C 1
ATOM 2449 O O . VAL B 1 59 ? 14.891 14.891 12.812 1 98.81 59 VAL B O 1
ATOM 2452 N N . LEU B 1 60 ? 16.266 16.5 12.258 1 98.81 60 LEU B N 1
ATOM 2453 C CA . LEU B 1 60 ? 16.031 16.375 10.828 1 98.81 60 LEU B CA 1
ATOM 2454 C C . LEU B 1 60 ? 17.156 15.609 10.156 1 98.81 60 LEU B C 1
ATOM 2456 O O . LEU B 1 60 ? 18.297 16.094 10.109 1 98.81 60 LEU B O 1
ATOM 2460 N N . LEU B 1 61 ? 16.844 14.492 9.656 1 98.62 61 LEU B N 1
ATOM 2461 C CA . LEU B 1 61 ? 17.875 13.516 9.305 1 98.62 61 LEU B CA 1
ATOM 2462 C C . LEU B 1 61 ? 17.766 13.125 7.836 1 98.62 61 LEU B C 1
ATOM 2464 O O . LEU B 1 61 ? 16.703 12.711 7.371 1 98.62 61 LEU B O 1
ATOM 2468 N N . ASP B 1 62 ? 18.797 13.281 7.121 1 97.5 62 ASP B N 1
ATOM 2469 C CA . ASP B 1 62 ? 18.906 12.719 5.777 1 97.5 62 ASP B CA 1
ATOM 2470 C C . ASP B 1 62 ? 19.234 11.234 5.824 1 97.5 62 ASP B C 1
ATOM 2472 O O . ASP B 1 62 ? 20.016 10.797 6.68 1 97.5 62 ASP B O 1
ATOM 2476 N N . LEU B 1 63 ? 18.734 10.469 4.891 1 96.5 63 LEU B N 1
ATOM 2477 C CA . LEU B 1 63 ? 19.016 9.039 4.852 1 96.5 63 LEU B CA 1
ATOM 2478 C C . LEU B 1 63 ? 20.266 8.742 4.027 1 96.5 63 LEU B C 1
ATOM 2480 O O . LEU B 1 63 ? 20.938 7.734 4.246 1 96.5 63 LEU B O 1
ATOM 2484 N N . GLY B 1 64 ? 20.453 9.578 3.035 1 93.12 64 GLY B N 1
ATOM 2485 C CA . GLY B 1 64 ? 21.672 9.438 2.252 1 93.12 64 GLY B CA 1
ATOM 2486 C C . GLY B 1 64 ? 22.859 10.156 2.865 1 93.12 64 GLY B C 1
ATOM 2487 O O . GLY B 1 64 ? 23.141 11.312 2.529 1 93.12 64 GLY B O 1
ATOM 2488 N N . LEU B 1 65 ? 23.516 9.57 3.756 1 93.5 65 LEU B N 1
ATOM 2489 C CA . LEU B 1 65 ? 24.641 10.18 4.457 1 93.5 65 LEU B CA 1
ATOM 2490 C C . LEU B 1 65 ? 25.953 9.453 4.129 1 93.5 65 LEU B C 1
ATOM 2492 O O . LEU B 1 65 ? 26 8.227 4.184 1 93.5 65 LEU B O 1
ATOM 2496 N N . GLY B 1 66 ? 26.938 10.219 3.803 1 91.25 66 GLY B N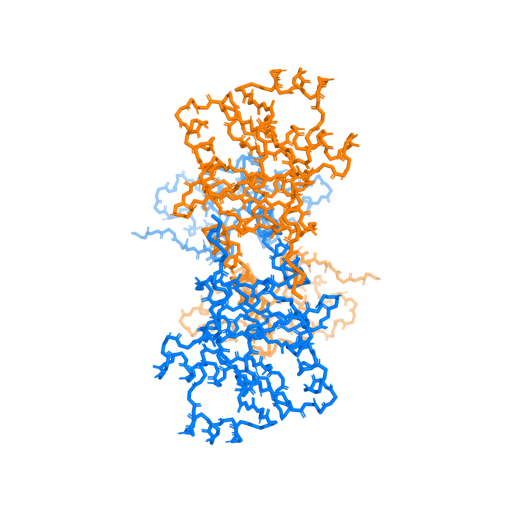 1
ATOM 2497 C CA . GLY B 1 66 ? 28.25 9.648 3.561 1 91.25 66 GLY B CA 1
ATOM 2498 C C . GLY B 1 66 ? 28.25 8.594 2.473 1 91.25 66 GLY B C 1
ATOM 2499 O O . GLY B 1 66 ? 29 7.609 2.555 1 91.25 66 GLY B O 1
ATOM 2500 N N . GLY B 1 67 ? 27.375 8.664 1.551 1 88.56 67 GLY B N 1
ATOM 2501 C CA . GLY B 1 67 ? 27.297 7.711 0.458 1 88.56 67 GLY B CA 1
ATOM 2502 C C . GLY B 1 67 ? 26.656 6.391 0.859 1 88.56 67 GLY B C 1
ATOM 2503 O O . GLY B 1 67 ? 26.672 5.434 0.083 1 88.56 67 GLY B O 1
ATOM 2504 N N . SER B 1 68 ? 26.125 6.324 2.074 1 90.5 68 SER B N 1
ATOM 2505 C CA . SER B 1 68 ? 25.516 5.105 2.586 1 90.5 68 SER B CA 1
ATOM 2506 C C . SER B 1 68 ? 24.016 5.297 2.83 1 90.5 68 SER B C 1
ATOM 2508 O O . SER B 1 68 ? 23.578 6.371 3.248 1 90.5 68 SER B O 1
ATOM 2510 N N . THR B 1 69 ? 23.219 4.18 2.594 1 86.44 69 THR B N 1
ATOM 2511 C CA . THR B 1 69 ? 21.797 4.223 2.9 1 86.44 69 THR B CA 1
ATOM 2512 C C . THR B 1 69 ? 21.5 3.541 4.234 1 86.44 69 THR B C 1
ATOM 2514 O O . THR B 1 69 ? 20.359 3.455 4.66 1 86.44 69 THR B O 1
ATOM 2517 N N . THR B 1 70 ? 22.5 3.139 4.82 1 92.56 70 THR B N 1
ATOM 2518 C CA . THR B 1 70 ? 22.312 2.432 6.082 1 92.56 70 THR B CA 1
ATOM 2519 C C . THR B 1 70 ? 22.562 3.354 7.27 1 92.56 70 THR B C 1
ATOM 2521 O O . THR B 1 70 ? 21.906 3.23 8.305 1 92.56 70 THR B O 1
ATOM 2524 N N . ILE B 1 71 ? 23.469 4.273 7.125 1 95.75 71 ILE B N 1
ATOM 2525 C CA . ILE B 1 71 ? 23.891 5.141 8.219 1 95.75 71 ILE B CA 1
ATOM 2526 C C . ILE B 1 71 ? 22.703 5.918 8.766 1 95.75 71 ILE B C 1
ATOM 2528 O O . ILE B 1 71 ? 22.469 5.949 9.977 1 95.75 71 ILE B O 1
ATOM 2532 N N . GLY B 1 72 ? 21.922 6.551 7.945 1 97.19 72 GLY B N 1
ATOM 2533 C CA . GLY B 1 72 ? 20.75 7.305 8.375 1 97.19 72 GLY B CA 1
ATOM 2534 C C . GLY B 1 72 ? 19.75 6.465 9.141 1 97.19 72 GLY B C 1
ATOM 2535 O O . GLY B 1 72 ? 19.219 6.91 10.156 1 97.19 72 GLY B O 1
ATOM 2536 N N . VAL B 1 73 ? 19.484 5.305 8.68 1 98.06 73 VAL B N 1
ATOM 2537 C CA . VAL B 1 73 ? 18.531 4.395 9.32 1 98.06 73 VAL B CA 1
ATOM 2538 C C . VAL B 1 73 ? 19.062 3.984 10.688 1 98.06 73 VAL B C 1
ATOM 2540 O O . VAL B 1 73 ? 18.312 3.934 11.664 1 98.06 73 VAL B O 1
ATOM 2543 N N . GLU B 1 74 ? 20.328 3.713 10.773 1 97.81 74 GLU B N 1
ATOM 2544 C CA . GLU B 1 74 ? 20.969 3.328 12.031 1 97.81 74 GLU B CA 1
ATOM 2545 C C . GLU B 1 74 ? 20.891 4.461 13.055 1 97.81 74 GLU B C 1
ATOM 2547 O O . GLU B 1 74 ? 20.656 4.227 14.234 1 97.81 74 GLU B O 1
ATOM 2552 N N . ILE B 1 75 ? 21.172 5.664 12.609 1 98.31 75 ILE B N 1
ATOM 2553 C CA . ILE B 1 75 ? 21.047 6.824 13.484 1 98.31 75 ILE B CA 1
ATOM 2554 C C . ILE B 1 75 ? 19.609 6.891 14.039 1 98.31 75 ILE B C 1
ATOM 2556 O O . ILE B 1 75 ? 19.422 7.047 15.242 1 98.31 75 ILE B O 1
ATOM 2560 N N . CYS B 1 76 ? 18.672 6.77 13.164 1 98.38 76 CYS B N 1
ATOM 2561 C CA . CYS B 1 76 ? 17.266 6.82 13.555 1 98.38 76 CYS B CA 1
ATOM 2562 C C . CYS B 1 76 ? 16.953 5.754 14.594 1 98.38 76 CYS B C 1
ATOM 2564 O O . CYS B 1 76 ? 16.344 6.043 15.625 1 98.38 76 CYS B O 1
ATOM 2566 N N . SER B 1 77 ? 17.391 4.559 14.32 1 98.44 77 SER B N 1
ATOM 2567 C CA . SER B 1 77 ? 17.156 3.443 15.234 1 98.44 77 SER B CA 1
ATOM 2568 C C . SER B 1 77 ? 17.781 3.707 16.609 1 98.44 77 SER B C 1
ATOM 2570 O O . SER B 1 77 ? 17.156 3.463 17.625 1 98.44 77 SER B O 1
ATOM 2572 N N . SER B 1 78 ? 18.984 4.16 16.594 1 98.38 78 SER B N 1
ATOM 2573 C CA . SER B 1 78 ? 19.688 4.473 17.844 1 98.38 78 SER B CA 1
ATOM 2574 C C . SER B 1 78 ? 18.953 5.562 18.625 1 98.38 78 SER B C 1
ATOM 2576 O O . SER B 1 78 ? 18.812 5.465 19.844 1 98.38 78 SER B O 1
ATOM 2578 N N . LEU B 1 79 ? 18.531 6.547 17.969 1 98.56 79 LEU B N 1
ATOM 2579 C CA . LEU B 1 79 ? 17.797 7.633 18.609 1 98.56 79 LEU B CA 1
ATOM 2580 C C . LEU B 1 79 ? 16.516 7.125 19.25 1 98.56 79 LEU B C 1
ATOM 2582 O O . LEU B 1 79 ? 16.188 7.5 20.375 1 98.56 79 LEU B O 1
ATOM 2586 N N . ARG B 1 80 ? 15.797 6.316 18.516 1 98.19 80 ARG B N 1
ATOM 2587 C CA . ARG B 1 80 ? 14.539 5.777 19.031 1 98.19 80 ARG B CA 1
ATOM 2588 C C . ARG B 1 80 ? 14.781 4.961 20.297 1 98.19 80 ARG B C 1
ATOM 2590 O O . ARG B 1 80 ? 14.008 5.043 21.25 1 98.19 80 ARG B O 1
ATOM 2597 N N . LYS B 1 81 ? 15.828 4.234 20.297 1 97.69 81 LYS B N 1
ATOM 2598 C CA . LYS B 1 81 ? 16.172 3.363 21.422 1 97.69 81 LYS B CA 1
ATOM 2599 C C . LYS B 1 81 ? 16.609 4.172 22.641 1 97.69 81 LYS B C 1
ATOM 2601 O O . LYS B 1 81 ? 16.172 3.908 23.766 1 97.69 81 LYS B O 1
ATOM 2606 N N . ASN B 1 82 ? 17.375 5.168 22.453 1 97.75 82 ASN B N 1
ATOM 2607 C CA . ASN B 1 82 ? 18.062 5.844 23.547 1 97.75 82 ASN B CA 1
ATOM 2608 C C . ASN B 1 82 ? 17.344 7.137 23.938 1 97.75 82 ASN B C 1
ATOM 2610 O O . ASN B 1 82 ? 17.531 7.633 25.062 1 97.75 82 ASN B O 1
ATOM 2614 N N . TYR B 1 83 ? 16.609 7.703 23.031 1 97.81 83 TYR B N 1
ATOM 2615 C CA . TYR B 1 83 ? 15.883 8.953 23.25 1 97.81 83 TYR B CA 1
ATOM 2616 C C . TYR B 1 83 ? 14.469 8.859 22.703 1 97.81 83 TYR B C 1
ATOM 2618 O O . TYR B 1 83 ? 14.109 9.586 21.766 1 97.81 83 TYR B O 1
ATOM 2626 N N . PRO B 1 84 ? 13.641 8.031 23.344 1 96.56 84 PRO B N 1
ATOM 2627 C CA . PRO B 1 84 ? 12.336 7.68 22.781 1 96.56 84 PRO B CA 1
ATOM 2628 C C . PRO B 1 84 ? 11.43 8.891 22.594 1 96.56 84 PRO B C 1
ATOM 2630 O O . PRO B 1 84 ? 10.508 8.859 21.781 1 96.56 84 PRO B O 1
ATOM 2633 N N . ASP B 1 85 ? 11.703 10 23.266 1 96.06 85 ASP B N 1
ATOM 2634 C CA . ASP B 1 85 ? 10.828 11.164 23.172 1 96.06 85 ASP B CA 1
ATOM 2635 C C . ASP B 1 85 ? 11.297 12.117 22.078 1 96.06 85 ASP B C 1
ATOM 2637 O O . ASP B 1 85 ? 10.57 13.031 21.688 1 96.06 85 ASP B O 1
ATOM 2641 N N . MET B 1 86 ? 12.492 11.984 21.625 1 97.75 86 MET B N 1
ATOM 2642 C CA . MET B 1 86 ? 13.039 12.836 20.562 1 97.75 86 MET B CA 1
ATOM 2643 C C . MET B 1 86 ? 12.359 12.555 19.234 1 97.75 86 MET B C 1
ATOM 2645 O O . MET B 1 86 ? 12.18 11.391 18.844 1 97.75 86 MET B O 1
ATOM 2649 N N . LYS B 1 87 ? 11.938 13.586 18.578 1 98.56 87 LYS B N 1
ATOM 2650 C CA . LYS B 1 87 ? 11.32 13.422 17.266 1 98.56 87 LYS B CA 1
ATOM 2651 C C . LYS B 1 87 ? 12.375 13.281 16.172 1 98.56 87 LYS B C 1
ATOM 2653 O O . LYS B 1 87 ? 13.406 13.953 16.203 1 98.56 87 LYS B O 1
ATOM 2658 N N . VAL B 1 88 ? 12.133 12.383 15.32 1 98.81 88 VAL B N 1
ATOM 2659 C CA . VAL B 1 88 ? 13.016 12.211 14.172 1 98.81 88 VAL B CA 1
ATOM 2660 C C . VAL B 1 88 ? 12.227 12.352 12.875 1 98.81 88 VAL B C 1
ATOM 2662 O O . VAL B 1 88 ? 11.32 11.562 12.609 1 98.81 88 VAL B O 1
ATOM 2665 N N . LEU B 1 89 ? 12.492 13.312 12.109 1 98.75 89 LEU B N 1
ATOM 2666 C CA . LEU B 1 89 ? 11.906 13.539 10.789 1 98.75 89 LEU B CA 1
ATOM 2667 C C . LEU B 1 89 ? 12.953 13.328 9.695 1 98.75 89 LEU B C 1
ATOM 2669 O O . LEU B 1 89 ? 13.992 13.984 9.688 1 98.75 89 LEU B O 1
ATOM 2673 N N . ILE B 1 90 ? 12.625 12.398 8.82 1 98.62 90 ILE B N 1
ATOM 2674 C CA . ILE B 1 90 ? 13.516 12.117 7.703 1 98.62 90 ILE B CA 1
ATOM 2675 C C . ILE B 1 90 ? 13.305 13.148 6.602 1 98.62 90 ILE B C 1
ATOM 2677 O O . ILE B 1 90 ? 12.172 13.5 6.273 1 98.62 90 ILE B O 1
ATOM 2681 N N . PHE B 1 91 ? 14.32 13.766 6.113 1 97.94 91 PHE B N 1
ATOM 2682 C CA . PHE B 1 91 ? 14.328 14.656 4.965 1 97.94 91 PHE B CA 1
ATOM 2683 C C . PHE B 1 91 ? 15.344 14.195 3.928 1 97.94 91 PHE B C 1
ATOM 2685 O O . PHE B 1 91 ? 16.547 14.383 4.109 1 97.94 91 PHE B O 1
ATOM 2692 N N . THR B 1 92 ? 14.898 13.547 2.818 1 96.81 92 THR B N 1
ATOM 2693 C CA . THR B 1 92 ? 15.844 12.781 2.012 1 96.81 92 THR B CA 1
ATOM 2694 C C . THR B 1 92 ? 15.547 12.945 0.525 1 96.81 92 THR B C 1
ATOM 2696 O O . THR B 1 92 ? 14.406 13.219 0.141 1 96.81 92 THR B O 1
ATOM 2699 N N . GLY B 1 93 ? 16.531 12.797 -0.255 1 94.62 93 GLY B N 1
ATOM 2700 C CA . GLY B 1 93 ? 16.406 12.805 -1.705 1 94.62 93 GLY B CA 1
ATOM 2701 C C . GLY B 1 93 ? 16.25 11.422 -2.303 1 94.62 93 GLY B C 1
ATOM 2702 O O . GLY B 1 93 ? 16.234 11.266 -3.525 1 94.62 93 GLY B O 1
ATOM 2703 N N . GLU B 1 94 ? 16.078 10.398 -1.549 1 93.12 94 GLU B N 1
ATOM 2704 C CA . GLU B 1 94 ? 15.961 9.016 -2 1 93.12 94 GLU B CA 1
ATOM 2705 C C . GLU B 1 94 ? 14.539 8.719 -2.482 1 93.12 94 GLU B C 1
ATOM 2707 O O . GLU B 1 94 ? 13.836 7.902 -1.884 1 93.12 94 GLU B O 1
ATOM 2712 N N . VAL B 1 95 ? 14.172 9.211 -3.602 1 91.62 95 VAL B N 1
ATOM 2713 C CA . VAL B 1 95 ? 12.781 9.242 -4.055 1 91.62 95 VAL B CA 1
ATOM 2714 C C . VAL B 1 95 ? 12.398 7.879 -4.629 1 91.62 95 VAL B C 1
ATOM 2716 O O . VAL B 1 95 ? 11.211 7.531 -4.676 1 91.62 95 VAL B O 1
ATOM 2719 N N . LEU B 1 96 ? 13.336 7.059 -5.035 1 89.62 96 LEU B N 1
ATOM 2720 C CA . LEU B 1 96 ? 13.023 5.809 -5.719 1 89.62 96 LEU B CA 1
ATOM 2721 C C . LEU B 1 96 ? 13.328 4.609 -4.828 1 89.62 96 LEU B C 1
ATOM 2723 O O . LEU B 1 96 ? 13.219 3.463 -5.266 1 89.62 96 LEU B O 1
ATOM 2727 N N . ASN B 1 97 ? 13.703 4.859 -3.59 1 93.75 97 ASN B N 1
ATOM 2728 C CA . ASN B 1 97 ? 14.117 3.773 -2.707 1 93.75 97 ASN B CA 1
ATOM 2729 C C . ASN B 1 97 ? 13.07 3.488 -1.637 1 93.75 97 ASN B C 1
ATOM 2731 O O . ASN B 1 97 ? 13.25 3.846 -0.472 1 93.75 97 ASN B O 1
ATOM 2735 N N . GLU B 1 98 ? 12.023 2.795 -1.983 1 95.62 98 GLU B N 1
ATOM 2736 C CA . GLU B 1 98 ? 10.891 2.525 -1.103 1 95.62 98 GLU B CA 1
ATOM 2737 C C . GLU B 1 98 ? 11.305 1.634 0.066 1 95.62 98 GLU B C 1
ATOM 2739 O O . GLU B 1 98 ? 10.797 1.787 1.179 1 95.62 98 GLU B O 1
ATOM 2744 N N . LYS B 1 99 ? 12.211 0.649 -0.202 1 94.38 99 LYS B N 1
ATOM 2745 C CA . LYS B 1 99 ? 12.734 -0.182 0.881 1 94.38 99 LYS B CA 1
ATOM 2746 C C . LYS B 1 99 ? 13.359 0.673 1.978 1 94.38 99 LYS B C 1
ATOM 2748 O O . LYS B 1 99 ? 13.195 0.39 3.166 1 94.38 99 LYS B O 1
ATOM 2753 N N . LEU B 1 100 ? 14.086 1.666 1.53 1 96.5 100 LEU B N 1
ATOM 2754 C CA . LEU B 1 100 ? 14.734 2.57 2.477 1 96.5 100 LEU B CA 1
ATOM 2755 C C . LEU B 1 100 ? 13.695 3.32 3.305 1 96.5 100 LEU B C 1
ATOM 2757 O O . LEU B 1 100 ? 13.891 3.543 4.5 1 96.5 100 LEU B O 1
ATOM 2761 N N . TRP B 1 101 ? 12.562 3.754 2.727 1 97.81 101 TRP B N 1
ATOM 2762 C CA . TRP B 1 101 ? 11.477 4.395 3.463 1 97.81 101 TRP B CA 1
ATOM 2763 C C . TRP B 1 101 ? 10.93 3.467 4.543 1 97.81 101 TRP B C 1
ATOM 2765 O O . TRP B 1 101 ? 10.758 3.879 5.691 1 97.81 101 TRP B O 1
ATOM 2775 N N . VAL B 1 102 ? 10.695 2.246 4.18 1 97.75 102 VAL B N 1
ATOM 2776 C CA . VAL B 1 102 ? 10.172 1.252 5.109 1 97.75 102 VAL B CA 1
ATOM 2777 C C . VAL B 1 102 ? 11.148 1.06 6.266 1 97.75 102 VAL B C 1
ATOM 2779 O O . VAL B 1 102 ? 10.742 1.007 7.43 1 97.75 102 VAL B O 1
ATOM 2782 N N . ASP B 1 103 ? 12.453 0.898 5.879 1 97.62 103 ASP B N 1
ATOM 2783 C CA . ASP B 1 103 ? 13.477 0.727 6.902 1 97.62 103 ASP B CA 1
ATOM 2784 C C . ASP B 1 103 ? 13.469 1.896 7.887 1 97.62 103 ASP B C 1
ATOM 2786 O O . ASP B 1 103 ? 13.602 1.698 9.094 1 97.62 103 ASP B O 1
ATOM 2790 N N . ALA B 1 104 ? 13.344 3.115 7.422 1 98.31 104 ALA B N 1
ATOM 2791 C CA . ALA B 1 104 ? 13.32 4.305 8.266 1 98.31 104 ALA B CA 1
ATOM 2792 C C . ALA B 1 104 ? 12.109 4.297 9.195 1 98.31 104 ALA B C 1
ATOM 2794 O O . ALA B 1 104 ? 12.219 4.617 10.375 1 98.31 104 ALA B O 1
ATOM 2795 N N . LEU B 1 105 ? 10.945 3.975 8.656 1 98.31 105 LEU B N 1
ATOM 2796 C CA . LEU B 1 105 ? 9.727 3.896 9.461 1 98.31 105 LEU B CA 1
ATOM 2797 C C . LEU B 1 105 ? 9.859 2.83 10.539 1 98.31 105 LEU B C 1
ATOM 2799 O O . LEU B 1 105 ? 9.484 3.061 11.695 1 98.31 105 LEU B O 1
ATOM 2803 N N . ASN B 1 106 ? 10.414 1.671 10.172 1 97.69 106 ASN B N 1
ATOM 2804 C CA . ASN B 1 106 ? 10.625 0.592 11.133 1 97.69 106 ASN B CA 1
ATOM 2805 C C . ASN B 1 106 ? 11.625 0.996 12.211 1 97.69 106 ASN B C 1
ATOM 2807 O O . ASN B 1 106 ? 11.547 0.513 13.344 1 97.69 106 ASN B O 1
ATOM 2811 N N . ALA B 1 107 ? 12.57 1.833 11.828 1 98 107 ALA B N 1
ATOM 2812 C CA . ALA B 1 107 ? 13.578 2.311 12.766 1 98 107 ALA B CA 1
ATOM 2813 C C . ALA B 1 107 ? 12.984 3.312 13.75 1 98 107 ALA B C 1
ATOM 2815 O O . ALA B 1 107 ? 13.617 3.676 14.742 1 98 107 ALA B O 1
ATOM 2816 N N . GLY B 1 108 ? 11.758 3.84 13.438 1 97.75 108 GLY B N 1
ATOM 2817 C CA . GLY B 1 108 ? 11.055 4.66 14.414 1 97.75 108 GLY B CA 1
ATOM 2818 C C . GLY B 1 108 ? 10.914 6.109 13.977 1 97.75 108 GLY B C 1
ATOM 2819 O O . GLY B 1 108 ? 10.617 6.98 14.797 1 97.75 108 GLY B O 1
ATOM 2820 N N . ALA B 1 109 ? 11.195 6.398 12.719 1 98.56 109 ALA B N 1
ATOM 2821 C CA . ALA B 1 109 ? 11 7.758 12.219 1 98.56 109 ALA B CA 1
ATOM 2822 C C . ALA B 1 109 ? 9.562 8.211 12.414 1 98.56 109 ALA B C 1
ATOM 2824 O O . ALA B 1 109 ? 8.625 7.426 12.219 1 98.56 109 ALA B O 1
ATOM 2825 N N . ASP B 1 110 ? 9.359 9.461 12.711 1 98.12 110 ASP B N 1
ATOM 2826 C CA . ASP B 1 110 ? 8.023 10.023 12.891 1 98.12 110 ASP B CA 1
ATOM 2827 C C . ASP B 1 110 ? 7.402 10.406 11.547 1 98.12 110 ASP B C 1
ATOM 2829 O O . ASP B 1 110 ? 6.184 10.539 11.445 1 98.12 110 ASP B O 1
ATOM 2833 N N . GLY B 1 111 ? 8.203 10.633 10.578 1 98 111 GLY B N 1
ATOM 2834 C CA . GLY B 1 111 ? 7.773 10.992 9.242 1 98 111 GLY B CA 1
ATOM 2835 C C . GLY B 1 111 ? 8.898 10.977 8.227 1 98 111 GLY B C 1
ATOM 2836 O O . GLY B 1 111 ? 10.07 10.828 8.594 1 98 111 GLY B O 1
ATOM 2837 N N . ILE B 1 112 ? 8.531 11.078 7.023 1 98.19 112 ILE B N 1
ATOM 2838 C CA . ILE B 1 112 ? 9.469 11.156 5.906 1 98.19 112 ILE B CA 1
ATOM 2839 C C . ILE B 1 112 ? 9.008 12.227 4.922 1 98.19 112 ILE B C 1
ATOM 2841 O O . ILE B 1 112 ? 7.867 12.195 4.445 1 98.19 112 ILE B O 1
ATOM 2845 N N . ILE B 1 113 ? 9.883 13.141 4.652 1 97.56 113 ILE B N 1
ATOM 2846 C CA . ILE B 1 113 ? 9.68 14.18 3.65 1 97.56 113 ILE B CA 1
ATOM 2847 C C . ILE B 1 113 ? 10.68 14.008 2.512 1 97.56 113 ILE B C 1
ATOM 2849 O O . ILE B 1 113 ? 11.891 13.93 2.746 1 97.56 113 ILE B O 1
ATOM 2853 N N . LEU B 1 114 ? 10.219 13.922 1.298 1 97 114 LEU B N 1
ATOM 2854 C CA . LEU B 1 114 ? 11.109 13.82 0.147 1 97 114 LEU B CA 1
ATOM 2855 C C . LEU B 1 114 ? 11.555 15.203 -0.318 1 97 114 LEU B C 1
ATOM 2857 O O . LEU B 1 114 ? 10.75 16.141 -0.342 1 97 114 LEU B O 1
ATOM 2861 N N . LYS B 1 115 ? 12.812 15.375 -0.619 1 94.94 115 LYS B N 1
ATOM 2862 C CA . LYS B 1 115 ? 13.367 16.641 -1.104 1 94.94 115 LYS B CA 1
ATOM 2863 C C . LYS B 1 115 ? 12.922 16.922 -2.535 1 94.94 115 LYS B C 1
ATOM 2865 O O . LYS B 1 115 ? 13.445 17.828 -3.188 1 94.94 115 LYS B O 1
ATOM 2870 N N . THR B 1 116 ? 11.961 16.281 -3.039 1 88.75 116 THR B N 1
ATOM 2871 C CA . THR B 1 116 ? 11.469 16.516 -4.391 1 88.75 116 THR B CA 1
ATOM 2872 C C . THR B 1 116 ? 10.055 17.094 -4.355 1 88.75 116 THR B C 1
ATOM 2874 O O . THR B 1 116 ? 9.258 16.734 -3.484 1 88.75 116 THR B O 1
ATOM 2877 N N . GLY B 1 117 ? 9.758 18.016 -5.375 1 79.44 117 GLY B N 1
ATOM 2878 C CA . GLY B 1 117 ? 8.406 18.531 -5.512 1 79.44 117 GLY B CA 1
ATOM 2879 C C . GLY B 1 117 ? 8.086 19.641 -4.531 1 79.44 117 GLY B C 1
ATOM 2880 O O . GLY B 1 117 ? 8.148 20.812 -4.879 1 79.44 117 GLY B O 1
ATOM 2881 N N . GLU B 1 118 ? 7.707 19.219 -3.27 1 74.81 118 GLU B N 1
ATOM 2882 C CA . GLU B 1 118 ? 7.352 20.188 -2.238 1 74.81 118 GLU B CA 1
ATOM 2883 C C . GLU B 1 118 ? 8.445 20.297 -1.185 1 74.81 118 GLU B C 1
ATOM 2885 O O . GLU B 1 118 ? 9.094 19.297 -0.845 1 74.81 118 GLU B O 1
ATOM 2890 N N . LEU B 1 119 ? 8.75 21.469 -0.815 1 79.88 119 LEU B N 1
ATOM 2891 C CA . LEU B 1 119 ? 9.742 21.719 0.224 1 79.88 119 LEU B CA 1
ATOM 2892 C C . LEU B 1 119 ? 9.203 21.312 1.595 1 79.88 119 LEU B C 1
ATOM 2894 O O . LEU B 1 119 ? 7.996 21.141 1.771 1 79.88 119 LEU B O 1
ATOM 2898 N N . LEU B 1 120 ? 10.078 21.062 2.51 1 92.62 120 LEU B N 1
ATOM 2899 C CA . LEU B 1 120 ? 9.734 20.969 3.924 1 92.62 120 LEU B CA 1
ATOM 2900 C C . LEU B 1 120 ? 8.953 22.203 4.375 1 92.62 120 LEU B C 1
ATOM 2902 O O . LEU B 1 120 ? 9.336 23.328 4.074 1 92.62 120 LEU B O 1
ATOM 2906 N N . THR B 1 121 ? 7.801 22 5.004 1 91.25 121 THR B N 1
ATOM 2907 C CA . THR B 1 121 ? 6.953 23.125 5.395 1 91.25 121 THR B CA 1
ATOM 2908 C C . THR B 1 121 ? 6.836 23.203 6.914 1 91.25 121 THR B C 1
ATOM 2910 O O . THR B 1 121 ? 7.109 22.234 7.617 1 91.25 121 THR B O 1
ATOM 2913 N N . ALA B 1 122 ? 6.43 24.375 7.344 1 91.25 122 ALA B N 1
ATOM 2914 C CA . ALA B 1 122 ? 6.152 24.578 8.766 1 91.25 122 ALA B CA 1
ATOM 2915 C C . ALA B 1 122 ? 5.078 23.609 9.25 1 91.25 122 ALA B C 1
ATOM 2917 O O . ALA B 1 122 ? 5.137 23.125 10.391 1 91.25 122 ALA B O 1
ATOM 2918 N N . THR B 1 123 ? 4.145 23.297 8.344 1 87.69 123 THR B N 1
ATOM 2919 C CA . THR B 1 123 ? 3.045 22.406 8.688 1 87.69 123 THR B CA 1
ATOM 2920 C C . THR B 1 123 ? 3.557 20.984 8.945 1 87.69 123 THR B C 1
ATOM 2922 O O . THR B 1 123 ? 3.129 20.328 9.898 1 87.69 123 THR B O 1
ATOM 2925 N N . ASP B 1 124 ? 4.508 20.547 8.141 1 92.19 124 ASP B N 1
ATOM 2926 C CA . ASP B 1 124 ? 5.105 19.234 8.336 1 92.19 124 ASP B CA 1
ATOM 2927 C C . ASP B 1 124 ? 5.828 19.141 9.672 1 92.19 124 ASP B C 1
ATOM 2929 O O . ASP B 1 124 ? 5.621 18.203 10.438 1 92.19 124 ASP B O 1
ATOM 2933 N N . VAL B 1 125 ? 6.633 20.125 9.945 1 94.88 125 VAL B N 1
ATOM 2934 C CA . VAL B 1 125 ? 7.453 20.141 11.148 1 94.88 125 VAL B CA 1
ATOM 2935 C C . VAL B 1 125 ? 6.562 20.25 12.383 1 94.88 125 VAL B C 1
ATOM 2937 O O . VAL B 1 125 ? 6.762 19.516 13.367 1 94.88 125 VAL B O 1
ATOM 2940 N N . GLN B 1 126 ? 5.57 21.047 12.328 1 91.62 126 GLN B N 1
ATOM 2941 C CA . GLN B 1 126 ? 4.672 21.219 13.469 1 91.62 126 GLN B CA 1
ATOM 2942 C C . GLN B 1 126 ? 3.893 19.938 13.75 1 91.62 126 GLN B C 1
ATOM 2944 O O . GLN B 1 126 ? 3.633 19.594 14.906 1 91.62 126 GLN B O 1
ATOM 2949 N N . ALA B 1 127 ? 3.471 19.312 12.688 1 91.62 127 ALA B N 1
ATOM 2950 C CA . ALA B 1 127 ? 2.768 18.047 12.875 1 91.62 127 ALA B CA 1
ATOM 2951 C C . ALA B 1 127 ? 3.611 17.062 13.68 1 91.62 127 ALA B C 1
ATOM 2953 O O . ALA B 1 127 ? 3.115 16.438 14.617 1 91.62 127 ALA B O 1
ATOM 2954 N N . VAL B 1 128 ? 4.887 16.953 13.352 1 95.5 128 VAL B N 1
ATOM 2955 C CA . VAL B 1 128 ? 5.797 16.062 14.07 1 95.5 128 VAL B CA 1
ATOM 2956 C C . VAL B 1 128 ? 5.945 16.531 15.516 1 95.5 128 VAL B C 1
ATOM 2958 O O . VAL B 1 128 ? 5.871 15.727 16.453 1 95.5 128 VAL B O 1
ATOM 2961 N N . MET B 1 129 ? 6.07 17.797 15.719 1 95.06 129 MET B N 1
ATOM 2962 C CA . MET B 1 129 ? 6.266 18.344 17.062 1 95.06 129 MET B CA 1
ATOM 2963 C C . MET B 1 129 ? 5.027 18.141 17.922 1 95.06 129 MET B C 1
ATOM 2965 O O . MET B 1 129 ? 5.133 17.969 19.141 1 95.06 129 MET B O 1
ATOM 2969 N N . ASP B 1 130 ? 3.898 18.109 17.219 1 90.56 130 ASP B N 1
ATOM 2970 C CA . ASP B 1 130 ? 2.643 17.891 17.938 1 90.56 130 ASP B CA 1
ATOM 2971 C C . ASP B 1 130 ? 2.453 16.422 18.281 1 90.56 130 ASP B C 1
ATOM 2973 O O . ASP B 1 130 ? 1.455 16.047 18.891 1 90.56 130 ASP B O 1
ATOM 2977 N N . GLY B 1 131 ? 3.408 15.625 17.812 1 92.44 131 GLY B N 1
ATOM 2978 C CA . GLY B 1 131 ? 3.377 14.219 18.172 1 92.44 131 GLY B CA 1
ATOM 2979 C C . GLY B 1 131 ? 2.752 13.336 17.109 1 92.44 131 GLY B C 1
ATOM 2980 O O . GLY B 1 131 ? 2.561 12.141 17.328 1 92.44 131 GLY B O 1
ATOM 2981 N N . LYS B 1 132 ? 2.41 13.945 15.969 1 91.06 132 LYS B N 1
ATOM 2982 C CA . LYS B 1 132 ? 1.849 13.133 14.891 1 91.06 132 LYS B CA 1
ATOM 2983 C C . LYS B 1 132 ? 2.885 12.156 14.344 1 91.06 132 LYS B C 1
ATOM 2985 O O . LYS B 1 132 ? 4.066 12.484 14.242 1 91.06 132 LYS B O 1
ATOM 2990 N N . LYS B 1 133 ? 2.389 11 14.023 1 94.31 133 LYS B N 1
ATOM 2991 C CA . LYS B 1 133 ? 3.215 9.977 13.383 1 94.31 133 LYS B CA 1
ATOM 2992 C C . LYS B 1 133 ? 2.877 9.852 11.898 1 94.31 133 LYS B C 1
ATOM 2994 O O . LYS B 1 133 ? 1.827 10.32 11.453 1 94.31 133 LYS B O 1
ATOM 2999 N N . LEU B 1 134 ? 3.809 9.32 11.18 1 97.19 134 LEU B N 1
ATOM 3000 C CA . LEU B 1 134 ? 3.609 9.094 9.75 1 97.19 134 LEU B CA 1
ATOM 3001 C C . LEU B 1 134 ? 3.318 10.398 9.023 1 97.19 134 LEU B C 1
ATOM 3003 O O . LEU B 1 134 ? 2.332 10.5 8.289 1 97.19 134 LEU B O 1
ATOM 3007 N N . VAL B 1 135 ? 4.152 11.328 9.242 1 95.94 135 VAL B N 1
ATOM 3008 C CA . VAL B 1 135 ? 4.062 12.617 8.562 1 95.94 135 VAL B CA 1
ATOM 3009 C C . VAL B 1 135 ? 4.777 12.547 7.215 1 95.94 135 VAL B C 1
ATOM 3011 O O . VAL B 1 135 ? 5.984 12.297 7.16 1 95.94 135 VAL B O 1
ATOM 3014 N N . PHE B 1 136 ? 3.998 12.727 6.152 1 96.75 136 PHE B N 1
ATOM 3015 C CA . PHE B 1 136 ? 4.52 12.602 4.797 1 96.75 136 PHE B CA 1
ATOM 3016 C C . PHE B 1 136 ? 4.148 13.82 3.963 1 96.75 136 PHE B C 1
ATOM 3018 O O . PHE B 1 136 ? 3.092 14.422 4.168 1 96.75 136 PHE B O 1
ATOM 3025 N N . ASN B 1 137 ? 5.059 14.195 3.137 1 94.75 137 ASN B N 1
ATOM 3026 C CA . ASN B 1 137 ? 4.617 15.148 2.121 1 94.75 137 ASN B CA 1
ATOM 3027 C C . ASN B 1 137 ? 3.979 14.438 0.929 1 94.75 137 ASN B C 1
ATOM 3029 O O . ASN B 1 137 ? 3.93 13.203 0.887 1 94.75 137 ASN B O 1
ATOM 3033 N N . TYR B 1 138 ? 3.496 15.203 -0.04 1 93.62 138 TYR B N 1
ATOM 3034 C CA . TYR B 1 138 ? 2.648 14.664 -1.099 1 93.62 138 TYR B CA 1
ATOM 3035 C C . TYR B 1 138 ? 3.422 13.688 -1.976 1 93.62 138 TYR B C 1
ATOM 3037 O O . TYR B 1 138 ? 2.932 12.602 -2.287 1 93.62 138 TYR B O 1
ATOM 3045 N N . PRO B 1 139 ? 4.664 13.922 -2.391 1 94.56 139 PRO B N 1
ATOM 3046 C CA . PRO B 1 139 ? 5.359 13.016 -3.309 1 94.56 139 PRO B CA 1
ATOM 3047 C C . PRO B 1 139 ? 5.484 11.602 -2.752 1 94.56 139 PRO B C 1
ATOM 3049 O O . PRO B 1 139 ? 5.328 10.625 -3.492 1 94.56 139 PRO B O 1
ATOM 3052 N N . ILE B 1 140 ? 5.77 11.469 -1.5 1 95.94 140 ILE B N 1
ATOM 3053 C CA . ILE B 1 140 ? 5.898 10.141 -0.925 1 95.94 140 ILE B CA 1
ATOM 3054 C C . ILE B 1 140 ? 4.512 9.539 -0.696 1 95.94 140 ILE B C 1
ATOM 3056 O O . ILE B 1 140 ? 4.293 8.352 -0.949 1 95.94 140 ILE B O 1
ATOM 3060 N N . LEU B 1 141 ? 3.594 10.352 -0.176 1 95.81 141 LEU B N 1
ATOM 3061 C CA . LEU B 1 141 ? 2.24 9.875 0.084 1 95.81 141 LEU B CA 1
ATOM 3062 C C . LEU B 1 141 ? 1.594 9.352 -1.193 1 95.81 141 LEU B C 1
ATOM 3064 O O . LEU B 1 141 ? 0.87 8.352 -1.161 1 95.81 141 LEU B O 1
ATOM 3068 N N . GLU B 1 142 ? 1.813 10.031 -2.246 1 95.44 142 GLU B N 1
ATOM 3069 C CA . GLU B 1 142 ? 1.262 9.609 -3.529 1 95.44 142 GLU B CA 1
ATOM 3070 C C . GLU B 1 142 ? 1.716 8.195 -3.887 1 95.44 142 GLU B C 1
ATOM 3072 O O . GLU B 1 142 ? 0.919 7.383 -4.363 1 95.44 142 GLU B O 1
ATOM 3077 N N . LYS B 1 143 ? 2.965 7.91 -3.684 1 94.94 143 LYS B N 1
ATOM 3078 C CA . LYS B 1 143 ? 3.508 6.59 -3.982 1 94.94 143 LYS B CA 1
ATOM 3079 C C . LYS B 1 143 ? 2.947 5.535 -3.033 1 94.94 143 LYS B C 1
ATOM 3081 O O . LYS B 1 143 ? 2.584 4.438 -3.459 1 94.94 143 LYS B O 1
ATOM 3086 N N . ILE B 1 144 ? 2.867 5.879 -1.753 1 96.56 144 ILE B N 1
ATOM 3087 C CA . ILE B 1 144 ? 2.346 4.969 -0.738 1 96.56 144 ILE B CA 1
ATOM 3088 C C . ILE B 1 144 ? 0.887 4.637 -1.046 1 96.56 144 ILE B C 1
ATOM 3090 O O . ILE B 1 144 ? 0.498 3.467 -1.044 1 96.56 144 ILE B O 1
ATOM 3094 N N . VAL B 1 145 ? 0.108 5.648 -1.354 1 96.75 145 VAL B N 1
ATOM 3095 C CA . VAL B 1 145 ? -1.316 5.48 -1.622 1 96.75 145 VAL B CA 1
ATOM 3096 C C . VAL B 1 145 ? -1.51 4.703 -2.922 1 96.75 145 VAL B C 1
ATOM 3098 O O . VAL B 1 145 ? -2.436 3.898 -3.041 1 96.75 145 VAL B O 1
ATOM 3101 N N . ALA B 1 146 ? -0.629 4.938 -3.941 1 94.81 146 ALA B N 1
ATOM 3102 C CA . ALA B 1 146 ? -0.71 4.195 -5.199 1 94.81 146 ALA B CA 1
ATOM 3103 C C . ALA B 1 146 ? -0.565 2.695 -4.957 1 94.81 146 ALA B C 1
ATOM 3105 O O . ALA B 1 146 ? -1.331 1.896 -5.504 1 94.81 146 ALA B O 1
ATOM 3106 N N . ARG B 1 147 ? 0.394 2.332 -4.148 1 90.88 147 ARG B N 1
ATOM 3107 C CA . ARG B 1 147 ? 0.587 0.922 -3.82 1 90.88 147 ARG B CA 1
ATOM 3108 C C . ARG B 1 147 ? -0.603 0.373 -3.041 1 90.88 147 ARG B C 1
ATOM 3110 O O . ARG B 1 147 ? -1.005 -0.775 -3.242 1 90.88 147 ARG B O 1
ATOM 3117 N N . PHE B 1 148 ? -1.079 1.154 -2.158 1 93.56 148 PHE B N 1
ATOM 3118 C CA . PHE B 1 148 ? -2.262 0.789 -1.386 1 93.56 148 PHE B CA 1
ATOM 3119 C C . PHE B 1 148 ? -3.436 0.484 -2.307 1 93.56 148 PHE B C 1
ATOM 3121 O O . PHE B 1 148 ? -4.062 -0.572 -2.197 1 93.56 148 PHE B O 1
ATOM 3128 N N . LYS B 1 149 ? -3.76 1.41 -3.215 1 93.25 149 LYS B N 1
ATOM 3129 C CA . LYS B 1 149 ? -4.855 1.224 -4.16 1 93.25 149 LYS B CA 1
ATOM 3130 C C . LYS B 1 149 ? -4.68 -0.063 -4.961 1 93.25 149 LYS B C 1
ATOM 3132 O O . LYS B 1 149 ? -5.641 -0.805 -5.172 1 93.25 149 LYS B O 1
ATOM 3137 N N . GLN B 1 150 ? -3.445 -0.294 -5.383 1 87.62 150 GLN B N 1
ATOM 3138 C CA . GLN B 1 150 ? -3.15 -1.494 -6.156 1 87.62 150 GLN B CA 1
ATOM 3139 C C . GLN B 1 150 ? -3.432 -2.756 -5.348 1 87.62 150 GLN B C 1
ATOM 3141 O O . GLN B 1 150 ? -4.012 -3.715 -5.863 1 87.62 150 GLN B O 1
ATOM 3146 N N . SER B 1 151 ? -3.004 -2.756 -4.102 1 85.06 151 SER B N 1
ATOM 3147 C CA . SER B 1 151 ? -3.199 -3.918 -3.242 1 85.06 151 SER B CA 1
ATOM 3148 C C . SER B 1 151 ? -4.68 -4.18 -2.994 1 85.06 151 SER B C 1
ATOM 3150 O O . SER B 1 151 ? -5.121 -5.332 -2.988 1 85.06 151 SER B O 1
ATOM 3152 N N . VAL B 1 152 ? -5.477 -3.145 -2.793 1 88.12 152 VAL B N 1
ATOM 3153 C CA . VAL B 1 152 ? -6.914 -3.27 -2.564 1 88.12 152 VAL B CA 1
ATOM 3154 C C . VAL B 1 152 ? -7.594 -3.785 -3.83 1 88.12 152 VAL B C 1
ATOM 3156 O O . VAL B 1 152 ? -8.453 -4.668 -3.764 1 88.12 152 VAL B O 1
ATOM 3159 N N . ALA B 1 153 ? -7.246 -3.219 -4.934 1 85.19 153 ALA B N 1
ATOM 3160 C CA . ALA B 1 153 ? -7.805 -3.652 -6.207 1 85.19 153 ALA B CA 1
ATOM 3161 C C . ALA B 1 153 ? -7.535 -5.137 -6.449 1 85.19 153 ALA B C 1
ATOM 3163 O O . ALA B 1 153 ? -8.398 -5.859 -6.945 1 85.19 153 ALA B O 1
ATOM 3164 N N . GLN B 1 154 ? -6.32 -5.578 -6.172 1 76.06 154 GLN B N 1
ATOM 3165 C CA . GLN B 1 154 ? -5.953 -6.98 -6.336 1 76.06 154 GLN B CA 1
ATOM 3166 C C . GLN B 1 154 ? -6.812 -7.883 -5.457 1 76.06 154 GLN B C 1
ATOM 3168 O O . GLN B 1 154 ? -7.266 -8.938 -5.898 1 76.06 154 GLN B O 1
ATOM 3173 N N . GLU B 1 155 ? -7.012 -7.477 -4.273 1 79.06 155 GLU B N 1
ATOM 3174 C CA . GLU B 1 155 ? -7.848 -8.242 -3.354 1 79.06 155 GLU B CA 1
ATOM 3175 C C . GLU B 1 155 ? -9.289 -8.32 -3.852 1 79.06 155 GLU B C 1
ATOM 3177 O O . GLU B 1 155 ? -9.922 -9.375 -3.756 1 79.06 155 GLU B O 1
ATOM 3182 N N . GLN B 1 156 ? -9.844 -7.203 -4.332 1 81.69 156 GLN B N 1
ATOM 3183 C CA . GLN B 1 156 ? -11.203 -7.176 -4.875 1 81.69 156 GLN B CA 1
ATOM 3184 C C . GLN B 1 156 ? -11.328 -8.109 -6.078 1 81.69 156 GLN B C 1
ATOM 3186 O O . GLN B 1 156 ? -12.32 -8.828 -6.207 1 81.69 156 GLN B O 1
ATOM 3191 N N . ARG B 1 157 ? -10.391 -8.086 -6.969 1 76.62 157 ARG B N 1
ATOM 3192 C CA . ARG B 1 157 ? -10.398 -8.969 -8.133 1 76.62 157 ARG B CA 1
ATOM 3193 C C . ARG B 1 157 ? -10.422 -10.43 -7.707 1 76.62 157 ARG B C 1
ATOM 3195 O O . ARG B 1 157 ? -11.117 -11.242 -8.312 1 76.62 157 ARG B O 1
ATOM 3202 N N . ARG B 1 158 ? -9.68 -10.734 -6.688 1 72.56 158 ARG B N 1
ATOM 3203 C CA . ARG B 1 158 ? -9.656 -12.094 -6.152 1 72.56 158 ARG B CA 1
ATOM 3204 C C . ARG B 1 158 ? -11.031 -12.516 -5.656 1 72.56 158 ARG B C 1
ATOM 3206 O O . ARG B 1 158 ? -11.516 -13.602 -5.992 1 72.56 158 ARG B O 1
ATOM 3213 N N . GLN B 1 159 ? -11.664 -11.711 -4.879 1 75.31 159 GLN B N 1
ATOM 3214 C CA . GLN B 1 159 ? -12.977 -12.016 -4.332 1 75.31 159 GLN B CA 1
ATOM 3215 C C . GLN B 1 159 ? -14.016 -12.164 -5.441 1 75.31 159 GLN B C 1
ATOM 3217 O O . GLN B 1 159 ? -14.836 -13.086 -5.41 1 75.31 159 GLN B O 1
ATOM 3222 N N . GLU B 1 160 ? -13.93 -11.281 -6.359 1 78.88 160 GLU B N 1
ATOM 3223 C CA . GLU B 1 160 ? -14.852 -11.328 -7.492 1 78.88 160 GLU B CA 1
ATOM 3224 C C . GLU B 1 160 ? -14.656 -12.609 -8.305 1 78.88 160 GLU B C 1
ATOM 3226 O O . GLU B 1 160 ? -15.625 -13.211 -8.773 1 78.88 160 GLU B O 1
ATOM 3231 N N . ALA B 1 161 ? -13.352 -12.914 -8.508 1 73.94 161 ALA B N 1
ATOM 3232 C CA . ALA B 1 161 ? -13.039 -14.117 -9.273 1 73.94 161 ALA B CA 1
ATOM 3233 C C . ALA B 1 161 ? -13.625 -15.359 -8.602 1 73.94 161 ALA B C 1
ATOM 3235 O O . ALA B 1 161 ? -14.203 -16.219 -9.266 1 73.94 161 ALA B O 1
ATOM 3236 N N . VAL B 1 162 ? -13.57 -15.469 -7.348 1 76.06 162 VAL B N 1
ATOM 3237 C CA . VAL B 1 162 ? -14.07 -16.609 -6.598 1 76.06 162 VAL B CA 1
ATOM 3238 C C . VAL B 1 162 ? -15.586 -16.703 -6.75 1 76.06 162 VAL B C 1
ATOM 3240 O O . VAL B 1 162 ? -16.125 -17.797 -6.98 1 76.06 162 VAL B O 1
ATOM 3243 N N . ILE B 1 163 ? -16.281 -15.586 -6.797 1 73.38 163 ILE B N 1
ATOM 3244 C CA . ILE B 1 163 ? -17.734 -15.531 -6.895 1 73.38 163 ILE B CA 1
ATOM 3245 C C . ILE B 1 163 ? -18.156 -15.734 -8.344 1 73.38 163 ILE B C 1
ATOM 3247 O O . ILE B 1 163 ? -19.016 -16.578 -8.633 1 73.38 163 ILE B O 1
ATOM 3251 N N . ASN B 1 164 ? -17.547 -15.039 -9.234 1 80.19 164 ASN B N 1
ATOM 3252 C CA . ASN B 1 164 ? -17.938 -15.008 -10.641 1 80.19 164 ASN B CA 1
ATOM 3253 C C . ASN B 1 164 ? -17.734 -16.375 -11.305 1 80.19 164 ASN B C 1
ATOM 3255 O O . ASN B 1 164 ? -18.5 -16.75 -12.188 1 80.19 164 ASN B O 1
ATOM 3259 N N . TYR B 1 165 ? -16.734 -17.094 -10.812 1 85.38 165 TYR B N 1
ATOM 3260 C CA . TYR B 1 165 ? -16.406 -18.359 -11.492 1 85.38 165 TYR B CA 1
ATOM 3261 C C . TYR B 1 165 ? -17.016 -19.531 -10.75 1 85.38 165 TYR B C 1
ATOM 3263 O O . TYR B 1 165 ? -16.703 -20.688 -11.047 1 85.38 165 TYR B O 1
ATOM 3271 N N . ASP B 1 166 ? -17.906 -19.203 -9.727 1 88.25 166 ASP B N 1
ATOM 3272 C CA . ASP B 1 166 ? -18.625 -20.25 -9.008 1 88.25 166 ASP B CA 1
ATOM 3273 C C . ASP B 1 166 ? -17.688 -21.344 -8.523 1 88.25 166 ASP B C 1
ATOM 3275 O O . ASP B 1 166 ? -17.891 -22.516 -8.82 1 88.25 166 ASP B O 1
ATOM 3279 N N . ILE B 1 167 ? -16.672 -20.984 -7.848 1 89.94 167 ILE B N 1
ATOM 3280 C CA . ILE B 1 167 ? -15.727 -21.922 -7.27 1 89.94 167 ILE B CA 1
ATOM 3281 C C . ILE B 1 167 ? -16.234 -22.406 -5.91 1 89.94 167 ILE B C 1
ATOM 3283 O O . ILE B 1 167 ? -16.312 -21.625 -4.961 1 89.94 167 ILE B O 1
ATOM 3287 N N . ASP B 1 168 ? -16.672 -23.609 -5.762 1 89.69 168 ASP B N 1
ATOM 3288 C CA . ASP B 1 168 ? -17.141 -24.141 -4.484 1 89.69 168 ASP B CA 1
ATOM 3289 C C . ASP B 1 168 ? -15.977 -24.719 -3.68 1 89.69 168 ASP B C 1
ATOM 3291 O O . ASP B 1 168 ? -14.812 -24.609 -4.09 1 89.69 168 ASP B O 1
ATOM 3295 N N . GLU B 1 169 ? -16.344 -25.312 -2.576 1 90.31 169 GLU B N 1
ATOM 3296 C CA . GLU B 1 169 ? -15.305 -25.797 -1.665 1 90.31 169 GLU B CA 1
ATOM 3297 C C . GLU B 1 169 ? -14.492 -26.922 -2.297 1 90.31 169 GLU B C 1
ATOM 3299 O O . GLU B 1 169 ? -13.281 -27.016 -2.094 1 90.31 169 GLU B O 1
ATOM 3304 N N . TYR B 1 170 ? -15.07 -27.797 -3.072 1 93.56 170 TYR B N 1
ATOM 3305 C CA . TYR B 1 170 ? -14.375 -28.922 -3.691 1 93.56 170 TYR B CA 1
ATOM 3306 C C . TYR B 1 170 ? -13.492 -28.438 -4.844 1 93.56 170 TYR B C 1
ATOM 3308 O O . TYR B 1 170 ? -12.398 -28.969 -5.055 1 93.56 170 TYR B O 1
ATOM 3316 N N . ASP B 1 171 ? -13.969 -27.438 -5.586 1 94.5 171 ASP B N 1
ATOM 3317 C CA . ASP B 1 171 ? -13.148 -26.844 -6.629 1 94.5 171 ASP B CA 1
ATOM 3318 C C . ASP B 1 171 ? -11.867 -26.25 -6.039 1 94.5 171 ASP B C 1
ATOM 3320 O O . ASP B 1 171 ? -10.781 -26.453 -6.574 1 94.5 171 ASP B O 1
ATOM 3324 N N . GLU B 1 172 ? -12.086 -25.5 -4.984 1 93.38 172 GLU B N 1
ATOM 3325 C CA . GLU B 1 172 ? -10.938 -24.875 -4.328 1 93.38 172 GLU B CA 1
ATOM 3326 C C . GLU B 1 172 ? -9.953 -25.938 -3.826 1 93.38 172 GLU B C 1
ATOM 3328 O O . GLU B 1 172 ? -8.742 -25.781 -3.992 1 93.38 172 GLU B O 1
ATOM 3333 N N . ARG B 1 173 ? -10.453 -26.906 -3.193 1 94.31 173 ARG B N 1
ATOM 3334 C CA . ARG B 1 173 ? -9.617 -27.984 -2.688 1 94.31 173 ARG B CA 1
ATOM 3335 C C . ARG B 1 173 ? -8.844 -28.656 -3.82 1 94.31 173 ARG B C 1
ATOM 3337 O O . ARG B 1 173 ? -7.656 -28.953 -3.676 1 94.31 173 ARG B O 1
ATOM 3344 N N . LEU B 1 174 ? -9.539 -28.969 -4.906 1 96.88 174 LEU B N 1
ATOM 3345 C CA . LEU B 1 174 ? -8.891 -29.562 -6.074 1 96.88 174 LEU B CA 1
ATOM 3346 C C . LEU B 1 174 ? -7.742 -28.688 -6.562 1 96.88 174 LEU B C 1
ATOM 3348 O O . LEU B 1 174 ? -6.609 -29.156 -6.691 1 96.88 174 LEU B O 1
ATOM 3352 N N . LEU B 1 175 ? -8.008 -27.375 -6.801 1 96.44 175 LEU B N 1
ATOM 3353 C CA . LEU B 1 175 ? -7.008 -26.438 -7.305 1 96.44 175 LEU B CA 1
ATOM 3354 C C . LEU B 1 175 ? -5.836 -26.328 -6.34 1 96.44 175 LEU B C 1
ATOM 3356 O O . LEU B 1 175 ? -4.676 -26.359 -6.758 1 96.44 175 LEU B O 1
ATOM 3360 N N . ARG B 1 176 ? -6.156 -26.172 -5.082 1 96.5 176 ARG B N 1
ATOM 3361 C CA . ARG B 1 176 ? -5.137 -26.016 -4.047 1 96.5 176 ARG B CA 1
ATOM 3362 C C . ARG B 1 176 ? -4.215 -27.234 -4 1 96.5 176 ARG B C 1
ATOM 3364 O O . ARG B 1 176 ? -2.992 -27.094 -3.943 1 96.5 176 ARG B O 1
ATOM 3371 N N . HIS B 1 177 ? -4.75 -28.375 -4.031 1 96.69 177 HIS B N 1
ATOM 3372 C CA . HIS B 1 177 ? -3.939 -29.578 -3.912 1 96.69 177 HIS B CA 1
ATOM 3373 C C . HIS B 1 177 ? -3.197 -29.875 -5.211 1 96.69 177 HIS B C 1
ATOM 3375 O O . HIS B 1 177 ? -2.1 -30.438 -5.191 1 96.69 177 HIS B O 1
ATOM 3381 N N . LEU B 1 178 ? -3.764 -29.531 -6.383 1 96.75 178 LEU B N 1
ATOM 3382 C CA . LEU B 1 178 ? -2.963 -29.547 -7.602 1 96.75 178 LEU B CA 1
ATOM 3383 C C . LEU B 1 178 ? -1.733 -28.672 -7.457 1 96.75 178 LEU B C 1
ATOM 3385 O O . LEU B 1 178 ? -0.624 -29.062 -7.812 1 96.75 178 LEU B O 1
ATOM 3389 N N . ALA B 1 179 ? -1.958 -27.453 -6.965 1 96.81 179 ALA B N 1
ATOM 3390 C CA . ALA B 1 179 ? -0.871 -26.5 -6.754 1 96.81 179 ALA B CA 1
ATOM 3391 C C . ALA B 1 179 ? 0.202 -27.094 -5.84 1 96.81 179 ALA B C 1
ATOM 3393 O O . ALA B 1 179 ? 1.391 -26.812 -6.008 1 96.81 179 ALA B O 1
ATOM 3394 N N . LEU B 1 180 ? -0.229 -27.844 -4.879 1 95.94 180 LEU B N 1
ATOM 3395 C CA . LEU B 1 180 ? 0.67 -28.453 -3.904 1 95.94 180 LEU B CA 1
ATOM 3396 C C . LEU B 1 180 ? 1.319 -29.703 -4.473 1 95.94 180 LEU B C 1
ATOM 3398 O O . LEU B 1 180 ? 2.1 -30.375 -3.785 1 95.94 180 LEU B O 1
ATOM 3402 N N . GLY B 1 181 ? 0.972 -30.094 -5.715 1 95.31 181 GLY B N 1
ATOM 3403 C CA . GLY B 1 181 ? 1.66 -31.172 -6.41 1 95.31 181 GLY B CA 1
ATOM 3404 C C . GLY B 1 181 ? 0.961 -32.5 -6.273 1 95.31 181 GLY B C 1
ATOM 3405 O O . GLY B 1 181 ? 1.521 -33.562 -6.637 1 95.31 181 GLY B O 1
ATOM 3406 N N . TYR B 1 182 ? -0.234 -32.531 -5.723 1 95.62 182 TYR B N 1
ATOM 3407 C CA . TYR B 1 182 ? -0.964 -33.812 -5.582 1 95.62 182 TYR B CA 1
ATOM 3408 C C . TYR B 1 182 ? -1.392 -34.344 -6.941 1 95.62 182 TYR B C 1
ATOM 3410 O O . TYR B 1 182 ? -1.797 -33.562 -7.82 1 95.62 182 TYR B O 1
ATOM 3418 N N . THR B 1 183 ? -1.288 -35.688 -7.055 1 94.69 183 THR B N 1
ATOM 3419 C CA . THR B 1 183 ? -1.872 -36.344 -8.211 1 94.69 183 THR B CA 1
ATOM 3420 C C . THR B 1 183 ? -3.383 -36.5 -8.047 1 94.69 183 THR B C 1
ATOM 3422 O O . THR B 1 183 ? -3.912 -36.312 -6.949 1 94.69 183 THR B O 1
ATOM 3425 N N . LYS B 1 184 ? -4.055 -36.75 -9.141 1 95.38 184 LYS B N 1
ATOM 3426 C CA . LYS B 1 184 ? -5.504 -36.938 -9.086 1 95.38 184 LYS B CA 1
ATOM 3427 C C . LYS B 1 184 ? -5.875 -38.062 -8.109 1 95.38 184 LYS B C 1
ATOM 3429 O O . LYS B 1 184 ? -6.855 -37.969 -7.375 1 95.38 184 LYS B O 1
ATOM 3434 N N . GLU B 1 185 ? -5.055 -39.094 -8.148 1 95.5 185 GLU B N 1
ATOM 3435 C CA . GLU B 1 185 ? -5.285 -40.219 -7.223 1 95.5 185 GLU B CA 1
ATOM 3436 C C . GLU B 1 185 ? -5.164 -39.75 -5.773 1 95.5 185 GLU B C 1
ATOM 3438 O O . GLU B 1 185 ? -5.988 -40.125 -4.93 1 95.5 185 GLU B O 1
ATOM 3443 N N . MET B 1 186 ? -4.215 -39.031 -5.426 1 96 186 MET B N 1
ATOM 3444 C CA . MET B 1 186 ? -4.016 -38.5 -4.078 1 96 186 MET B CA 1
ATOM 3445 C C . MET B 1 186 ? -5.191 -37.625 -3.648 1 96 186 MET B C 1
ATOM 3447 O O . MET B 1 186 ? -5.613 -37.656 -2.492 1 96 186 MET B O 1
ATOM 3451 N N . ILE B 1 187 ? -5.734 -36.812 -4.543 1 96.75 187 ILE B N 1
ATOM 3452 C CA . ILE B 1 187 ? -6.82 -35.906 -4.25 1 96.75 187 ILE B CA 1
ATOM 3453 C C . ILE B 1 187 ? -8.094 -36.656 -3.93 1 96.75 187 ILE B C 1
ATOM 3455 O O . ILE B 1 187 ? -8.852 -36.281 -3.033 1 96.75 187 ILE B O 1
ATOM 3459 N N . THR B 1 188 ? -8.312 -37.781 -4.613 1 96.12 188 THR B N 1
ATOM 3460 C CA . THR B 1 188 ? -9.492 -38.594 -4.355 1 96.12 188 THR B CA 1
ATOM 3461 C C . THR B 1 188 ? -9.445 -39.219 -2.951 1 96.12 188 THR B C 1
ATOM 3463 O O . THR B 1 188 ? -10.477 -39.594 -2.404 1 96.12 188 THR B O 1
ATOM 3466 N N . ASN B 1 189 ? -8.25 -39.281 -2.375 1 95.31 189 ASN B N 1
ATOM 3467 C CA . ASN B 1 189 ? -8.086 -39.938 -1.074 1 95.31 189 ASN B CA 1
ATOM 3468 C C . ASN B 1 189 ? -8.133 -38.906 0.062 1 95.31 189 ASN B C 1
ATOM 3470 O O . ASN B 1 189 ? -8 -39.281 1.231 1 95.31 189 ASN B O 1
ATOM 3474 N N . LEU B 1 190 ? -8.289 -37.656 -0.243 1 95.06 190 LEU B N 1
ATOM 3475 C CA . LEU B 1 190 ? -8.422 -36.625 0.792 1 95.06 190 LEU B CA 1
ATOM 3476 C C . LEU B 1 190 ? -9.68 -36.875 1.628 1 95.06 190 LEU B C 1
ATOM 3478 O O . LEU B 1 190 ? -10.711 -37.312 1.102 1 95.06 190 LEU B O 1
ATOM 3482 N N . LYS B 1 191 ? -9.508 -36.562 2.863 1 94.44 191 LYS B N 1
ATOM 3483 C CA . LYS B 1 191 ? -10.648 -36.719 3.758 1 94.44 191 LYS B CA 1
ATOM 3484 C C . LYS B 1 191 ? -11.844 -35.875 3.281 1 94.44 191 LYS B C 1
ATOM 3486 O O . LYS B 1 191 ? -11.703 -34.688 2.984 1 94.44 191 LYS B O 1
ATOM 3491 N N . GLY B 1 192 ? -13.008 -36.531 3.133 1 92.69 192 GLY B N 1
ATOM 3492 C CA . GLY B 1 192 ? -14.242 -35.844 2.807 1 92.69 192 GLY B CA 1
ATOM 3493 C C . GLY B 1 192 ? -14.398 -35.562 1.322 1 92.69 192 GLY B C 1
ATOM 3494 O O . GLY B 1 192 ? -15.336 -34.875 0.907 1 92.69 192 GLY B O 1
ATOM 3495 N N . MET B 1 193 ? -13.5 -35.969 0.525 1 94.06 193 MET B N 1
ATOM 3496 C CA . MET B 1 193 ? -13.633 -35.844 -0.921 1 94.06 193 MET B CA 1
ATOM 3497 C C . MET B 1 193 ? -14.523 -36.938 -1.5 1 94.06 193 MET B C 1
ATOM 3499 O O . MET B 1 193 ? -14.164 -38.094 -1.464 1 94.06 193 MET B O 1
ATOM 3503 N N . PRO B 1 194 ? -15.625 -36.625 -2.068 1 95.19 194 PRO B N 1
ATOM 3504 C CA . PRO B 1 194 ? -16.594 -37.656 -2.496 1 95.19 194 PRO B CA 1
ATOM 3505 C C . PRO B 1 194 ? -16.406 -38.062 -3.959 1 95.19 194 PRO B C 1
ATOM 3507 O O . PRO B 1 194 ? -17.281 -38.688 -4.535 1 95.19 194 PRO B O 1
ATOM 3510 N N . PHE B 1 195 ? -15.344 -37.688 -4.574 1 96 195 PHE B N 1
ATOM 3511 C CA . PHE B 1 195 ? -15.18 -37.875 -6.012 1 96 195 PHE B CA 1
ATOM 3512 C C . PHE B 1 195 ? -14.133 -38.938 -6.301 1 96 195 PHE B C 1
ATOM 3514 O O . PHE B 1 195 ? -13.117 -39.031 -5.605 1 96 195 PHE B O 1
ATOM 3521 N N . GLY B 1 196 ? -14.359 -39.781 -7.297 1 95.5 196 GLY B N 1
ATOM 3522 C CA . GLY B 1 196 ? -13.336 -40.656 -7.859 1 95.5 196 GLY B CA 1
ATOM 3523 C C . GLY B 1 196 ? -12.461 -39.938 -8.883 1 95.5 196 GLY B C 1
ATOM 3524 O O . GLY B 1 196 ? -12.641 -38.75 -9.156 1 95.5 196 GLY B O 1
ATOM 3525 N N . VAL B 1 197 ? -11.5 -40.656 -9.453 1 95.81 197 VAL B N 1
ATOM 3526 C CA . VAL B 1 197 ? -10.50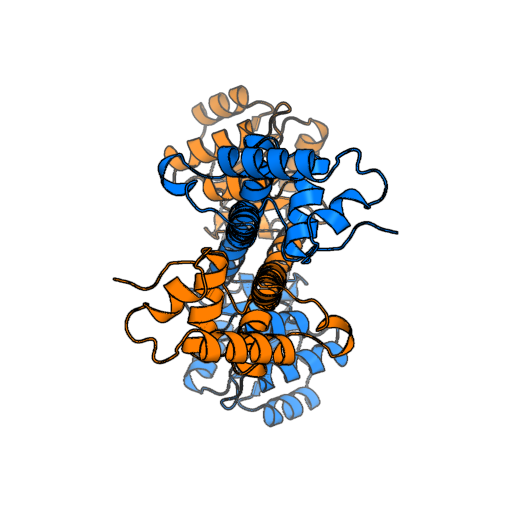8 -40.094 -10.359 1 95.81 197 VAL B CA 1
ATOM 3527 C C . VAL B 1 197 ? -11.203 -39.531 -11.594 1 95.81 197 VAL B C 1
ATOM 3529 O O . VAL B 1 197 ? -10.906 -38.406 -12.023 1 95.81 197 VAL B O 1
ATOM 3532 N N . LYS B 1 198 ? -12.125 -40.25 -12.133 1 96.19 198 LYS B N 1
ATOM 3533 C CA . LYS B 1 198 ? -12.836 -39.781 -13.32 1 96.19 198 LYS B CA 1
ATOM 3534 C C . LYS B 1 198 ? -13.625 -38.5 -13.039 1 96.19 198 LYS B C 1
ATOM 3536 O O . LYS B 1 198 ? -13.688 -37.625 -13.875 1 96.19 198 LYS B O 1
ATOM 3541 N N . SER B 1 199 ? -14.281 -38.469 -11.906 1 95.94 199 SER B N 1
ATOM 3542 C CA . SER B 1 199 ? -15.031 -37.312 -11.492 1 95.94 199 SER B CA 1
ATOM 3543 C C . SER B 1 199 ? -14.125 -36.094 -11.312 1 95.94 199 SER B C 1
ATOM 3545 O O . SER B 1 199 ? -14.508 -34.969 -11.641 1 95.94 199 SER B O 1
ATOM 3547 N N . ILE B 1 200 ? -12.961 -36.312 -10.773 1 96.75 200 ILE B N 1
ATOM 3548 C CA . ILE B 1 200 ? -11.984 -35.219 -10.602 1 96.75 200 ILE B CA 1
ATOM 3549 C C . ILE B 1 200 ? -11.57 -34.688 -11.961 1 96.75 200 ILE B C 1
ATOM 3551 O O . ILE B 1 200 ? -11.422 -33.469 -12.141 1 96.75 200 ILE B O 1
ATOM 3555 N N . GLU B 1 201 ? -11.312 -35.594 -12.898 1 96.38 201 GLU B N 1
ATOM 3556 C CA . GLU B 1 201 ? -10.945 -35.188 -14.25 1 96.38 201 GLU B CA 1
ATOM 3557 C C . GLU B 1 201 ? -12.047 -34.344 -14.883 1 96.38 201 GLU B C 1
ATOM 3559 O O . GLU B 1 201 ? -11.766 -33.344 -15.531 1 96.38 201 GLU B O 1
ATOM 3564 N N . LYS B 1 202 ? -13.211 -34.781 -14.727 1 96.19 202 LYS B N 1
ATOM 3565 C CA . LYS B 1 202 ? -14.352 -34.031 -15.25 1 96.19 202 LYS B CA 1
ATOM 3566 C C . LYS B 1 202 ? -14.414 -32.625 -14.617 1 96.19 202 LYS B C 1
ATOM 3568 O O . LYS B 1 202 ? -14.648 -31.641 -15.312 1 96.19 202 LYS B O 1
ATOM 3573 N N . ARG B 1 203 ? -14.273 -32.594 -13.367 1 95.88 203 ARG B N 1
ATOM 3574 C CA . ARG B 1 203 ? -14.32 -31.312 -12.648 1 95.88 203 ARG B CA 1
ATOM 3575 C C . ARG B 1 203 ? -13.195 -30.391 -13.102 1 95.88 203 ARG B C 1
ATOM 3577 O O . ARG B 1 203 ? -13.391 -29.172 -13.219 1 95.88 203 ARG B O 1
ATOM 3584 N N . GLN B 1 204 ? -12.016 -30.922 -13.25 1 96.31 204 GLN B N 1
ATOM 3585 C CA . GLN B 1 204 ? -10.906 -30.141 -13.781 1 96.31 204 GLN B CA 1
ATOM 3586 C C . GLN B 1 204 ? -11.258 -29.531 -15.133 1 96.31 204 GLN B C 1
ATOM 3588 O O . GLN B 1 204 ? -10.977 -28.359 -15.391 1 96.31 204 GLN B O 1
ATOM 3593 N N . ASN B 1 205 ? -11.828 -30.375 -15.969 1 95.5 205 ASN B N 1
ATOM 3594 C CA . ASN B 1 205 ? -12.234 -29.906 -17.281 1 95.5 205 ASN B CA 1
ATOM 3595 C C . ASN B 1 205 ? -13.297 -28.812 -17.188 1 95.5 205 ASN B C 1
ATOM 3597 O O . ASN B 1 205 ? -13.281 -27.859 -17.969 1 95.5 205 ASN B O 1
ATOM 3601 N N . GLU B 1 206 ? -14.211 -28.953 -16.281 1 95.5 206 GLU B N 1
ATOM 3602 C CA . GLU B 1 206 ? -15.219 -27.938 -16.062 1 95.5 206 GLU B CA 1
ATOM 3603 C C . GLU B 1 206 ? -14.578 -26.625 -15.602 1 95.5 206 GLU B C 1
ATOM 3605 O O . GLU B 1 206 ? -14.992 -25.547 -16.016 1 95.5 206 GLU B O 1
ATOM 3610 N N . LEU B 1 207 ? -13.641 -26.688 -14.734 1 95.75 207 LEU B N 1
ATOM 3611 C CA . LEU B 1 207 ? -12.922 -25.516 -14.273 1 95.75 207 LEU B CA 1
ATOM 3612 C C . LEU B 1 207 ? -12.203 -24.812 -15.43 1 95.75 207 LEU B C 1
ATOM 3614 O O . LEU B 1 207 ? -12.211 -23.594 -15.516 1 95.75 207 LEU B O 1
ATOM 3618 N N . ILE B 1 208 ? -11.578 -25.625 -16.297 1 96.06 208 ILE B N 1
ATOM 3619 C CA . ILE B 1 208 ? -10.914 -25.078 -17.469 1 96.06 208 ILE B CA 1
ATOM 3620 C C . ILE B 1 208 ? -11.922 -24.312 -18.312 1 96.06 208 ILE B C 1
ATOM 3622 O O . ILE B 1 208 ? -11.656 -23.172 -18.734 1 96.06 208 ILE B O 1
ATOM 3626 N N . ASN B 1 209 ? -13.078 -24.844 -18.453 1 94.06 209 ASN B N 1
ATOM 3627 C CA . ASN B 1 209 ? -14.117 -24.203 -19.234 1 94.06 209 ASN B CA 1
ATOM 3628 C C . ASN B 1 209 ? -14.562 -22.891 -18.594 1 94.06 209 ASN B C 1
ATOM 3630 O O . ASN B 1 209 ? -14.93 -21.938 -19.297 1 94.06 209 ASN B O 1
ATOM 3634 N N . ARG B 1 210 ? -14.547 -22.812 -17.281 1 92.31 210 ARG B N 1
ATOM 3635 C CA . ARG B 1 210 ? -15.008 -21.625 -16.578 1 92.31 210 ARG B CA 1
ATOM 3636 C C . ARG B 1 210 ? -13.922 -20.562 -16.516 1 92.31 210 ARG B C 1
ATOM 3638 O O . ARG B 1 210 ? -14.219 -19.359 -16.547 1 92.31 210 ARG B O 1
ATOM 3645 N N . LEU B 1 211 ? -12.672 -21.031 -16.531 1 93.56 211 LEU B N 1
ATOM 3646 C CA . LEU B 1 211 ? -11.609 -20.094 -16.203 1 93.56 211 LEU B CA 1
ATOM 3647 C C . LEU B 1 211 ? -10.898 -19.609 -17.469 1 93.56 211 LEU B C 1
ATOM 3649 O O . LEU B 1 211 ? -10.148 -18.641 -17.422 1 93.56 211 LEU B O 1
ATOM 3653 N N . PHE B 1 212 ? -11.117 -20.312 -18.547 1 92.88 212 PHE B N 1
ATOM 3654 C CA . PHE B 1 212 ? -10.469 -19.953 -19.797 1 92.88 212 PHE B CA 1
ATOM 3655 C C . PHE B 1 212 ? -11.492 -19.672 -20.891 1 92.88 212 PHE B C 1
ATOM 3657 O O . PHE B 1 212 ? -12.594 -20.219 -20.875 1 92.88 212 PHE B O 1
ATOM 3664 N N . THR B 1 213 ? -11.102 -18.797 -21.797 1 91.5 213 THR B N 1
ATOM 3665 C CA . THR B 1 213 ? -11.953 -18.547 -22.953 1 91.5 213 THR B CA 1
ATOM 3666 C C . THR B 1 213 ? -11.914 -19.734 -23.922 1 91.5 213 THR B C 1
ATOM 3668 O O . THR B 1 213 ? -11.047 -20.594 -23.797 1 91.5 213 THR B O 1
ATOM 3671 N N . LEU B 1 214 ? -12.828 -19.766 -24.844 1 90.31 214 LEU B N 1
ATOM 3672 C CA . LEU B 1 214 ? -12.914 -20.844 -25.828 1 90.31 214 LEU B CA 1
ATOM 3673 C C . LEU B 1 214 ? -11.609 -20.969 -26.609 1 90.31 214 LEU B C 1
ATOM 3675 O O . LEU B 1 214 ? -11.148 -22.078 -26.875 1 90.31 214 LEU B O 1
ATOM 3679 N N . ASP B 1 215 ? -10.93 -19.875 -26.891 1 89.06 215 ASP B N 1
ATOM 3680 C CA . ASP B 1 215 ? -9.711 -19.859 -27.688 1 89.06 215 ASP B CA 1
ATOM 3681 C C . ASP B 1 215 ? -8.508 -20.297 -26.859 1 89.06 215 ASP B C 1
ATOM 3683 O O . ASP B 1 215 ? -7.48 -20.703 -27.406 1 89.06 215 ASP B O 1
ATOM 3687 N N . GLU B 1 216 ? -8.68 -20.266 -25.531 1 89.88 216 GLU B N 1
ATOM 3688 C CA . GLU B 1 216 ? -7.531 -20.5 -24.672 1 89.88 216 GLU B CA 1
ATOM 3689 C C . GLU B 1 216 ? -7.598 -21.906 -24.047 1 89.88 216 GLU B C 1
ATOM 3691 O O . GLU B 1 216 ? -6.621 -22.375 -23.469 1 89.88 216 GLU B O 1
ATOM 3696 N N . ARG B 1 217 ? -8.734 -22.562 -24.109 1 89.12 217 ARG B N 1
ATOM 3697 C CA . ARG B 1 217 ? -8.992 -23.734 -23.281 1 89.12 217 ARG B CA 1
ATOM 3698 C C . ARG B 1 217 ? -8.289 -24.969 -23.844 1 89.12 217 ARG B C 1
ATOM 3700 O O . ARG B 1 217 ? -8.062 -25.938 -23.125 1 89.12 217 ARG B O 1
ATOM 3707 N N . SER B 1 218 ? -7.914 -24.859 -25.125 1 88.38 218 SER B N 1
ATOM 3708 C CA . SER B 1 218 ? -7.293 -26.031 -25.75 1 88.38 218 SER B CA 1
ATOM 3709 C C . SER B 1 218 ? -5.895 -26.266 -25.188 1 88.38 218 SER B C 1
ATOM 3711 O O . SER B 1 218 ? -5.062 -25.359 -25.172 1 88.38 218 SER B O 1
ATOM 3713 N N . GLY B 1 219 ? -5.648 -27.531 -24.672 1 88.38 219 GLY B N 1
ATOM 3714 C CA . GLY B 1 219 ? -4.32 -27.938 -24.25 1 88.38 219 GLY B CA 1
ATOM 3715 C C . GLY B 1 219 ? -3.957 -27.422 -22.875 1 88.38 219 GLY B C 1
ATOM 3716 O O . GLY B 1 219 ? -2.783 -27.422 -22.484 1 88.38 219 GLY B O 1
ATOM 3717 N N . VAL B 1 220 ? -4.957 -26.969 -22.125 1 95.19 220 VAL B N 1
ATOM 3718 C CA . VAL B 1 220 ? -4.695 -26.469 -20.781 1 95.19 220 VAL B CA 1
ATOM 3719 C C . VAL B 1 220 ? -4.398 -27.656 -19.844 1 95.19 220 VAL B C 1
ATOM 3721 O O . VAL B 1 220 ? -5.246 -28.516 -19.641 1 95.19 220 VAL B O 1
ATOM 3724 N N . ASN B 1 221 ? -3.162 -27.672 -19.391 1 95.5 221 ASN B N 1
ATOM 3725 C CA . ASN B 1 221 ? -2.795 -28.703 -18.438 1 95.5 221 ASN B CA 1
ATOM 3726 C C . ASN B 1 221 ? -2.971 -28.219 -17 1 95.5 221 ASN B C 1
ATOM 3728 O O . ASN B 1 221 ? -3.426 -27.109 -16.766 1 95.5 221 ASN B O 1
ATOM 3732 N N . ALA B 1 222 ? -2.652 -29.109 -16 1 95.31 222 ALA B N 1
ATOM 3733 C CA . ALA B 1 222 ? -2.859 -28.812 -14.586 1 95.31 222 ALA B CA 1
ATOM 3734 C C . ALA B 1 222 ? -2.062 -27.578 -14.164 1 95.31 222 ALA B C 1
ATOM 3736 O O . ALA B 1 222 ? -2.561 -26.734 -13.414 1 95.31 222 ALA B O 1
ATOM 3737 N N . CYS B 1 223 ? -0.875 -27.469 -14.664 1 95.94 223 CYS B N 1
ATOM 3738 C CA . CYS B 1 223 ? -0.004 -26.344 -14.305 1 95.94 223 CYS B CA 1
ATOM 3739 C C . CYS B 1 223 ? -0.594 -25.031 -14.766 1 95.94 223 CYS B C 1
ATOM 3741 O O . CYS B 1 223 ? -0.638 -24.062 -14.008 1 95.94 223 CYS B O 1
ATOM 3743 N N . ARG B 1 224 ? -1.033 -25 -15.969 1 96.44 224 ARG B N 1
ATOM 3744 C CA . ARG B 1 224 ? -1.651 -23.797 -16.516 1 96.44 224 ARG B CA 1
ATOM 3745 C C . ARG B 1 224 ? -2.939 -23.453 -15.773 1 96.44 224 ARG B C 1
ATOM 3747 O O . ARG B 1 224 ? -3.219 -22.281 -15.5 1 96.44 224 ARG B O 1
ATOM 3754 N N . LEU B 1 225 ? -3.74 -24.5 -15.492 1 96.56 225 LEU B N 1
ATOM 3755 C CA . LEU B 1 225 ? -4.98 -24.297 -14.75 1 96.56 225 LEU B CA 1
ATOM 3756 C C . LEU B 1 225 ? -4.699 -23.672 -13.391 1 96.56 225 LEU B C 1
ATOM 3758 O O . LEU B 1 225 ? -5.332 -22.688 -13.008 1 96.56 225 LEU B O 1
ATOM 3762 N N . VAL B 1 226 ? -3.729 -24.188 -12.648 1 96.38 226 VAL B N 1
ATOM 3763 C CA . VAL B 1 226 ? -3.363 -23.688 -11.328 1 96.38 226 VAL B CA 1
ATOM 3764 C C . VAL B 1 226 ? -2.822 -22.266 -11.445 1 96.38 226 VAL B C 1
ATOM 3766 O O . VAL B 1 226 ? -3.18 -21.391 -10.656 1 96.38 226 VAL B O 1
ATOM 3769 N N . THR B 1 227 ? -1.963 -22.016 -12.414 1 95.94 227 THR B N 1
ATOM 3770 C CA . THR B 1 227 ? -1.428 -20.672 -12.648 1 95.94 227 THR B CA 1
ATOM 3771 C C . THR B 1 227 ? -2.557 -19.672 -12.883 1 95.94 227 THR B C 1
ATOM 3773 O O . THR B 1 227 ? -2.547 -18.578 -12.312 1 95.94 227 THR B O 1
ATOM 3776 N N . ARG B 1 228 ? -3.521 -20.062 -13.695 1 93.5 228 ARG B N 1
ATOM 3777 C CA . ARG B 1 228 ? -4.68 -19.219 -13.945 1 93.5 228 ARG B CA 1
ATOM 3778 C C . ARG B 1 228 ? -5.441 -18.922 -12.664 1 93.5 228 ARG B C 1
ATOM 3780 O O . ARG B 1 228 ? -5.902 -17.812 -12.445 1 93.5 228 ARG B O 1
ATOM 3787 N N . ALA B 1 229 ? -5.594 -19.953 -11.844 1 94.19 229 ALA B N 1
ATOM 3788 C CA . ALA B 1 229 ? -6.281 -19.766 -10.57 1 94.19 229 ALA B CA 1
ATOM 3789 C C . ALA B 1 229 ? -5.566 -18.734 -9.703 1 94.19 229 ALA B C 1
ATOM 3791 O O . ALA B 1 229 ? -6.211 -17.953 -9 1 94.19 229 ALA B O 1
ATOM 3792 N N . PHE B 1 230 ? -4.215 -18.719 -9.789 1 91.81 230 PHE B N 1
ATOM 3793 C CA . PHE B 1 230 ? -3.443 -17.703 -9.078 1 91.81 230 PHE B CA 1
ATOM 3794 C C . PHE B 1 230 ? -3.652 -16.328 -9.703 1 91.81 230 PHE B C 1
ATOM 3796 O O . PHE B 1 230 ? -3.867 -15.336 -8.992 1 91.81 230 PHE B O 1
ATOM 3803 N N . GLU B 1 231 ? -3.586 -16.281 -11.031 1 87.75 231 GLU B N 1
ATOM 3804 C CA . GLU B 1 231 ? -3.768 -15.031 -11.75 1 87.75 231 GLU B CA 1
ATOM 3805 C C . GLU B 1 231 ? -5.105 -14.383 -11.406 1 87.75 231 GLU B C 1
ATOM 3807 O O . GLU B 1 231 ? -5.199 -13.156 -11.305 1 87.75 231 GLU B O 1
ATOM 3812 N N . LEU B 1 232 ? -6.094 -15.25 -11.219 1 87.06 232 LEU B N 1
ATOM 3813 C CA . LEU B 1 232 ? -7.449 -14.773 -10.961 1 87.06 232 LEU B CA 1
ATOM 3814 C C . LEU B 1 232 ? -7.684 -14.594 -9.469 1 87.06 232 LEU B C 1
ATOM 3816 O O . LEU B 1 232 ? -8.789 -14.258 -9.047 1 87.06 232 LEU B O 1
ATOM 3820 N N . ARG B 1 233 ? -6.645 -14.977 -8.68 1 84.31 233 ARG B N 1
ATOM 3821 C CA . ARG B 1 233 ? -6.656 -14.805 -7.234 1 84.31 233 ARG B CA 1
ATOM 3822 C C . ARG B 1 233 ? -7.688 -15.727 -6.582 1 84.31 233 ARG B C 1
ATOM 3824 O O . ARG B 1 233 ? -8.258 -15.391 -5.543 1 84.31 233 ARG B O 1
ATOM 3831 N N . ILE B 1 234 ? -8.031 -16.688 -7.309 1 88.19 234 ILE B N 1
ATOM 3832 C CA . ILE B 1 234 ? -8.875 -17.734 -6.746 1 88.19 234 ILE B CA 1
ATOM 3833 C C . ILE B 1 234 ? -8.117 -18.469 -5.637 1 88.19 234 ILE B C 1
ATOM 3835 O O . ILE B 1 234 ? -8.688 -18.797 -4.598 1 88.19 234 ILE B O 1
ATOM 3839 N N . LEU B 1 235 ? -6.852 -18.672 -5.949 1 89.69 235 LEU B N 1
ATOM 3840 C CA . LEU B 1 235 ? -5.945 -19.234 -4.957 1 89.69 235 LEU B CA 1
ATOM 3841 C C . LEU B 1 235 ? -5.023 -18.172 -4.387 1 89.69 235 LEU B C 1
ATOM 3843 O O . LEU B 1 235 ? -4.582 -17.266 -5.109 1 89.69 235 LEU B O 1
ATOM 3847 N N . ASP B 1 236 ? -4.773 -18.297 -3.137 1 84.31 236 ASP B N 1
ATOM 3848 C CA . ASP B 1 236 ? -3.855 -17.391 -2.459 1 84.31 236 ASP B CA 1
ATOM 3849 C 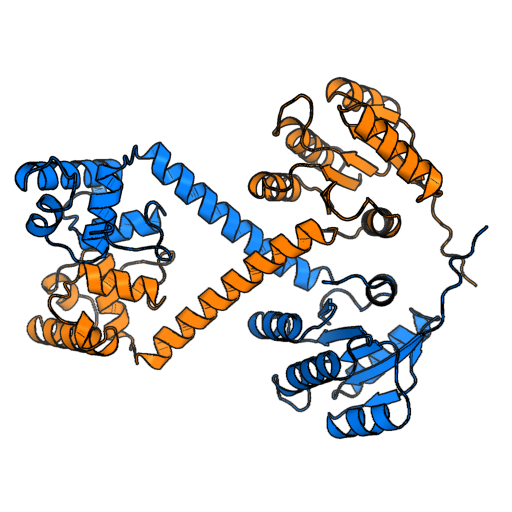C . ASP B 1 236 ? -2.469 -18.016 -2.316 1 84.31 236 ASP B C 1
ATOM 3851 O O . ASP B 1 236 ? -2.277 -18.938 -1.528 1 84.31 236 ASP B O 1
ATOM 3855 N N . ILE B 1 237 ? -1.582 -17.438 -3.004 1 84.81 237 ILE B N 1
ATOM 3856 C CA . ILE B 1 237 ? -0.222 -17.969 -3.045 1 84.81 237 ILE B CA 1
ATOM 3857 C C . ILE B 1 237 ? 0.381 -17.938 -1.643 1 84.81 237 ILE B C 1
ATOM 3859 O O . ILE B 1 237 ? 1.226 -18.781 -1.313 1 84.81 237 ILE B O 1
ATOM 3863 N N . ASP B 1 238 ? -0.047 -17.078 -0.839 1 78.62 238 ASP B N 1
ATOM 3864 C CA . ASP B 1 238 ? 0.537 -16.906 0.487 1 78.62 238 ASP B CA 1
ATOM 3865 C C . ASP B 1 238 ? -0.142 -17.797 1.515 1 78.62 238 ASP B C 1
ATOM 3867 O O . ASP B 1 238 ? 0.297 -17.891 2.664 1 78.62 238 ASP B O 1
ATOM 3871 N N . ASN B 1 239 ? -1.192 -18.453 1.143 1 79.31 239 ASN B N 1
ATOM 3872 C CA . ASN B 1 239 ? -1.943 -19.328 2.037 1 79.31 239 ASN B CA 1
ATOM 3873 C C . ASN B 1 239 ? -2.25 -20.672 1.38 1 79.31 239 ASN B C 1
ATOM 3875 O O . ASN B 1 239 ? -3.414 -21.062 1.265 1 79.31 239 ASN B O 1
ATOM 3879 N N . LEU B 1 240 ? -1.249 -21.344 1.022 1 88.56 240 LEU B N 1
ATOM 3880 C CA . LEU B 1 240 ? -1.39 -22.656 0.394 1 88.56 240 LEU B CA 1
ATOM 3881 C C . LEU B 1 240 ? -1.004 -23.766 1.363 1 88.56 240 LEU B C 1
ATOM 3883 O O . LEU B 1 240 ? 0.18 -23.969 1.648 1 88.56 240 LEU B O 1
ATOM 3887 N N . GLU B 1 241 ? -1.967 -24.438 1.95 1 90.62 241 GLU B N 1
ATOM 3888 C CA . GLU B 1 241 ? -1.756 -25.547 2.859 1 90.62 241 GLU B CA 1
ATOM 3889 C C . GLU B 1 241 ? -2.646 -26.734 2.492 1 90.62 241 GLU B C 1
ATOM 3891 O O . GLU B 1 241 ? -3.781 -26.547 2.049 1 90.62 241 GLU B O 1
ATOM 3896 N N . PRO B 1 242 ? -2.074 -27.953 2.676 1 91.38 242 PRO B N 1
ATOM 3897 C CA . PRO B 1 242 ? -2.926 -29.125 2.438 1 91.38 242 PRO B CA 1
ATOM 3898 C C . PRO B 1 242 ? -4.047 -29.266 3.467 1 91.38 242 PRO B C 1
ATOM 3900 O O . PRO B 1 242 ? -4.023 -28.594 4.5 1 91.38 242 PRO B O 1
ATOM 3903 N N . ASP B 1 243 ? -5.074 -30.062 3.158 1 89.5 243 ASP B N 1
ATOM 3904 C CA . ASP B 1 243 ? -6.125 -30.375 4.125 1 89.5 243 ASP B CA 1
ATOM 3905 C C . ASP B 1 243 ? -5.535 -30.953 5.406 1 89.5 2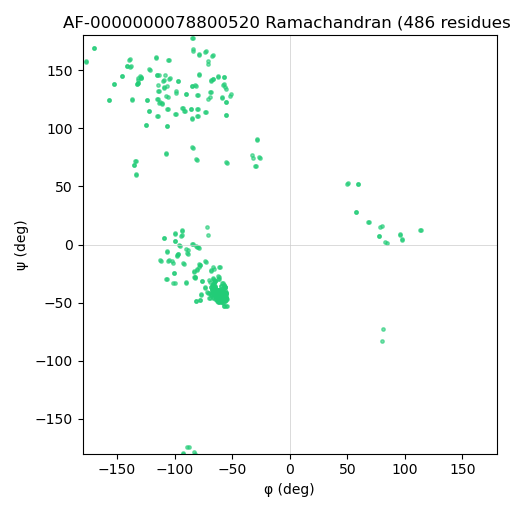43 ASP B C 1
ATOM 3907 O O . ASP B 1 243 ? -4.531 -31.672 5.367 1 89.5 243 ASP B O 1
ATOM 3911 N N . GLU B 1 244 ? -6.094 -30.359 6.535 1 75.31 244 GLU B N 1
ATOM 3912 C CA . GLU B 1 244 ? -5.691 -30.969 7.797 1 75.31 244 GLU B CA 1
ATOM 3913 C C . GLU B 1 244 ? -5.996 -32.469 7.805 1 75.31 244 GLU B C 1
ATOM 3915 O O . GLU B 1 244 ? -7.027 -32.906 7.289 1 75.31 244 GLU B O 1
ATOM 3920 N N . GLU B 1 245 ? -4.996 -33.438 8.031 1 60.72 245 GLU B N 1
ATOM 3921 C CA . GLU B 1 245 ? -5.188 -34.875 8.188 1 60.72 245 GLU B CA 1
ATOM 3922 C C . GLU B 1 245 ? -6.152 -35.188 9.328 1 60.72 245 GLU B C 1
ATOM 3924 O O . GLU B 1 245 ? -6.211 -34.438 10.312 1 60.72 245 GLU B O 1
#

Organism: NCBI:txid997891

pLDDT: mean 92.12, std 10.42, range [23.97, 98.81]

Sequence (490 aa):
MHIMENNRFKVIIVEDVKLELKGTEEIFRHEIPNAEVIGTAMTENEFWELLKVQLPDMVLLDLGLGGSTTIGVEICSSLRKNYPDMKVLIFTGEVLNEKLWVDALNAGADGIILKTGELLTATDVQAVMDGKKLVFNYPILEKIVARFKQSVAQEQRRQEAVINYDIDEYDERLLRHLALGYTKEMITNLKGMPFGVKSIEKRQNELINRLFTLDERSGVNACRLVTRAFELRILDIDNLEPDEEMHIMENNRFKVIIVEDVKLELKGTEEIFRHEIPNAEVIGTAMTENEFWELLKVQLPDMVLLDLGLGGSTTIGVEICSSLRKNYPDMKVLIFTGEVLNEKLWVDALNAGADGIILKTGELLTATDVQAVMDGKKLVFNYPILEKIVARFKQSVAQEQRRQEAVINYDIDEYDERLLRHLALGYTKEMITNLKGMPFGVKSIEKRQNELINRLFTLDERSGVNACRLVTRAFELRILDIDNLEPDEE

Foldseek 3Di:
DPPVPLQAWEEEEEAQDPVVVVVVVVCCVPFPPSYHYPYYHNAPVRVVVVCVVDPTLEYEFECCGPNDNVSRLVVLLVCCVPPVRRAYEYEYQPLPCVVSVVSNVVSPHQEYEHPPDDDDHNVQVVCRSVVHGHRYDDSNVVVVVVVVVVVVVLVVLLVCLCVQLVQDPLNLLLLLVVVVVDDLCRSCPDPPRPDDSVRSVVSLLSLLPSQDDPVGSPPDDSVNSSVSCVVSNPDDPVDRDHPDD/DPPVPLQAWEEEEEAQDPVVQVVVVVCCVPFPPSYHYPYYHNAPVRVVVVCVVDPTLEYEFECCGPNDNVSRLVVLLVCCVPPVRRAYEYEYQPLPCVVSVVSNVVSPHQEYEHPPDDHDHNVQVVCRSVVHGHRYDDSNVVVVVVVVVVVVVLVVLLVCLCVQLVQDPLNLQLLLVVVVVDDLCRSCPDPPRPDDSVRSVVSLLSLLPSQDDPVGSPPQDSVNSSVSCVVSNPDDPVDRDHPDD

Secondary structure (DSSP, 8-state):
--------EEEEEE-S-HHHHHHHHHHHHHH-TTEEEEEEESSHHHHHHHHHH---SEEEE-S-BTTBSSHHHHHHHHHHHH-TTSEEEEEE--TT-HHHHHHHHHTT-SEEEESSSS---HHHHHHHHTT-SSEE-HHHHHHHHHHHHHHHHHHHHHHHHHHHTT--HHHHHHHHHHHTT--HHHHHTSTT----HHHHHHHHHHHHHHHS-TTT-TT--HHHHHHHHHHTTSS-TT---PPP-/--------EEEEEE-S-HHHHHHHHHHHHHH-TTEEEEEEESSHHHHHHHHHH---SEEEE-S-BTTBSSHHHHHHHHHHHH-TTSEEEEEE--TT-HHHHHHHHHTT-SEEEESSSS---HHHHHHHHTT-SSEE-HHHHHHHHHHHHHHHHHHHHHHHHHHHTT--HHHHHHHHHHHTT--HHHHHTSTT----HHHHHHHHHHHHHHHS-TTT-TT--HHHHHHHHHHTTSS-TT---PPP-